Protein AF-A0AAT9FSJ6-F1 (afdb_monomer_lite)

Sequence (479 aa):
MGLISLILTPLLLAEELKIHTYKRTSPWGQTVHQYSYYLKDGVQIQHGDELMFSDDGNLDLKISYQHDEPHGLTSTYYKRIQQKASESTYVRGDLHGPERQWSAEGKLLFECEWKNGDPWNGRAASKSASGTGTIESSESWTTYLYKNGKKVPNSEKVFTSKYRHQIPSQRPNINAYLRWNWRSYLTKSKYPHVDQLPSYAKVPFLIDWCAKRGDSAGIAHSQLVALTRVDWGATNSSEKKSREAEVLAWKQWWQNTGQHRRQLRETKGKRDPEAWKLVAGKRALKMPATSIVIPEEYELQLTYSSGDYGSVIDETITLKRTKNDASLVRVYSTLRDGPKTTQTWLPFSIEEADQITRAIGYLIDHPWLGNDEEAINRRFWEEQKKTAEKPTSSVKVQKIKGRESFHIYYANATLTLKDKQGNVWWNDDPSHWHGGNEERYNHAAEPLSSTVYPFVVSRYPENTQWTEKDPHGWQKVEK

Organism: NCBI:txid2979115

Structure (mmCIF, N/CA/C/O backbone):
data_AF-A0AAT9FSJ6-F1
#
_entry.id   AF-A0AAT9FSJ6-F1
#
loop_
_atom_site.group_PDB
_atom_site.id
_atom_site.type_symbol
_atom_site.label_atom_id
_atom_site.label_alt_id
_atom_site.label_comp_id
_atom_site.label_asym_id
_atom_site.label_entity_id
_atom_site.label_seq_id
_atom_site.pdbx_PDB_ins_code
_atom_site.Cartn_x
_atom_site.Cartn_y
_atom_site.Cartn_z
_atom_site.occupancy
_atom_site.B_iso_or_equiv
_atom_site.auth_seq_id
_atom_site.auth_comp_id
_atom_site.auth_asym_id
_atom_site.auth_atom_id
_atom_site.pdbx_PDB_model_num
ATOM 1 N N . MET A 1 1 ? 2.160 -22.803 -84.936 1.00 42.09 1 MET A N 1
ATOM 2 C CA . MET A 1 1 ? 2.218 -21.584 -84.101 1.00 42.09 1 MET A CA 1
ATOM 3 C C . MET A 1 1 ? 1.131 -21.685 -83.048 1.00 42.09 1 MET A C 1
ATOM 5 O O . MET A 1 1 ? 0.015 -22.018 -83.414 1.00 42.09 1 MET A O 1
ATOM 9 N N . GLY A 1 2 ? 1.458 -21.445 -81.780 1.00 35.53 2 GLY A N 1
ATOM 10 C CA . GLY A 1 2 ? 0.490 -21.468 -80.680 1.00 35.53 2 GLY A CA 1
ATOM 11 C C . GLY A 1 2 ? 1.155 -21.793 -79.345 1.00 35.53 2 GLY A C 1
ATOM 12 O O . GLY A 1 2 ? 0.915 -22.853 -78.784 1.00 35.53 2 GLY A O 1
ATOM 13 N N . LEU A 1 3 ? 2.049 -20.914 -78.881 1.00 35.41 3 LEU A N 1
ATOM 14 C CA . LEU A 1 3 ? 2.627 -20.969 -77.536 1.00 35.41 3 LEU A CA 1
ATOM 15 C C . LEU A 1 3 ? 1.543 -20.582 -76.519 1.00 35.41 3 LEU A C 1
ATOM 17 O O . LEU A 1 3 ? 1.107 -19.433 -76.493 1.00 35.41 3 LEU A O 1
ATOM 21 N N . ILE A 1 4 ? 1.122 -21.529 -75.681 1.00 35.28 4 ILE A N 1
ATOM 22 C CA . ILE A 1 4 ? 0.343 -21.245 -74.472 1.00 35.28 4 ILE A CA 1
ATOM 23 C C . ILE A 1 4 ? 1.343 -20.829 -73.392 1.00 35.28 4 ILE A C 1
ATOM 25 O O . ILE A 1 4 ? 2.103 -21.648 -72.880 1.00 35.28 4 ILE A O 1
ATOM 29 N N . SER A 1 5 ? 1.369 -19.532 -73.088 1.00 34.34 5 SER A N 1
ATOM 30 C CA . SER A 1 5 ? 2.125 -18.969 -71.971 1.00 34.34 5 SER A CA 1
ATOM 31 C C . SER A 1 5 ? 1.338 -19.204 -70.680 1.00 34.34 5 SER A C 1
ATOM 33 O O . SER A 1 5 ? 0.322 -18.553 -70.439 1.00 34.34 5 SER A O 1
ATOM 35 N N . LEU A 1 6 ? 1.777 -20.167 -69.867 1.00 34.75 6 LEU A N 1
ATOM 36 C CA . LEU A 1 6 ? 1.294 -20.350 -68.500 1.00 34.75 6 LEU A CA 1
ATOM 37 C C . LEU A 1 6 ? 2.042 -19.349 -67.605 1.00 34.75 6 LEU A C 1
ATOM 39 O O . LEU A 1 6 ? 3.191 -19.576 -67.228 1.00 34.75 6 LEU A O 1
ATOM 43 N N . ILE A 1 7 ? 1.411 -18.220 -67.284 1.00 37.94 7 ILE A N 1
ATOM 44 C CA . ILE A 1 7 ? 1.917 -17.311 -66.249 1.00 37.94 7 ILE A CA 1
ATOM 45 C C . ILE A 1 7 ? 1.548 -17.929 -64.898 1.00 37.94 7 ILE A C 1
ATOM 47 O O . ILE A 1 7 ? 0.399 -17.868 -64.467 1.00 37.94 7 ILE A O 1
ATOM 51 N N . LEU A 1 8 ? 2.525 -18.559 -64.247 1.00 33.72 8 LEU A N 1
ATOM 52 C CA . LEU A 1 8 ? 2.435 -18.968 -62.849 1.00 33.72 8 LEU A CA 1
ATOM 53 C C . LEU A 1 8 ? 2.565 -17.709 -61.974 1.00 33.72 8 LEU A C 1
ATOM 55 O O . LEU A 1 8 ? 3.653 -17.152 -61.840 1.00 33.72 8 LEU A O 1
ATOM 59 N N . THR A 1 9 ? 1.475 -17.243 -61.373 1.00 35.09 9 THR A N 1
ATOM 60 C CA . THR A 1 9 ? 1.526 -16.330 -60.225 1.00 35.09 9 THR A CA 1
ATOM 61 C C . THR A 1 9 ? 1.654 -17.154 -58.943 1.00 35.09 9 THR A C 1
ATOM 63 O O . THR A 1 9 ? 0.738 -17.913 -58.629 1.00 35.09 9 THR A O 1
ATOM 66 N N . PRO A 1 10 ? 2.719 -17.009 -58.134 1.00 40.75 10 PRO A N 1
ATOM 67 C CA . PRO A 1 10 ? 2.663 -17.435 -56.750 1.00 40.75 10 PRO A CA 1
ATOM 68 C C . PRO A 1 10 ? 2.082 -16.273 -55.938 1.00 40.75 10 PRO A C 1
ATOM 70 O O . PRO A 1 10 ? 2.810 -15.427 -55.425 1.00 40.75 10 PRO A O 1
ATOM 73 N N . LEU A 1 11 ? 0.753 -16.213 -55.835 1.00 39.28 11 LEU A N 1
ATOM 74 C CA . LEU A 1 11 ? 0.107 -15.436 -54.779 1.00 39.28 11 LEU A CA 1
ATOM 75 C C . LEU A 1 11 ? 0.155 -16.293 -53.508 1.00 39.28 11 LEU A C 1
ATOM 77 O O . LEU A 1 11 ? -0.788 -17.012 -53.189 1.00 39.28 11 LEU A O 1
ATOM 81 N N . LEU A 1 12 ? 1.299 -16.281 -52.820 1.00 39.12 12 LEU A N 1
ATOM 82 C CA . LEU A 1 12 ? 1.374 -16.772 -51.447 1.00 39.12 12 LEU A CA 1
ATOM 83 C C . LEU A 1 12 ? 0.513 -15.812 -50.610 1.00 39.12 12 LEU A C 1
ATOM 85 O O . LEU A 1 12 ? 0.928 -14.684 -50.346 1.00 39.12 12 LEU A O 1
ATOM 89 N N . LEU A 1 13 ? -0.711 -16.216 -50.259 1.00 41.44 13 LEU A N 1
ATOM 90 C CA . LEU A 1 13 ? -1.500 -15.494 -49.265 1.00 41.44 13 LEU A CA 1
ATOM 91 C C . LEU A 1 13 ? -0.724 -15.549 -47.945 1.00 41.44 13 LEU A C 1
ATOM 93 O O . LEU A 1 13 ? -0.613 -16.609 -47.332 1.00 41.44 13 LEU A O 1
ATOM 97 N N . ALA A 1 14 ? -0.171 -14.415 -47.519 1.00 48.53 14 ALA A N 1
ATOM 98 C CA . ALA A 1 14 ? 0.212 -14.238 -46.130 1.00 48.53 14 ALA A CA 1
ATOM 99 C C . ALA A 1 14 ? -1.079 -14.322 -45.306 1.00 48.53 14 ALA A C 1
ATOM 101 O O . ALA A 1 14 ? -1.958 -13.476 -45.465 1.00 48.53 14 ALA A O 1
ATOM 102 N N . GLU A 1 15 ? -1.229 -15.358 -44.478 1.00 58.19 15 GLU A N 1
ATOM 103 C CA . GLU A 1 15 ? -2.271 -15.362 -43.451 1.00 58.19 15 GLU A CA 1
ATOM 104 C C . GLU A 1 15 ? -2.117 -14.083 -42.6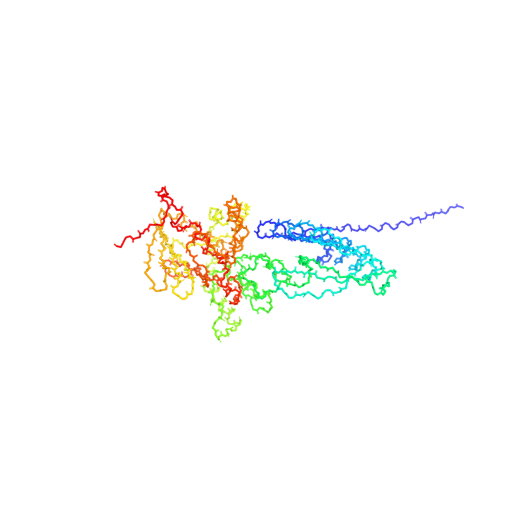21 1.00 58.19 15 GLU A C 1
ATOM 106 O O . GLU A 1 15 ? -1.054 -13.824 -42.048 1.00 58.19 15 GLU A O 1
ATOM 111 N N . GLU A 1 16 ? -3.157 -13.249 -42.596 1.00 69.06 16 GLU A N 1
ATOM 112 C CA . GLU A 1 16 ? -3.162 -12.042 -41.778 1.00 69.06 16 GLU A CA 1
ATOM 113 C C . GLU A 1 16 ? -3.003 -12.439 -40.306 1.00 69.06 16 GLU A C 1
ATOM 115 O O . GLU A 1 16 ? -3.826 -13.158 -39.733 1.00 69.06 16 GLU A O 1
ATOM 120 N N . LEU A 1 17 ? -1.918 -11.976 -39.680 1.00 84.12 17 LEU A N 1
ATOM 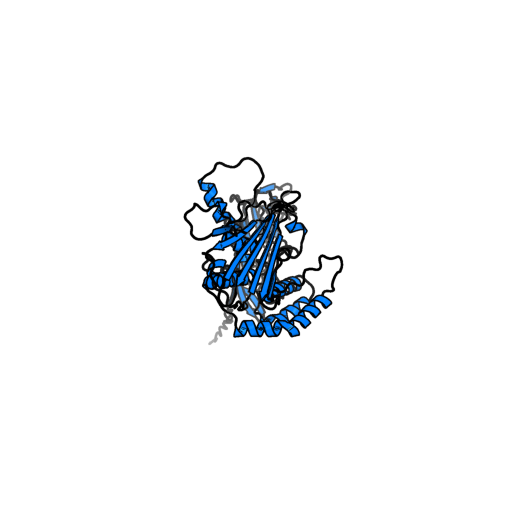121 C CA . LEU A 1 17 ? -1.666 -12.222 -38.266 1.00 84.12 17 LEU A CA 1
ATOM 122 C C . LEU A 1 17 ? -2.792 -11.599 -37.439 1.00 84.12 17 LEU A C 1
ATOM 124 O O . LEU A 1 17 ? -2.985 -10.383 -37.435 1.00 84.12 17 LEU A O 1
ATOM 128 N N . LYS A 1 18 ? -3.506 -12.427 -36.675 1.00 91.81 18 LYS A N 1
ATOM 129 C CA . LYS A 1 18 ? -4.483 -11.935 -35.704 1.00 91.81 18 LYS A CA 1
ATOM 130 C C . LYS A 1 18 ? -3.754 -11.282 -34.530 1.00 91.81 18 LYS A C 1
ATOM 132 O O . LYS A 1 18 ? -3.275 -11.965 -33.624 1.00 91.81 18 LYS A O 1
ATOM 137 N N . ILE A 1 19 ? -3.680 -9.955 -34.551 1.00 92.88 19 ILE A N 1
ATOM 138 C CA . ILE A 1 19 ? -3.058 -9.172 -33.484 1.00 92.88 19 ILE A CA 1
ATOM 139 C C . ILE A 1 19 ? -4.022 -9.025 -32.301 1.00 92.88 19 ILE A C 1
ATOM 141 O O . ILE A 1 19 ? -5.187 -8.652 -32.439 1.00 92.88 19 ILE A O 1
ATOM 145 N N . HIS A 1 20 ? -3.502 -9.299 -31.116 1.00 91.12 20 HIS A N 1
ATOM 146 C CA . HIS A 1 20 ? -4.121 -9.106 -29.820 1.00 91.12 20 HIS A CA 1
ATOM 147 C C . HIS A 1 20 ? -3.425 -7.961 -29.082 1.00 91.12 20 HIS A C 1
ATOM 149 O O . HIS A 1 20 ? -2.237 -7.704 -29.273 1.00 91.12 20 HIS A O 1
ATOM 155 N N . THR A 1 21 ? -4.150 -7.304 -28.179 1.00 92.31 21 THR A N 1
ATOM 156 C CA . THR A 1 21 ? -3.579 -6.292 -27.286 1.00 92.31 21 THR A CA 1
ATOM 157 C C . THR A 1 21 ? -3.650 -6.782 -25.852 1.00 92.31 21 THR A C 1
ATOM 159 O O . THR A 1 21 ? -4.725 -7.088 -25.336 1.00 92.31 21 THR A O 1
ATOM 162 N N . TYR A 1 22 ? -2.501 -6.816 -25.192 1.00 85.19 22 TYR A N 1
ATOM 163 C CA . TYR A 1 22 ? -2.419 -6.916 -23.748 1.00 85.19 22 TYR A CA 1
ATOM 164 C C . TYR A 1 22 ? -2.456 -5.510 -23.149 1.00 85.19 22 TYR A C 1
ATOM 166 O O . TYR A 1 22 ? -1.728 -4.622 -23.593 1.00 85.19 22 TYR A O 1
ATOM 174 N N . LYS A 1 23 ? -3.290 -5.304 -22.128 1.00 85.12 23 LYS A N 1
ATOM 175 C CA . LYS A 1 23 ? -3.314 -4.075 -21.330 1.00 85.12 23 LYS A CA 1
ATOM 176 C C . LYS A 1 23 ? -3.232 -4.431 -19.861 1.00 85.12 23 LYS A C 1
ATOM 178 O O . LYS A 1 23 ? -3.981 -5.280 -19.383 1.00 85.12 23 LYS A O 1
ATOM 183 N N . ARG A 1 24 ? -2.369 -3.720 -19.150 1.00 69.38 24 ARG A N 1
ATOM 184 C CA . ARG A 1 24 ? -2.238 -3.787 -17.703 1.00 69.38 24 ARG A CA 1
ATOM 185 C C . ARG A 1 24 ? -2.470 -2.412 -17.111 1.00 69.38 24 ARG A C 1
ATOM 187 O O . ARG A 1 24 ? -1.847 -1.429 -17.520 1.00 69.38 24 ARG A O 1
ATOM 194 N N . THR A 1 25 ? -3.347 -2.364 -16.120 1.00 63.44 25 THR A N 1
ATOM 195 C CA . THR A 1 25 ? -3.679 -1.148 -15.384 1.00 63.44 25 THR A CA 1
ATOM 196 C C . THR A 1 25 ? -3.067 -1.170 -13.994 1.00 63.44 25 THR A C 1
ATOM 198 O O . THR A 1 25 ? -2.991 -2.224 -13.365 1.00 63.44 25 THR A O 1
ATOM 201 N N . SER A 1 26 ? -2.665 -0.006 -13.498 1.00 58.97 26 SER A N 1
ATOM 202 C CA . SER A 1 26 ? -2.373 0.190 -12.090 1.00 58.97 26 SER A CA 1
ATOM 203 C C . SER A 1 26 ? -3.622 -0.077 -11.244 1.00 58.97 26 SER A C 1
ATOM 205 O O . SER A 1 26 ? -4.754 -0.034 -11.749 1.00 58.97 26 SER A O 1
ATOM 207 N N . PRO A 1 27 ? -3.453 -0.266 -9.930 1.00 48.34 27 PRO A N 1
ATOM 208 C CA . PRO A 1 27 ? -4.581 -0.344 -9.011 1.00 48.34 27 PRO A CA 1
ATOM 209 C C . PRO A 1 27 ? -5.484 0.902 -8.980 1.00 48.34 27 PRO A C 1
ATOM 211 O O . PRO A 1 27 ? -6.591 0.843 -8.447 1.00 48.34 27 PRO A O 1
ATOM 214 N N . TRP A 1 28 ? -5.032 2.025 -9.548 1.00 54.28 28 TRP A N 1
ATOM 215 C CA . TRP A 1 28 ? -5.811 3.259 -9.687 1.00 54.28 28 TRP A CA 1
ATOM 216 C C . TRP A 1 28 ? -6.603 3.336 -11.001 1.00 54.28 28 TRP A C 1
ATOM 218 O O . TRP A 1 28 ? -7.239 4.347 -11.282 1.00 54.28 28 TRP A O 1
ATOM 228 N N . GLY A 1 29 ? -6.573 2.275 -11.814 1.00 61.16 29 GLY A N 1
ATOM 229 C CA . GLY A 1 29 ? -7.310 2.177 -13.076 1.00 61.16 29 GLY A CA 1
ATOM 230 C C . GLY A 1 29 ? -6.612 2.812 -14.280 1.00 61.16 29 GLY A C 1
ATOM 231 O O . GLY A 1 29 ? -7.148 2.765 -15.385 1.00 61.16 29 GLY A O 1
ATOM 232 N N . GLN A 1 30 ? -5.415 3.372 -14.105 1.00 68.00 30 GLN A N 1
ATOM 233 C CA . GLN A 1 30 ? -4.633 3.929 -15.208 1.00 68.00 30 GLN A CA 1
ATOM 234 C C . GLN A 1 30 ? -3.872 2.824 -15.938 1.00 68.00 30 GLN A C 1
ATOM 236 O O . GLN A 1 30 ? -3.382 1.899 -15.304 1.00 68.00 30 GLN A O 1
ATOM 241 N N . THR A 1 31 ? -3.725 2.903 -17.259 1.00 77.50 31 THR A N 1
ATOM 242 C CA . THR A 1 31 ? -2.884 1.939 -17.993 1.00 77.50 31 THR A CA 1
ATOM 243 C C . THR A 1 31 ? -1.414 2.215 -17.694 1.00 77.50 31 THR A C 1
ATOM 245 O O . THR A 1 31 ? -0.974 3.339 -17.881 1.00 77.50 31 THR A O 1
ATOM 248 N N . VAL A 1 32 ? -0.662 1.201 -17.260 1.00 69.38 32 VAL A N 1
ATOM 249 C CA . VAL A 1 32 ? 0.787 1.305 -16.971 1.00 69.38 32 VAL A CA 1
ATOM 250 C C . VAL A 1 32 ? 1.642 0.528 -17.961 1.00 69.38 32 VAL A C 1
ATOM 252 O O . VAL A 1 32 ? 2.840 0.767 -18.085 1.00 69.38 32 VAL A O 1
ATOM 255 N N . HIS A 1 33 ? 1.043 -0.429 -18.667 1.00 77.94 33 HIS A N 1
ATOM 256 C CA . HIS A 1 33 ? 1.726 -1.214 -19.684 1.00 77.94 33 HIS A CA 1
ATOM 257 C C . HIS A 1 33 ? 0.723 -1.718 -20.709 1.00 77.94 33 HIS A C 1
ATOM 259 O O . HIS A 1 33 ? -0.352 -2.206 -20.358 1.00 77.94 33 HIS A O 1
ATOM 265 N N . GLN A 1 34 ? 1.073 -1.597 -21.975 1.00 86.06 34 GLN A N 1
ATOM 266 C CA . GLN A 1 34 ? 0.284 -2.095 -23.085 1.00 86.06 34 GLN A CA 1
ATOM 267 C C . GLN A 1 34 ? 1.243 -2.637 -24.133 1.00 86.06 34 GLN A C 1
ATOM 269 O O . GLN A 1 34 ? 2.217 -1.968 -24.451 1.00 86.06 34 GLN A O 1
ATOM 274 N N . TYR A 1 35 ? 0.969 -3.808 -24.695 1.00 83.44 35 TYR A N 1
ATOM 275 C CA . TYR A 1 35 ? 1.711 -4.288 -25.858 1.00 83.44 35 TYR A CA 1
ATOM 276 C C . TYR A 1 35 ? 0.826 -5.102 -26.789 1.00 83.44 35 TYR A C 1
ATOM 278 O O . TYR A 1 35 ? -0.211 -5.640 -26.385 1.00 83.44 35 TYR A O 1
ATOM 286 N N . SER A 1 36 ? 1.243 -5.168 -28.045 1.00 89.81 36 SER A N 1
ATOM 287 C CA . SER A 1 36 ? 0.576 -5.951 -29.081 1.00 89.81 36 SER A CA 1
ATOM 288 C C . SER A 1 36 ? 1.330 -7.260 -29.329 1.00 89.81 36 SER A C 1
ATOM 290 O O . SER A 1 36 ? 2.558 -7.307 -29.247 1.00 89.81 36 SER A O 1
ATOM 292 N N . TYR A 1 37 ? 0.597 -8.344 -29.567 1.00 87.88 37 TYR A N 1
ATOM 293 C CA . TYR A 1 37 ? 1.157 -9.675 -29.811 1.00 87.88 37 TYR A CA 1
ATOM 294 C C . TYR A 1 37 ? 0.244 -10.489 -30.727 1.00 87.88 37 TYR A C 1
ATOM 296 O O . TYR A 1 37 ? -0.945 -10.207 -30.828 1.00 87.88 37 TYR A O 1
ATOM 304 N N . TYR A 1 38 ? 0.765 -11.537 -31.351 1.00 92.25 38 TYR A N 1
ATOM 305 C CA . TYR A 1 38 ? -0.041 -12.588 -31.974 1.00 92.25 38 TYR A CA 1
ATOM 306 C C . TYR A 1 38 ? 0.288 -13.939 -31.339 1.00 92.25 38 TYR A C 1
ATOM 308 O O . TYR A 1 38 ? 1.260 -14.068 -30.594 1.00 92.25 38 TYR A O 1
ATOM 316 N N . LEU A 1 39 ? -0.546 -14.946 -31.590 1.00 89.25 39 LEU A N 1
ATOM 317 C CA . LEU A 1 39 ? -0.300 -16.305 -31.114 1.00 89.25 39 LEU A CA 1
ATOM 318 C C . LEU A 1 39 ? 0.303 -17.149 -32.235 1.00 89.25 39 LEU A C 1
ATOM 320 O O . LEU A 1 39 ? -0.266 -17.227 -33.321 1.00 89.25 39 LEU A O 1
ATOM 324 N N . LYS A 1 40 ? 1.419 -17.815 -31.946 1.00 87.62 40 LYS A N 1
ATOM 325 C CA . LYS A 1 40 ? 2.008 -18.858 -32.789 1.00 87.62 40 LYS A CA 1
ATOM 326 C C . LYS A 1 40 ? 2.093 -20.135 -31.966 1.00 87.62 40 LYS A C 1
ATOM 328 O O . LYS A 1 40 ? 2.764 -20.146 -30.940 1.00 87.62 40 LYS A O 1
ATOM 333 N N . ASP A 1 41 ? 1.353 -21.168 -32.360 1.00 87.25 41 ASP A N 1
ATOM 334 C CA . ASP A 1 41 ? 1.302 -22.459 -31.651 1.00 87.25 41 ASP A CA 1
ATOM 335 C C . ASP A 1 41 ? 0.962 -22.327 -30.149 1.00 87.25 41 ASP A C 1
ATOM 337 O O . ASP A 1 41 ? 1.504 -23.018 -29.290 1.00 87.25 41 ASP A O 1
ATOM 341 N N . GLY A 1 42 ? 0.072 -21.385 -29.815 1.00 79.00 42 GLY A N 1
ATOM 342 C CA . GLY A 1 42 ? -0.324 -21.082 -28.433 1.00 79.00 42 GLY A CA 1
ATOM 343 C C . GLY A 1 42 ? 0.676 -20.229 -27.639 1.00 79.00 42 GLY A C 1
ATOM 344 O O . GLY A 1 42 ? 0.389 -19.872 -26.497 1.00 79.00 42 GLY A O 1
ATOM 345 N N . VAL A 1 43 ? 1.813 -19.857 -28.229 1.00 75.69 43 VAL A N 1
ATOM 346 C CA . VAL A 1 43 ? 2.818 -18.965 -27.636 1.00 75.69 43 VAL A CA 1
ATOM 347 C C . VAL A 1 43 ? 2.560 -17.525 -28.076 1.00 75.69 43 VAL A C 1
ATOM 349 O O . VAL A 1 43 ? 2.307 -17.265 -29.252 1.00 75.69 43 VAL A O 1
ATOM 352 N N . GLN A 1 44 ? 2.615 -16.580 -27.135 1.00 84.25 44 GLN A N 1
ATOM 353 C CA . GLN A 1 44 ? 2.535 -15.150 -27.440 1.00 84.25 44 GLN A CA 1
ATOM 354 C C . GLN A 1 44 ? 3.852 -14.670 -28.045 1.00 84.25 44 GLN A C 1
ATOM 356 O O . GLN A 1 44 ? 4.889 -14.806 -27.404 1.00 84.25 44 GLN A O 1
ATOM 361 N N . ILE A 1 45 ? 3.771 -14.088 -29.240 1.00 80.25 45 ILE A N 1
ATOM 362 C CA . ILE A 1 45 ? 4.882 -13.451 -29.946 1.00 80.25 45 ILE A CA 1
ATOM 363 C C . ILE A 1 45 ? 4.557 -11.965 -30.095 1.00 80.25 45 ILE A C 1
ATOM 365 O O . ILE A 1 45 ? 3.563 -11.593 -30.725 1.00 80.25 45 ILE A O 1
ATOM 369 N N . GLN A 1 46 ? 5.373 -11.105 -29.503 1.00 79.81 46 GLN A N 1
ATOM 370 C CA . GLN A 1 46 ? 5.219 -9.658 -29.505 1.00 79.81 46 GLN A CA 1
ATOM 371 C C . GLN A 1 46 ? 5.355 -9.096 -30.926 1.00 79.81 46 GLN A C 1
ATOM 373 O O . GLN A 1 46 ? 6.252 -9.454 -31.695 1.00 79.81 46 GLN A O 1
ATOM 378 N N . HIS A 1 47 ? 4.420 -8.227 -31.302 1.00 89.06 47 HIS A N 1
ATOM 379 C CA . HIS A 1 47 ? 4.343 -7.651 -32.640 1.00 89.06 47 HIS A CA 1
ATOM 380 C C . HIS A 1 47 ? 3.533 -6.356 -32.599 1.00 89.06 47 HIS A C 1
ATOM 382 O O . HIS A 1 47 ? 2.373 -6.366 -32.186 1.00 89.06 47 HIS A O 1
ATOM 388 N N . GLY A 1 48 ? 4.133 -5.254 -33.042 1.00 89.75 48 GLY A N 1
ATOM 389 C CA . GLY A 1 48 ? 3.614 -3.898 -32.893 1.00 89.75 48 GLY A CA 1
ATOM 390 C C . GLY A 1 48 ? 4.205 -3.174 -31.681 1.00 89.75 48 GLY A C 1
ATOM 391 O O . GLY A 1 48 ? 5.281 -3.514 -31.193 1.00 89.75 48 GLY A O 1
ATOM 392 N N . ASP A 1 49 ? 3.500 -2.153 -31.200 1.00 89.56 49 ASP A N 1
ATOM 393 C CA . ASP A 1 49 ? 4.008 -1.274 -30.146 1.00 89.56 49 ASP A CA 1
ATOM 394 C C . ASP A 1 49 ? 3.875 -1.885 -28.742 1.00 89.56 49 ASP A C 1
ATOM 396 O O . ASP A 1 49 ? 2.829 -2.431 -28.377 1.00 89.56 49 ASP A O 1
ATOM 400 N N . GLU A 1 50 ? 4.913 -1.693 -27.931 1.00 84.75 50 GLU A N 1
ATOM 401 C CA . GLU A 1 50 ? 4.920 -1.773 -26.473 1.00 84.75 50 GLU A CA 1
ATOM 402 C C . GLU A 1 50 ? 5.029 -0.373 -25.878 1.00 84.75 50 GLU A C 1
ATOM 404 O O . GLU A 1 50 ? 5.894 0.414 -26.254 1.00 84.75 50 GLU A O 1
ATOM 409 N N . LEU A 1 51 ? 4.155 -0.074 -24.925 1.00 83.62 51 LEU A N 1
ATOM 410 C CA . LEU A 1 51 ? 4.032 1.208 -24.251 1.00 83.62 51 LEU A CA 1
ATOM 411 C C . LEU A 1 51 ? 4.115 0.981 -22.746 1.00 83.62 51 LEU A C 1
ATOM 413 O O . LEU A 1 51 ? 3.356 0.175 -22.202 1.00 83.62 51 LEU A O 1
ATOM 417 N N . MET A 1 52 ? 4.981 1.721 -22.062 1.00 70.50 52 MET A N 1
ATOM 418 C CA . MET A 1 52 ? 4.980 1.807 -20.603 1.00 70.50 52 MET A CA 1
ATOM 419 C C . MET A 1 52 ? 4.651 3.227 -20.175 1.00 70.50 52 MET A C 1
ATOM 421 O O . MET A 1 52 ? 5.181 4.186 -20.735 1.00 70.50 52 MET A O 1
ATOM 425 N N . PHE A 1 53 ? 3.806 3.344 -19.158 1.00 74.12 53 PHE A N 1
ATOM 426 C CA . PHE A 1 53 ? 3.376 4.620 -18.606 1.00 74.12 53 PHE A CA 1
ATOM 427 C C . PHE A 1 53 ? 3.773 4.720 -17.134 1.00 74.12 53 PHE A C 1
ATOM 429 O O . PHE A 1 53 ? 3.863 3.704 -16.436 1.00 74.12 53 PHE A O 1
ATOM 436 N N . SER A 1 54 ? 3.987 5.944 -16.662 1.00 63.03 54 SER A N 1
ATOM 437 C CA . SER A 1 54 ? 4.112 6.235 -15.241 1.00 63.03 54 SER A CA 1
ATOM 438 C C . SER A 1 54 ? 2.762 6.092 -14.526 1.00 63.03 54 SER A C 1
ATOM 440 O O . SER A 1 54 ? 1.702 5.989 -15.147 1.00 63.03 54 SER A O 1
ATOM 442 N N . ASP A 1 55 ? 2.798 6.153 -13.195 1.00 55.53 55 ASP A N 1
ATOM 443 C CA . ASP A 1 55 ? 1.608 6.114 -12.334 1.00 55.53 55 ASP A CA 1
ATOM 444 C C . ASP A 1 55 ? 0.742 7.391 -12.412 1.00 55.53 55 ASP A C 1
ATOM 446 O O . ASP A 1 55 ? -0.282 7.476 -11.739 1.00 55.53 55 ASP A O 1
ATOM 450 N N . ASP A 1 56 ? 1.149 8.365 -13.235 1.00 59.50 56 ASP A N 1
ATOM 451 C CA . ASP A 1 56 ? 0.381 9.569 -13.579 1.00 59.50 56 ASP A CA 1
ATOM 452 C C . ASP A 1 56 ? -0.274 9.460 -14.971 1.00 59.50 56 ASP A C 1
ATOM 454 O O . ASP A 1 56 ? -0.881 10.414 -15.456 1.00 59.50 56 ASP A O 1
ATOM 458 N N . GLY A 1 57 ? -0.127 8.313 -15.648 1.00 69.00 57 GLY A N 1
ATOM 459 C CA . GLY A 1 57 ? -0.633 8.071 -17.006 1.00 69.00 57 GLY A CA 1
ATOM 460 C C . GLY A 1 57 ? 0.238 8.655 -18.124 1.00 69.00 57 GLY A C 1
ATOM 461 O O . GLY A 1 57 ? -0.131 8.615 -19.296 1.00 69.00 57 GLY A O 1
ATOM 462 N N . ASN A 1 58 ? 1.400 9.184 -17.765 1.00 77.25 58 ASN A N 1
ATOM 463 C CA . ASN A 1 58 ? 2.373 9.784 -18.664 1.00 77.25 58 ASN A CA 1
ATOM 464 C C . ASN A 1 58 ? 3.192 8.706 -19.393 1.00 77.25 58 ASN A C 1
ATOM 466 O O . ASN A 1 58 ? 3.558 7.707 -18.783 1.00 77.25 58 ASN A O 1
ATOM 470 N N . LEU A 1 59 ? 3.500 8.883 -20.681 1.00 79.31 59 LEU A N 1
ATOM 471 C CA . LEU A 1 59 ? 4.254 7.882 -21.445 1.00 79.31 59 LEU A CA 1
ATOM 472 C C . LEU A 1 59 ? 5.733 7.931 -21.039 1.00 79.31 59 LEU A C 1
ATOM 474 O O . LEU A 1 59 ? 6.377 8.965 -21.174 1.00 79.31 59 LEU A O 1
ATOM 478 N N . ASP A 1 60 ? 6.274 6.807 -20.575 1.00 73.12 60 ASP A N 1
ATOM 479 C CA . ASP A 1 60 ? 7.680 6.681 -20.171 1.00 73.12 60 ASP A CA 1
ATOM 480 C C . ASP A 1 60 ? 8.529 6.069 -21.294 1.00 73.12 60 ASP A C 1
ATOM 482 O O . ASP A 1 60 ? 9.680 6.461 -21.507 1.00 73.12 60 ASP A O 1
ATOM 486 N N . LEU A 1 61 ? 7.959 5.101 -22.017 1.00 74.19 61 LEU A N 1
ATOM 487 C CA . LEU A 1 61 ? 8.658 4.285 -23.004 1.00 74.19 61 LEU A CA 1
ATOM 488 C C . LEU A 1 61 ? 7.698 3.826 -24.097 1.00 74.19 61 LEU A C 1
ATOM 490 O O . LEU A 1 61 ? 6.590 3.374 -23.808 1.00 74.19 61 LEU A O 1
ATOM 494 N N . LYS A 1 62 ? 8.177 3.868 -25.336 1.00 85.69 62 LYS A N 1
ATOM 495 C CA . LYS A 1 62 ? 7.573 3.211 -26.489 1.00 85.69 62 LYS A CA 1
ATOM 496 C C . LYS A 1 62 ? 8.637 2.390 -27.212 1.00 85.69 62 LYS A C 1
ATOM 498 O O . LYS A 1 62 ? 9.670 2.946 -27.562 1.00 85.69 62 LYS A O 1
ATOM 503 N N . ILE A 1 63 ? 8.391 1.108 -27.461 1.00 80.81 63 ILE A N 1
ATOM 504 C CA . ILE A 1 63 ? 9.251 0.236 -28.277 1.00 80.81 63 ILE A CA 1
ATOM 505 C C . ILE A 1 63 ? 8.391 -0.388 -29.372 1.00 80.81 63 ILE A C 1
ATOM 507 O O . ILE A 1 63 ? 7.302 -0.878 -29.089 1.00 80.81 63 ILE A O 1
ATOM 511 N N . SER A 1 64 ? 8.884 -0.399 -30.605 1.00 83.25 64 SER A N 1
ATOM 512 C CA . SER A 1 64 ? 8.245 -1.113 -31.714 1.00 83.25 64 SER A CA 1
ATOM 513 C C . SER A 1 64 ? 8.845 -2.518 -31.837 1.00 83.25 64 SER A C 1
ATOM 515 O O . SER A 1 64 ? 10.067 -2.657 -31.797 1.00 83.25 64 SER A O 1
ATOM 517 N N . TYR A 1 65 ? 8.015 -3.551 -31.985 1.00 81.00 65 TYR A N 1
ATOM 518 C CA . TYR A 1 65 ? 8.447 -4.944 -32.149 1.00 81.00 65 TYR A CA 1
ATOM 519 C C . TYR A 1 65 ? 7.936 -5.564 -33.444 1.00 81.00 65 TYR A C 1
ATOM 521 O O . TYR A 1 65 ? 6.815 -5.307 -33.884 1.00 81.00 65 TYR A O 1
ATOM 529 N N . GLN A 1 66 ? 8.718 -6.491 -33.982 1.00 87.25 66 GLN A N 1
ATOM 530 C CA . GLN A 1 66 ? 8.305 -7.415 -35.023 1.00 87.25 66 GLN A CA 1
ATOM 531 C C . GLN A 1 66 ? 8.835 -8.810 -34.677 1.00 87.25 66 GLN A C 1
ATOM 533 O O . GLN A 1 66 ? 10.039 -9.030 -34.673 1.00 87.25 66 GLN A O 1
ATOM 538 N N . HIS A 1 67 ? 7.930 -9.756 -34.408 1.00 81.56 67 HIS A N 1
ATOM 539 C CA . HIS A 1 67 ? 8.271 -11.155 -34.108 1.00 81.56 67 HIS A CA 1
ATOM 540 C C . HIS A 1 67 ? 9.205 -11.315 -32.890 1.00 81.56 67 HIS A C 1
ATOM 542 O O . HIS A 1 67 ? 10.242 -11.957 -32.992 1.00 81.56 67 HIS A O 1
ATOM 548 N N . ASP A 1 68 ? 8.826 -10.725 -31.749 1.00 79.75 68 ASP A N 1
ATOM 549 C CA . ASP A 1 68 ? 9.603 -10.669 -30.491 1.00 79.75 68 ASP A CA 1
ATOM 550 C C . ASP A 1 68 ? 10.924 -9.884 -30.546 1.00 79.75 68 ASP A C 1
ATOM 552 O O . ASP A 1 68 ? 11.586 -9.713 -29.520 1.00 79.75 68 ASP A O 1
ATOM 556 N N . GLU A 1 69 ? 11.286 -9.318 -31.695 1.00 72.56 69 GLU A N 1
ATOM 557 C CA . GLU A 1 69 ? 12.490 -8.506 -31.845 1.00 72.56 69 GLU A CA 1
ATOM 558 C C . GLU A 1 69 ? 12.142 -7.016 -31.951 1.00 72.56 69 GLU A C 1
ATOM 560 O O . GLU A 1 69 ? 11.222 -6.656 -32.693 1.00 72.56 69 GLU A O 1
ATOM 565 N N . PRO A 1 70 ? 12.872 -6.118 -31.262 1.00 76.19 70 PRO A N 1
ATOM 566 C CA . PRO A 1 70 ? 12.759 -4.686 -31.499 1.00 76.19 70 PRO A CA 1
ATOM 567 C C . PRO A 1 70 ? 12.959 -4.357 -32.983 1.00 76.19 70 PRO A C 1
ATOM 569 O O . PRO A 1 70 ? 13.968 -4.718 -33.594 1.00 76.19 70 PRO A O 1
ATOM 572 N N . HIS A 1 71 ? 11.987 -3.678 -33.577 1.00 81.94 71 HIS A N 1
ATOM 573 C CA . HIS A 1 71 ? 11.989 -3.325 -34.988 1.00 81.94 71 HIS A CA 1
ATOM 574 C C . HIS A 1 71 ? 11.204 -2.032 -35.201 1.00 81.94 71 HIS A C 1
ATOM 576 O O . HIS A 1 71 ? 10.004 -1.975 -34.947 1.00 81.94 71 HIS A O 1
ATOM 582 N N . GLY A 1 72 ? 11.877 -0.999 -35.696 1.00 85.50 72 GLY A N 1
ATOM 583 C CA . GLY A 1 72 ? 11.343 0.347 -35.854 1.00 85.50 72 GLY A CA 1
ATOM 584 C C . GLY A 1 72 ? 11.798 1.298 -34.750 1.00 85.50 72 GLY A C 1
ATOM 585 O O . GLY A 1 72 ? 12.857 1.125 -34.146 1.00 85.50 72 GLY A O 1
ATOM 586 N N . LEU A 1 73 ? 11.010 2.349 -34.527 1.00 87.44 73 LEU A N 1
ATOM 587 C CA . LEU A 1 73 ? 11.356 3.427 -33.607 1.00 87.44 73 LEU A CA 1
ATOM 588 C C . LEU A 1 73 ? 11.073 3.031 -32.153 1.00 87.44 73 LEU A C 1
ATOM 590 O O . LEU A 1 73 ? 9.969 2.602 -31.806 1.00 87.44 73 LEU A O 1
ATOM 594 N N . THR A 1 74 ? 12.063 3.267 -31.305 1.00 81.31 74 THR A N 1
ATOM 595 C CA . THR A 1 74 ? 11.976 3.229 -29.848 1.00 81.31 74 THR A CA 1
ATOM 596 C C . THR A 1 74 ? 12.167 4.640 -29.309 1.00 81.31 74 THR A C 1
ATOM 598 O O . THR A 1 74 ? 13.049 5.364 -29.767 1.00 81.31 74 THR A O 1
ATOM 601 N N . SER A 1 75 ? 11.362 5.041 -28.328 1.00 82.50 75 SER A N 1
ATOM 602 C CA . SER A 1 75 ? 11.410 6.369 -27.712 1.00 82.50 75 SER A CA 1
ATOM 603 C C . SER A 1 75 ? 11.288 6.281 -26.196 1.00 82.50 75 SER A C 1
ATOM 605 O O . SER A 1 75 ? 10.498 5.493 -25.675 1.00 82.50 75 SER A O 1
ATOM 607 N N . THR A 1 76 ? 12.020 7.132 -25.482 1.00 77.44 76 THR A N 1
ATOM 608 C CA . THR A 1 76 ? 11.907 7.290 -24.023 1.00 77.44 76 THR A CA 1
ATOM 609 C C . THR A 1 76 ? 11.607 8.736 -23.651 1.00 77.44 76 THR A C 1
ATOM 611 O O . THR A 1 76 ? 11.886 9.656 -24.427 1.00 77.44 76 THR A O 1
ATOM 614 N N . TYR A 1 77 ? 11.060 8.953 -22.454 1.00 76.38 77 TYR A N 1
ATOM 615 C CA . TYR A 1 77 ? 10.633 10.274 -21.994 1.00 76.38 77 TYR A CA 1
ATOM 616 C C . TYR A 1 77 ? 11.067 10.561 -20.553 1.00 76.38 77 TYR A C 1
ATOM 618 O O . TYR A 1 77 ? 11.170 9.678 -19.700 1.00 76.38 77 TYR A O 1
ATOM 626 N N . TYR A 1 78 ? 11.294 11.838 -20.256 1.00 66.31 78 TYR A N 1
ATOM 627 C CA . TYR A 1 78 ? 11.512 12.323 -18.899 1.00 66.31 78 TYR A CA 1
ATOM 628 C C . TYR A 1 78 ? 10.184 12.391 -18.138 1.00 66.31 78 TYR A C 1
ATOM 630 O O . TYR A 1 78 ? 9.410 13.332 -18.316 1.00 66.31 78 TYR A O 1
ATOM 638 N N . LYS A 1 79 ? 9.961 11.427 -17.236 1.00 60.41 79 LYS A N 1
ATOM 639 C CA . LYS A 1 79 ? 8.698 11.187 -16.503 1.00 60.41 79 LYS A CA 1
ATOM 640 C C . LYS A 1 79 ? 7.957 12.447 -16.040 1.00 60.41 79 LYS A C 1
ATOM 642 O O . LYS A 1 79 ? 6.757 12.572 -16.253 1.00 60.41 79 LYS A O 1
ATOM 647 N N . ARG A 1 80 ? 8.670 13.404 -15.436 1.00 60.72 80 ARG A N 1
ATOM 648 C CA . ARG A 1 80 ? 8.063 14.600 -14.824 1.00 60.72 80 ARG A CA 1
ATOM 649 C C . ARG A 1 80 ? 7.667 15.690 -15.822 1.00 60.72 80 ARG A C 1
ATOM 651 O O . ARG A 1 80 ? 6.716 16.418 -15.571 1.00 60.72 80 ARG A O 1
ATOM 658 N N . ILE A 1 81 ? 8.424 15.847 -16.903 1.00 70.56 81 ILE A N 1
ATOM 659 C CA . ILE A 1 81 ? 8.273 16.970 -17.847 1.00 70.56 81 ILE A CA 1
ATOM 660 C C . ILE A 1 81 ? 7.742 16.529 -19.213 1.00 70.56 81 ILE A C 1
ATOM 662 O O . ILE A 1 81 ? 7.493 17.377 -20.062 1.00 70.56 81 ILE A O 1
ATOM 666 N N . GLN A 1 82 ? 7.597 15.216 -19.429 1.00 78.69 82 GLN A N 1
ATOM 667 C CA . GLN A 1 82 ? 7.080 14.601 -20.655 1.00 78.69 82 GLN A CA 1
ATOM 668 C C . GLN A 1 82 ? 7.812 15.023 -21.933 1.00 78.69 82 GLN A C 1
ATOM 670 O O . GLN A 1 82 ? 7.282 14.956 -23.039 1.00 78.69 82 GLN A O 1
ATOM 675 N N . GLN A 1 83 ? 9.074 15.420 -21.786 1.00 81.12 83 GLN A N 1
ATOM 676 C CA . GLN A 1 83 ? 9.959 15.678 -22.908 1.00 81.12 83 GLN A CA 1
ATOM 677 C C . GLN A 1 83 ? 10.668 14.393 -23.312 1.00 81.12 83 GLN A C 1
ATOM 679 O O . GLN A 1 83 ? 11.048 13.579 -22.468 1.00 81.12 83 GLN A O 1
ATOM 684 N N . LYS A 1 84 ? 10.849 14.224 -24.617 1.00 83.75 84 LYS A N 1
ATOM 685 C CA . LYS A 1 84 ? 11.561 13.095 -25.206 1.00 83.75 84 LYS A CA 1
ATOM 686 C C . LYS A 1 84 ? 13.012 13.085 -24.723 1.00 83.75 84 LYS A C 1
ATOM 688 O O . LYS A 1 84 ? 13.715 14.083 -24.853 1.00 83.75 84 LYS A O 1
ATOM 693 N N . ALA A 1 85 ? 13.434 11.964 -24.156 1.00 78.00 85 ALA A N 1
ATOM 694 C CA . ALA A 1 85 ? 14.776 11.769 -23.629 1.00 78.00 85 ALA A CA 1
ATOM 695 C C . ALA A 1 85 ? 15.679 11.076 -24.653 1.00 78.00 85 ALA A C 1
ATOM 697 O O . ALA A 1 85 ? 16.812 11.509 -24.848 1.00 78.00 85 ALA A O 1
ATOM 698 N N . SER A 1 86 ? 15.170 10.068 -25.364 1.00 80.88 86 SER A N 1
ATOM 699 C CA . SER A 1 86 ? 15.897 9.414 -26.453 1.00 80.88 86 SER A CA 1
ATOM 700 C C . SER A 1 86 ? 14.981 8.893 -27.553 1.00 80.88 86 SER A C 1
ATOM 702 O O . SER A 1 86 ? 13.793 8.646 -27.331 1.00 80.88 86 SER A O 1
ATOM 704 N N . GLU A 1 87 ? 15.566 8.720 -28.735 1.00 88.88 87 GLU A N 1
ATOM 705 C CA . GLU A 1 87 ? 15.007 7.994 -29.868 1.00 88.88 87 GLU A CA 1
ATOM 706 C C . GLU A 1 87 ? 16.079 7.134 -30.513 1.00 88.88 87 GLU A C 1
ATOM 708 O O . GLU A 1 87 ? 17.170 7.623 -30.791 1.00 88.88 87 GLU A O 1
ATOM 713 N N . SER A 1 88 ? 15.737 5.886 -30.800 1.00 82.94 88 SER A N 1
ATOM 714 C CA . SER A 1 88 ? 16.641 4.895 -31.374 1.00 82.94 88 SER A CA 1
ATOM 715 C C . SER A 1 88 ? 15.856 4.035 -32.358 1.00 82.94 88 SER A C 1
ATOM 717 O O . SER A 1 88 ? 14.724 3.648 -32.067 1.00 82.94 88 SER A O 1
ATOM 719 N N . THR A 1 89 ? 16.428 3.732 -33.520 1.00 83.75 89 THR A N 1
ATOM 720 C CA . THR A 1 89 ? 15.786 2.862 -34.517 1.00 83.75 89 THR A CA 1
ATOM 721 C C . THR A 1 89 ? 16.417 1.477 -34.483 1.00 83.75 89 THR A C 1
ATOM 723 O O . THR A 1 89 ? 17.637 1.362 -34.455 1.00 83.75 89 THR A O 1
ATOM 726 N N . TYR A 1 90 ? 15.601 0.429 -34.482 1.00 73.50 90 TYR A N 1
ATOM 727 C CA . TYR A 1 90 ? 16.058 -0.957 -34.454 1.00 73.50 90 TYR A CA 1
ATOM 728 C C . TYR A 1 90 ? 15.615 -1.713 -35.703 1.00 73.50 90 TYR A C 1
ATOM 730 O O . TYR A 1 90 ? 14.549 -1.446 -36.253 1.00 73.50 90 TYR A O 1
ATOM 738 N N . VAL A 1 91 ? 16.405 -2.689 -36.137 1.00 84.56 91 VAL A N 1
ATOM 739 C CA . VAL A 1 91 ? 16.033 -3.651 -37.179 1.00 84.56 91 VAL A CA 1
ATOM 740 C C . VAL A 1 91 ? 16.465 -5.031 -36.700 1.00 84.56 91 VAL A C 1
ATOM 742 O O . VAL A 1 91 ? 17.659 -5.292 -36.601 1.00 84.56 91 VAL A O 1
ATOM 745 N N . ARG A 1 92 ? 15.497 -5.918 -36.427 1.00 77.19 92 ARG A N 1
ATOM 746 C CA . ARG A 1 92 ? 15.745 -7.285 -35.915 1.00 77.19 92 ARG A CA 1
ATOM 747 C C . ARG A 1 92 ? 16.580 -7.296 -34.627 1.00 77.19 92 ARG A C 1
ATOM 749 O O . ARG A 1 92 ? 17.550 -8.029 -34.493 1.00 77.19 92 ARG A O 1
ATOM 756 N N . GLY A 1 93 ? 16.238 -6.407 -33.697 1.00 66.38 93 GLY A N 1
ATOM 757 C CA . GLY A 1 93 ? 16.900 -6.277 -32.399 1.00 66.38 93 GLY A CA 1
ATOM 758 C C . GLY A 1 93 ? 18.188 -5.453 -32.393 1.00 66.38 93 GLY A C 1
ATOM 759 O O . GLY A 1 93 ? 18.579 -4.984 -31.324 1.00 66.38 93 GLY A O 1
ATOM 760 N N . ASP A 1 94 ? 18.794 -5.185 -33.551 1.00 73.38 94 ASP A N 1
ATOM 761 C CA . ASP A 1 94 ? 20.020 -4.393 -33.641 1.00 73.38 94 ASP A CA 1
ATOM 762 C C . ASP A 1 94 ? 19.728 -2.911 -33.867 1.00 73.38 94 ASP A C 1
ATOM 764 O O . ASP A 1 94 ? 18.874 -2.544 -34.677 1.00 73.38 94 ASP A O 1
ATOM 768 N N . LEU A 1 95 ? 20.475 -2.044 -33.178 1.00 73.81 95 LEU A N 1
ATOM 769 C CA . LEU A 1 95 ? 20.416 -0.598 -33.385 1.00 73.81 95 LEU A CA 1
ATOM 770 C C . LEU A 1 95 ? 20.861 -0.278 -34.821 1.00 73.81 95 LEU A C 1
ATOM 772 O O . LEU A 1 95 ? 21.976 -0.604 -35.236 1.00 73.81 95 LEU A O 1
ATOM 776 N N . HIS A 1 96 ? 19.976 0.328 -35.602 1.00 83.00 96 HIS A N 1
ATOM 777 C CA . HIS A 1 96 ? 20.169 0.550 -37.026 1.00 83.00 96 HIS A CA 1
ATOM 778 C C . HIS A 1 96 ? 19.444 1.823 -37.466 1.00 83.00 96 HIS A C 1
ATOM 780 O O . HIS A 1 96 ? 18.238 1.956 -37.286 1.00 83.00 96 HIS A O 1
ATOM 786 N N . GLY A 1 97 ? 20.168 2.748 -38.090 1.00 91.19 97 GLY A N 1
ATOM 787 C CA . GLY A 1 97 ? 19.662 4.070 -38.447 1.00 91.19 97 GLY A CA 1
ATOM 788 C C . GLY A 1 97 ? 19.917 5.112 -37.350 1.00 91.19 97 GLY A C 1
ATOM 789 O O . GLY A 1 97 ? 20.883 4.984 -36.596 1.00 91.19 97 GLY A O 1
ATOM 790 N N . PRO A 1 98 ? 19.119 6.190 -37.286 1.00 92.25 98 PRO A N 1
ATOM 791 C CA . PRO A 1 98 ? 19.397 7.313 -36.402 1.00 92.25 98 PRO A CA 1
ATOM 792 C C . PRO A 1 98 ? 19.102 6.985 -34.933 1.00 92.25 98 PRO A C 1
ATOM 794 O O . PRO A 1 98 ? 18.070 6.400 -34.594 1.00 92.25 98 PRO A O 1
ATOM 797 N N . GLU A 1 99 ? 19.991 7.459 -34.069 1.00 89.50 99 GLU A N 1
ATOM 798 C CA . GLU A 1 99 ? 19.809 7.588 -32.631 1.00 89.50 99 GLU A CA 1
ATOM 799 C C . GLU A 1 99 ? 20.028 9.042 -32.216 1.00 89.50 99 GLU A C 1
ATOM 801 O O . GLU A 1 99 ? 20.964 9.698 -32.680 1.00 89.50 99 GLU A O 1
ATOM 806 N N . ARG A 1 100 ? 19.187 9.534 -31.308 1.00 89.94 100 ARG A N 1
ATOM 807 C CA . ARG A 1 100 ? 19.299 10.854 -30.689 1.00 89.94 100 ARG A CA 1
ATOM 808 C C . ARG A 1 100 ? 19.020 10.761 -29.201 1.00 89.94 100 ARG A C 1
ATOM 810 O O . ARG A 1 100 ? 18.104 10.057 -28.779 1.00 89.94 100 ARG A O 1
ATOM 817 N N . GLN A 1 101 ? 19.753 11.541 -28.416 1.00 83.50 101 GLN A N 1
ATOM 818 C CA . GLN A 1 101 ? 19.480 11.715 -26.994 1.00 83.50 101 GLN A CA 1
ATOM 819 C C . GLN A 1 101 ? 19.503 13.196 -26.623 1.00 83.50 101 GLN A C 1
ATOM 821 O O . GLN A 1 101 ? 20.384 13.943 -27.056 1.00 83.50 101 GLN A O 1
ATOM 826 N N . TRP A 1 102 ? 18.547 13.621 -25.802 1.00 84.19 102 TRP A N 1
ATOM 827 C CA . TRP A 1 102 ? 18.387 14.999 -25.340 1.00 84.19 102 TRP A CA 1
ATOM 828 C C . TRP A 1 102 ? 18.538 15.085 -23.824 1.00 84.19 102 TRP A C 1
ATOM 830 O O . TRP A 1 102 ? 18.398 14.086 -23.129 1.00 84.19 102 TRP A O 1
ATOM 840 N N . SER A 1 103 ? 18.829 16.280 -23.314 1.00 77.38 103 SER A N 1
ATOM 841 C CA . SER A 1 103 ? 18.744 16.602 -21.891 1.00 77.38 103 SER A CA 1
ATOM 842 C C . SER A 1 103 ? 17.302 16.920 -21.488 1.00 77.38 103 SER A C 1
ATOM 844 O O . SER A 1 103 ? 16.447 17.160 -22.341 1.00 77.38 103 SER A O 1
ATOM 846 N N . ALA A 1 104 ? 17.036 16.995 -20.182 1.00 72.62 104 ALA A N 1
ATOM 847 C CA . ALA A 1 104 ? 15.731 17.403 -19.651 1.00 72.62 104 ALA A CA 1
ATOM 848 C C . ALA A 1 104 ? 15.342 18.849 -20.025 1.00 72.62 104 ALA A C 1
ATOM 850 O O . ALA A 1 104 ? 14.182 19.226 -19.947 1.00 72.62 104 ALA A O 1
ATOM 851 N N . GLU A 1 105 ? 16.303 19.672 -20.435 1.00 76.62 105 GLU A N 1
ATOM 852 C CA . GLU A 1 105 ? 16.077 21.023 -20.956 1.00 76.62 105 GLU A CA 1
ATOM 853 C C . GLU A 1 105 ? 15.836 21.033 -22.479 1.00 76.62 105 GLU A C 1
ATOM 855 O O . GLU A 1 105 ? 15.774 22.099 -23.089 1.00 76.62 105 GLU A O 1
ATOM 860 N N . GLY A 1 106 ? 15.754 19.858 -23.114 1.00 81.44 106 GLY A N 1
ATOM 861 C CA . GLY A 1 106 ? 15.547 19.699 -24.555 1.00 81.44 106 GLY A CA 1
ATOM 862 C C . GLY A 1 106 ? 16.811 19.873 -25.403 1.00 81.44 106 GLY A C 1
ATOM 863 O O . GLY A 1 106 ? 16.733 19.904 -26.632 1.00 81.44 106 GLY A O 1
ATOM 864 N N . LYS A 1 107 ? 17.997 19.980 -24.791 1.00 85.06 107 LYS A N 1
ATOM 865 C CA . LYS A 1 107 ? 19.258 20.145 -25.529 1.00 85.06 107 LYS A CA 1
ATOM 866 C C . LYS A 1 107 ? 19.737 18.804 -26.080 1.00 85.06 107 LYS A C 1
ATOM 868 O O . LYS A 1 107 ? 19.941 17.876 -25.306 1.00 85.06 107 LYS A O 1
ATOM 873 N N . LEU A 1 108 ? 20.001 18.718 -27.386 1.00 87.69 108 LEU A N 1
ATOM 874 C CA . LEU A 1 108 ? 20.602 17.525 -27.993 1.00 87.69 108 LEU A CA 1
ATOM 875 C C . LEU A 1 108 ? 21.983 17.254 -27.370 1.00 87.69 108 LEU A C 1
ATOM 877 O O . LEU A 1 108 ? 22.887 18.094 -27.439 1.00 87.69 108 LEU A O 1
ATOM 881 N N . LEU A 1 109 ? 22.127 16.089 -26.744 1.00 83.44 109 LEU A N 1
ATOM 882 C CA . LEU A 1 109 ? 23.369 15.616 -26.140 1.00 83.44 109 LEU A CA 1
ATOM 883 C C . LEU A 1 109 ? 24.239 14.956 -27.204 1.00 83.44 109 LEU A C 1
ATOM 885 O O . LEU A 1 109 ? 25.393 15.345 -27.396 1.00 83.44 109 LEU A O 1
ATOM 889 N N . PHE A 1 110 ? 23.671 13.999 -27.935 1.00 87.94 110 PHE A N 1
ATOM 890 C CA . PHE A 1 110 ? 24.340 13.360 -29.057 1.00 87.94 110 PHE A CA 1
ATOM 891 C C . PHE A 1 110 ? 23.351 12.818 -30.086 1.00 87.94 110 PHE A C 1
ATOM 893 O O . PHE A 1 110 ? 22.169 12.619 -29.804 1.00 87.94 110 PHE A O 1
ATOM 900 N N . GLU A 1 111 ? 23.876 12.601 -31.285 1.00 94.06 111 GLU A N 1
ATOM 901 C CA . GLU A 1 111 ? 23.181 12.005 -32.416 1.00 94.06 111 GLU A CA 1
ATOM 902 C C . GLU A 1 111 ? 24.183 11.163 -33.200 1.00 94.06 111 GLU A C 1
ATOM 904 O O . GLU A 1 111 ? 25.263 11.655 -33.550 1.00 94.06 111 GLU A O 1
ATOM 909 N N . CYS A 1 112 ? 23.823 9.915 -33.484 1.00 92.38 112 CYS A N 1
ATOM 910 C CA . CYS A 1 112 ? 24.616 9.015 -34.310 1.00 92.38 112 CYS A CA 1
ATOM 911 C C . CYS A 1 112 ? 23.712 8.206 -35.233 1.00 92.38 112 CYS A C 1
ATOM 913 O O . CYS A 1 112 ? 22.650 7.740 -34.841 1.00 92.38 112 CYS A O 1
ATOM 915 N N . GLU A 1 113 ? 24.163 7.995 -36.457 1.00 95.38 113 GLU A N 1
ATOM 916 C CA . GLU A 1 113 ? 23.686 6.935 -37.326 1.00 95.38 113 GLU A CA 1
ATOM 917 C C . GLU A 1 113 ? 24.417 5.639 -36.965 1.00 95.38 113 GLU A C 1
ATOM 919 O O . GLU A 1 113 ? 25.649 5.626 -36.865 1.00 95.38 113 GLU A O 1
ATOM 924 N N . TRP A 1 114 ? 23.662 4.562 -36.790 1.00 87.62 114 TRP A N 1
ATOM 925 C CA . TRP A 1 114 ? 24.142 3.228 -36.448 1.00 87.62 114 TRP A CA 1
ATOM 926 C C . TRP A 1 114 ? 23.907 2.249 -37.592 1.00 87.62 114 TRP A C 1
ATOM 928 O O . TRP A 1 114 ? 22.946 2.379 -38.352 1.00 87.62 114 TRP A O 1
ATOM 938 N N . LYS A 1 115 ? 24.763 1.235 -37.701 1.00 90.94 115 LYS A N 1
ATOM 939 C CA . LYS A 1 115 ? 24.576 0.113 -38.623 1.00 90.94 115 LYS A CA 1
ATOM 940 C C . LYS A 1 115 ? 24.847 -1.188 -37.886 1.00 90.94 115 LYS A C 1
ATOM 942 O O . LYS A 1 115 ? 25.988 -1.464 -37.542 1.00 90.94 115 LYS A O 1
ATOM 947 N N . ASN A 1 116 ? 23.794 -1.981 -37.692 1.00 83.69 116 ASN A N 1
ATOM 948 C CA . ASN A 1 116 ? 23.854 -3.317 -37.085 1.00 83.69 116 ASN A CA 1
ATOM 949 C C . ASN A 1 116 ? 24.541 -3.315 -35.708 1.00 83.69 116 ASN A C 1
ATOM 951 O O . ASN A 1 116 ? 25.413 -4.132 -35.437 1.00 83.69 116 ASN A O 1
ATOM 955 N N . GLY A 1 117 ? 24.181 -2.350 -34.861 1.00 79.94 117 GLY A N 1
ATOM 956 C CA . GLY A 1 117 ? 24.725 -2.221 -33.512 1.00 79.94 117 GLY A CA 1
ATOM 957 C C . GLY A 1 117 ? 26.025 -1.422 -33.403 1.00 79.94 117 GLY A C 1
ATOM 958 O O . GLY A 1 117 ? 26.404 -1.089 -32.283 1.00 79.94 117 GLY A O 1
ATOM 959 N N . ASP A 1 118 ? 26.661 -1.038 -34.517 1.00 84.56 118 ASP A N 1
ATOM 960 C CA . ASP A 1 118 ? 27.908 -0.263 -34.509 1.00 84.56 118 ASP A CA 1
ATOM 961 C C . ASP A 1 118 ? 27.706 1.215 -34.909 1.00 84.56 118 ASP A C 1
ATOM 963 O O . ASP A 1 118 ? 26.945 1.505 -35.843 1.00 84.56 118 ASP A O 1
ATOM 967 N N . PRO A 1 119 ? 28.397 2.178 -34.259 1.00 89.88 119 PRO A N 1
ATOM 968 C CA . PRO A 1 119 ? 28.325 3.586 -34.638 1.00 89.88 119 PRO A CA 1
ATOM 969 C C . PRO A 1 119 ? 28.915 3.810 -36.034 1.00 89.88 119 PRO A C 1
ATOM 971 O O . PRO A 1 119 ? 30.081 3.504 -36.282 1.00 89.88 119 PRO A O 1
ATOM 974 N N . TRP A 1 120 ? 28.145 4.402 -36.945 1.00 93.25 120 TRP A N 1
ATOM 975 C CA . TRP A 1 120 ? 28.566 4.644 -38.325 1.00 93.25 120 TRP A CA 1
ATOM 976 C C . TRP A 1 120 ? 28.997 6.095 -38.554 1.00 93.25 120 TRP A C 1
ATOM 978 O O . TRP A 1 120 ? 30.150 6.344 -38.912 1.00 93.25 120 TRP A O 1
ATOM 988 N N . ASN A 1 121 ? 28.097 7.054 -38.323 1.00 94.06 121 ASN A N 1
ATOM 989 C CA . ASN A 1 121 ? 28.338 8.481 -38.546 1.00 94.06 121 ASN A CA 1
ATOM 990 C C . ASN A 1 121 ? 27.720 9.325 -37.433 1.00 94.06 121 ASN A C 1
ATOM 992 O O . ASN A 1 121 ? 26.536 9.201 -37.154 1.00 94.06 121 ASN A O 1
ATOM 996 N N . GLY A 1 122 ? 28.484 10.249 -36.857 1.00 93.19 122 GLY A N 1
ATOM 997 C CA . GLY A 1 122 ? 27.990 11.146 -35.808 1.00 93.19 122 GLY A CA 1
ATOM 998 C C . GLY A 1 122 ? 28.588 10.841 -34.440 1.00 93.19 122 GLY A C 1
ATOM 999 O O . GLY A 1 122 ? 29.616 10.177 -34.328 1.00 93.19 122 GLY A O 1
ATOM 1000 N N . ARG A 1 123 ? 28.014 11.421 -33.389 1.00 92.50 123 ARG A N 1
ATOM 1001 C CA . ARG A 1 123 ? 28.507 11.276 -32.018 1.00 92.50 123 ARG A CA 1
ATOM 1002 C C . ARG A 1 123 ? 27.745 10.167 -31.308 1.00 92.50 123 ARG A C 1
ATOM 1004 O O . ARG A 1 123 ? 26.564 10.331 -31.041 1.00 92.50 123 ARG A O 1
ATOM 1011 N N . ALA A 1 124 ? 28.441 9.100 -30.935 1.00 87.12 124 ALA A N 1
ATOM 1012 C CA . ALA A 1 124 ? 27.893 8.032 -30.101 1.00 87.12 124 ALA A CA 1
ATOM 1013 C C . ALA A 1 124 ? 28.452 8.118 -28.679 1.00 87.12 124 ALA A C 1
ATOM 1015 O O . ALA A 1 124 ? 29.627 8.449 -28.481 1.00 87.12 124 ALA A O 1
ATOM 1016 N N . ALA A 1 125 ? 27.622 7.813 -27.684 1.00 82.69 125 ALA A N 1
ATOM 1017 C CA . ALA A 1 125 ? 28.061 7.667 -26.301 1.00 82.69 125 ALA A CA 1
ATOM 1018 C C . ALA A 1 125 ? 28.759 6.311 -26.076 1.00 82.69 125 ALA A C 1
ATOM 1020 O O . ALA A 1 125 ? 28.375 5.300 -26.657 1.00 82.69 125 ALA A O 1
ATOM 1021 N N . SER A 1 126 ? 29.775 6.265 -25.211 1.00 70.06 126 SER A N 1
ATOM 1022 C CA . SER A 1 126 ? 30.327 5.001 -24.688 1.00 70.06 126 SER A CA 1
ATOM 1023 C C . SER A 1 126 ? 29.740 4.669 -23.314 1.00 70.06 126 SER A C 1
ATOM 1025 O O . SER A 1 126 ? 29.366 5.588 -22.589 1.00 70.06 126 SER A O 1
ATOM 1027 N N . LYS A 1 127 ? 29.722 3.379 -22.932 1.00 51.81 127 LYS A N 1
ATOM 1028 C CA . LYS A 1 127 ? 29.165 2.854 -21.664 1.00 51.81 127 LYS A CA 1
ATOM 1029 C C . LYS A 1 127 ? 29.366 3.792 -20.458 1.00 51.81 127 LYS A C 1
ATOM 1031 O O . LYS A 1 127 ? 30.489 4.012 -20.013 1.00 51.81 127 LYS A O 1
ATOM 1036 N N . SER A 1 128 ? 28.249 4.277 -19.914 1.00 46.09 128 SER A N 1
ATOM 1037 C CA . SER A 1 128 ? 28.157 4.992 -18.637 1.00 46.09 128 SER A CA 1
ATOM 1038 C C . SER A 1 128 ? 28.213 3.991 -17.474 1.00 46.09 128 SER A C 1
ATOM 1040 O O . SER A 1 128 ? 27.423 3.048 -17.427 1.00 46.09 128 SER A O 1
ATOM 1042 N N . ALA A 1 129 ? 29.149 4.178 -16.539 1.00 35.69 129 ALA A N 1
ATOM 1043 C CA . ALA A 1 129 ? 29.057 3.595 -15.204 1.00 35.69 129 ALA A CA 1
ATOM 1044 C C . ALA A 1 129 ? 28.186 4.533 -14.356 1.00 35.69 129 ALA A C 1
ATOM 1046 O O . ALA A 1 129 ? 28.577 5.663 -14.070 1.00 35.69 129 ALA A O 1
ATOM 1047 N N . SER A 1 130 ? 26.983 4.091 -13.989 1.00 40.91 130 SER A N 1
ATOM 1048 C CA . SER A 1 130 ? 26.061 4.896 -13.189 1.00 40.91 130 SER A CA 1
ATOM 1049 C C . SER A 1 130 ? 26.556 5.020 -11.745 1.00 40.91 130 SER A C 1
ATOM 1051 O O . SER A 1 130 ? 26.693 4.007 -11.055 1.00 40.91 130 SER A O 1
ATOM 1053 N N . GLY A 1 131 ? 26.770 6.254 -11.285 1.00 35.75 131 GLY A N 1
ATOM 1054 C CA . GLY A 1 131 ? 27.058 6.571 -9.888 1.00 35.75 131 GLY A CA 1
ATOM 1055 C C . GLY A 1 131 ? 25.945 6.121 -8.934 1.00 35.75 131 GLY A C 1
ATOM 1056 O O . GLY A 1 131 ? 24.754 6.116 -9.269 1.00 35.75 131 GLY A O 1
ATOM 1057 N N . THR A 1 132 ? 26.366 5.707 -7.742 1.00 30.92 132 THR A N 1
ATOM 1058 C CA . THR A 1 132 ? 25.538 5.263 -6.616 1.00 30.92 132 THR A CA 1
ATOM 1059 C C . THR A 1 132 ? 24.597 6.372 -6.152 1.00 30.92 132 THR A C 1
ATOM 1061 O O . THR A 1 132 ? 24.971 7.539 -6.102 1.00 30.92 132 THR A O 1
ATOM 1064 N N . GLY A 1 133 ? 23.349 6.009 -5.859 1.00 38.41 133 GLY A N 1
ATOM 1065 C CA . GLY A 1 133 ? 22.283 6.968 -5.602 1.00 38.41 133 GLY A CA 1
ATOM 1066 C C . GLY A 1 133 ? 22.470 7.786 -4.327 1.00 38.41 133 GLY A C 1
ATOM 1067 O O . GLY A 1 133 ? 22.551 7.212 -3.253 1.00 38.41 133 GLY A O 1
ATOM 1068 N N . THR A 1 134 ? 22.392 9.109 -4.467 1.00 28.05 134 THR A N 1
ATOM 1069 C CA . THR A 1 134 ? 21.822 10.038 -3.480 1.00 28.05 134 THR A CA 1
ATOM 1070 C C . THR A 1 134 ? 21.398 11.337 -4.186 1.00 28.05 134 THR A C 1
ATOM 1072 O O . THR A 1 134 ? 22.167 11.949 -4.914 1.00 28.05 134 THR A O 1
ATOM 1075 N N . ILE A 1 135 ? 20.111 11.648 -4.011 1.00 35.75 135 ILE A N 1
ATOM 1076 C CA . ILE A 1 135 ? 19.241 12.847 -4.121 1.00 35.75 135 ILE A CA 1
ATOM 1077 C C . ILE A 1 135 ? 19.660 14.133 -4.896 1.00 35.75 135 ILE A C 1
ATOM 1079 O O . ILE A 1 135 ? 18.773 14.910 -5.235 1.00 35.75 135 ILE A O 1
ATOM 1083 N N . GLU A 1 136 ? 20.894 14.334 -5.355 1.00 42.75 136 GLU A N 1
ATOM 1084 C CA . GLU A 1 136 ? 21.223 15.358 -6.371 1.00 42.75 136 GLU A CA 1
ATOM 1085 C C . GLU A 1 136 ? 21.990 14.719 -7.536 1.00 42.75 136 GLU A C 1
ATOM 1087 O O . GLU A 1 136 ? 23.199 14.855 -7.706 1.00 42.75 136 GLU A O 1
ATOM 1092 N N . SER A 1 137 ? 21.276 13.926 -8.334 1.00 46.19 137 SER A N 1
ATOM 1093 C CA . SER A 1 137 ? 21.875 13.109 -9.388 1.00 46.19 137 SER A CA 1
ATOM 1094 C C . SER A 1 137 ? 22.203 13.933 -10.634 1.00 46.19 137 SER A C 1
ATOM 1096 O O . SER A 1 137 ? 21.297 14.328 -11.373 1.00 46.19 137 SER A O 1
ATOM 1098 N N . SER A 1 138 ? 23.494 14.124 -10.898 1.00 53.44 138 SER A N 1
ATOM 1099 C CA . SER A 1 138 ? 23.990 14.519 -12.215 1.00 53.44 138 SER A CA 1
ATOM 1100 C C . SER A 1 138 ? 24.439 13.286 -13.003 1.00 53.44 138 SER A C 1
ATOM 1102 O O . SER A 1 138 ? 25.031 12.364 -12.444 1.00 53.44 138 SER A O 1
ATOM 1104 N N . GLU A 1 139 ? 24.132 13.243 -14.298 1.00 61.38 139 GLU A N 1
ATOM 1105 C CA . GLU A 1 139 ? 24.626 12.211 -15.215 1.00 61.38 139 GLU A CA 1
ATOM 1106 C C . GLU A 1 139 ? 25.644 12.812 -16.164 1.00 61.38 139 GLU A C 1
ATOM 1108 O O . GLU A 1 139 ? 25.353 13.807 -16.831 1.00 61.38 139 GLU A O 1
ATOM 1113 N N . SER A 1 140 ? 26.817 12.186 -16.239 1.00 67.25 140 SER A N 1
ATOM 1114 C CA . SER A 1 140 ? 27.871 12.557 -17.176 1.00 67.25 140 SER A CA 1
ATOM 1115 C C . SER A 1 140 ? 27.986 11.520 -18.290 1.00 67.25 140 SER A C 1
ATOM 1117 O O . SER A 1 140 ? 28.112 10.324 -18.033 1.00 67.25 140 SER A O 1
ATOM 1119 N N . TRP A 1 141 ? 27.962 11.993 -19.530 1.00 72.62 141 TRP A N 1
ATOM 1120 C CA . TRP A 1 141 ? 28.044 11.199 -20.749 1.00 72.62 141 TRP A CA 1
ATOM 1121 C C . TRP A 1 141 ? 29.328 11.534 -21.487 1.00 72.62 141 TRP A C 1
ATOM 1123 O O . TRP A 1 141 ? 29.564 12.702 -21.793 1.00 72.62 141 TRP A O 1
ATOM 1133 N N . THR A 1 142 ? 30.116 10.522 -21.838 1.00 82.12 142 THR A N 1
ATOM 1134 C CA . THR A 1 142 ? 31.260 10.685 -22.741 1.00 82.12 142 THR A CA 1
ATOM 1135 C C . THR A 1 142 ? 30.869 10.212 -24.133 1.00 82.12 142 THR A C 1
ATOM 1137 O O . THR A 1 142 ? 30.440 9.072 -24.316 1.00 82.12 142 THR A O 1
ATOM 1140 N N . THR A 1 143 ? 31.022 11.092 -25.120 1.00 87.50 143 THR A N 1
ATOM 1141 C CA . THR A 1 143 ? 30.704 10.822 -26.529 1.00 87.50 143 THR A CA 1
ATOM 1142 C C . THR A 1 143 ? 31.958 10.849 -27.381 1.00 87.50 143 THR A C 1
ATOM 1144 O O . THR A 1 143 ? 32.872 11.621 -27.103 1.00 87.50 143 THR A O 1
ATOM 1147 N N . TYR A 1 144 ? 31.975 10.072 -28.459 1.00 91.94 144 TYR A N 1
ATOM 1148 C CA . TYR A 1 144 ? 33.038 10.068 -29.459 1.00 91.94 144 TYR A CA 1
ATOM 1149 C C . TYR A 1 144 ? 32.443 10.262 -30.850 1.00 91.94 144 TYR A C 1
ATOM 1151 O O . TYR A 1 144 ? 31.340 9.792 -31.124 1.00 91.94 144 TYR A O 1
ATOM 1159 N N . LEU A 1 145 ? 33.162 10.964 -31.725 1.00 93.94 145 LEU A N 1
ATOM 1160 C CA . LEU A 1 145 ? 32.760 11.140 -33.118 1.00 93.94 145 LEU A CA 1
ATOM 1161 C C . LEU A 1 145 ? 33.165 9.912 -33.933 1.00 93.94 145 LEU A C 1
ATOM 1163 O O . LEU A 1 145 ? 34.313 9.478 -33.865 1.00 93.94 145 LEU A O 1
ATOM 1167 N N . TYR A 1 146 ? 32.250 9.419 -34.754 1.00 94.00 146 TYR A N 1
ATOM 1168 C CA . TYR A 1 146 ? 32.465 8.362 -35.729 1.00 94.00 146 TYR A CA 1
ATOM 1169 C C . TYR A 1 146 ? 32.228 8.896 -37.140 1.00 94.00 146 TYR A C 1
ATOM 1171 O O . TYR A 1 146 ? 31.354 9.740 -37.367 1.00 94.00 146 TYR A O 1
ATOM 1179 N N . LYS A 1 147 ? 33.042 8.420 -38.083 1.00 95.19 147 LYS A N 1
ATOM 1180 C CA . LYS A 1 147 ? 32.870 8.642 -39.521 1.00 95.19 147 LYS A CA 1
ATOM 1181 C C . LYS A 1 147 ? 33.106 7.329 -40.253 1.00 95.19 147 LYS A C 1
ATOM 1183 O O . LYS A 1 147 ? 34.186 6.751 -40.131 1.00 95.19 147 LYS A O 1
ATOM 1188 N N . ASN A 1 148 ? 32.117 6.883 -41.022 1.00 93.94 148 ASN A N 1
ATOM 1189 C CA . ASN A 1 148 ? 32.139 5.626 -41.771 1.00 93.94 148 ASN A CA 1
ATOM 1190 C C . ASN A 1 148 ? 32.595 4.425 -40.920 1.00 93.94 148 ASN A C 1
ATOM 1192 O O . ASN A 1 148 ? 33.498 3.682 -41.308 1.00 93.94 148 ASN A O 1
ATOM 1196 N N . GLY A 1 149 ? 32.030 4.287 -39.718 1.00 91.25 149 GLY A N 1
ATOM 1197 C CA . GLY A 1 149 ? 32.315 3.175 -38.806 1.00 91.25 149 GLY A CA 1
ATOM 1198 C C . GLY A 1 149 ? 33.601 3.318 -37.989 1.00 91.25 149 GLY A C 1
ATOM 1199 O O . GLY A 1 149 ? 33.895 2.477 -37.146 1.00 91.25 149 GLY A O 1
ATOM 1200 N N . LYS A 1 150 ? 34.398 4.372 -38.211 1.00 93.31 150 LYS A N 1
ATOM 1201 C CA . LYS A 1 150 ? 35.672 4.576 -37.509 1.00 93.31 150 LYS A CA 1
ATOM 1202 C C . LYS A 1 150 ? 35.573 5.712 -36.504 1.00 93.31 150 LYS A C 1
ATOM 1204 O O . LYS A 1 150 ? 35.194 6.831 -36.855 1.00 93.31 150 LYS A O 1
ATOM 1209 N N . LYS A 1 151 ? 35.982 5.435 -35.263 1.00 93.88 151 LYS A N 1
ATOM 1210 C CA . LYS A 1 151 ? 36.153 6.448 -34.218 1.00 93.88 151 LYS A CA 1
ATOM 1211 C C . LYS A 1 151 ? 37.216 7.455 -34.657 1.00 93.88 151 LYS A C 1
ATOM 1213 O O . LYS A 1 151 ? 38.348 7.083 -34.961 1.00 93.88 151 LYS A O 1
ATOM 1218 N N . VAL A 1 152 ? 36.863 8.732 -34.659 1.00 93.94 152 VAL A N 1
ATOM 1219 C CA . VAL A 1 152 ? 37.795 9.829 -34.916 1.00 93.94 152 VAL A CA 1
ATOM 1220 C C . VAL A 1 152 ? 38.689 10.001 -33.678 1.00 93.94 152 VAL A C 1
ATOM 1222 O O . VAL A 1 152 ? 38.152 10.154 -32.573 1.00 93.94 152 VAL A O 1
ATOM 1225 N N . PRO A 1 153 ? 40.028 9.981 -33.821 1.00 92.00 153 PRO A N 1
ATOM 1226 C CA . PRO A 1 153 ? 40.947 10.208 -32.706 1.00 92.00 153 PRO A CA 1
ATOM 1227 C C . PRO A 1 153 ? 40.680 11.541 -31.994 1.00 92.00 153 PRO A C 1
ATOM 1229 O O . PRO A 1 153 ? 40.311 12.521 -32.639 1.00 92.00 153 PRO A O 1
ATOM 1232 N N . ASN A 1 154 ? 40.866 11.573 -30.670 1.00 88.50 154 ASN A N 1
ATOM 1233 C CA . ASN A 1 154 ? 40.747 12.776 -29.828 1.00 88.50 154 ASN A CA 1
ATOM 1234 C C . ASN A 1 154 ? 39.410 13.537 -29.970 1.00 88.50 154 ASN A C 1
ATOM 1236 O O . ASN A 1 154 ? 39.350 14.752 -29.810 1.00 88.50 154 ASN A O 1
ATOM 1240 N N . SER A 1 155 ? 38.323 12.836 -30.305 1.00 88.62 155 SER A N 1
ATOM 1241 C CA . SER A 1 155 ? 37.006 13.442 -30.564 1.00 88.62 155 SER A CA 1
ATOM 1242 C C . SER A 1 155 ? 36.061 13.470 -29.360 1.00 88.62 155 SER A C 1
ATOM 1244 O O . SER A 1 155 ? 34.874 13.807 -29.494 1.00 88.62 155 SER A O 1
ATOM 1246 N N . GLU A 1 156 ? 36.575 13.087 -28.197 1.00 89.44 156 GLU A N 1
ATOM 1247 C CA . GLU A 1 156 ? 35.810 12.965 -26.967 1.00 89.44 156 GLU A CA 1
ATOM 1248 C C . GLU A 1 156 ? 35.146 14.267 -26.541 1.00 89.44 156 GLU A C 1
ATOM 1250 O O . GLU A 1 156 ? 35.698 15.359 -26.663 1.00 89.44 156 GLU A O 1
ATOM 1255 N N . LYS A 1 157 ? 33.911 14.150 -26.061 1.00 85.31 157 LYS A N 1
ATOM 1256 C CA . LYS A 1 157 ? 33.173 15.268 -25.486 1.00 85.31 157 LYS A CA 1
ATOM 1257 C C . LYS A 1 157 ? 32.315 14.773 -24.341 1.00 85.31 157 LYS A C 1
ATOM 1259 O O . LYS A 1 157 ? 31.538 13.835 -24.526 1.00 85.31 157 LYS A O 1
ATOM 1264 N N . VAL A 1 158 ? 32.457 15.431 -23.196 1.00 80.69 158 VAL A N 1
ATOM 1265 C CA . VAL A 1 158 ? 31.705 15.134 -21.979 1.00 80.69 158 VAL A CA 1
ATOM 1266 C C . VAL A 1 158 ? 30.518 16.085 -21.866 1.00 80.69 158 VAL A C 1
ATOM 1268 O O . VAL A 1 158 ? 30.649 17.289 -22.096 1.00 80.69 158 VAL A O 1
ATOM 1271 N N . PHE A 1 159 ? 29.359 15.545 -21.516 1.00 72.25 159 PHE A N 1
ATOM 1272 C CA . PHE A 1 159 ? 28.149 16.302 -21.218 1.00 72.25 159 PHE A CA 1
ATOM 1273 C C . PHE A 1 159 ? 27.658 15.934 -19.833 1.00 72.25 159 PHE A C 1
ATOM 1275 O O . PHE A 1 159 ? 27.618 14.754 -19.516 1.00 72.25 159 PHE A O 1
ATOM 1282 N N . THR A 1 160 ? 27.219 16.915 -19.051 1.00 66.94 160 THR A N 1
ATOM 1283 C CA . THR A 1 160 ? 26.617 16.672 -17.738 1.00 66.94 160 THR A CA 1
ATOM 1284 C C . THR A 1 160 ? 25.199 17.227 -17.722 1.00 66.94 160 THR A C 1
ATOM 1286 O O . THR A 1 160 ? 24.983 18.380 -18.099 1.00 66.94 160 THR A O 1
ATOM 1289 N N . SER A 1 161 ? 24.227 16.418 -17.302 1.00 62.06 161 SER A N 1
ATOM 1290 C CA . SER A 1 161 ? 22.839 16.840 -17.080 1.00 62.06 161 SER A CA 1
ATOM 1291 C C . SER A 1 161 ? 22.493 16.757 -15.596 1.00 62.06 161 SER A C 1
ATOM 1293 O O . SER A 1 161 ? 22.996 15.886 -14.892 1.00 62.06 161 SER A O 1
ATOM 1295 N N . LYS A 1 162 ? 21.627 17.660 -15.121 1.00 58.16 162 LYS A N 1
ATOM 1296 C CA . LYS A 1 162 ? 21.156 17.720 -13.724 1.00 58.16 162 LYS A CA 1
ATOM 1297 C C . LYS A 1 162 ? 19.980 16.776 -13.427 1.00 58.16 162 LYS A C 1
ATOM 1299 O O . LYS A 1 162 ? 19.398 16.852 -12.350 1.00 58.16 162 LYS A O 1
ATOM 1304 N N . TYR A 1 163 ? 19.614 15.913 -14.374 1.00 53.38 163 TYR A N 1
ATOM 1305 C CA . TYR A 1 163 ? 18.519 14.959 -14.236 1.00 53.38 163 TYR A CA 1
ATOM 1306 C C . TYR A 1 163 ? 18.999 13.545 -14.549 1.00 53.38 163 TYR A C 1
ATOM 1308 O O . TYR A 1 163 ? 19.626 13.317 -15.581 1.00 53.38 163 TYR A O 1
ATOM 1316 N N . ARG A 1 164 ? 18.661 12.590 -13.672 1.00 49.34 164 ARG A N 1
ATOM 1317 C CA . ARG A 1 164 ? 18.906 11.165 -13.910 1.00 49.34 164 ARG A CA 1
ATOM 1318 C C . ARG A 1 164 ? 17.966 10.650 -14.992 1.00 49.34 164 ARG A C 1
ATOM 1320 O O . ARG A 1 164 ? 16.745 10.673 -14.812 1.00 49.34 164 ARG A O 1
ATOM 1327 N N . HIS A 1 165 ? 18.518 10.149 -16.083 1.00 45.47 165 HIS A N 1
ATOM 1328 C CA . HIS A 1 165 ? 17.798 9.296 -16.997 1.00 45.47 165 HIS A CA 1
ATOM 1329 C C . HIS A 1 165 ? 17.716 7.893 -16.376 1.00 45.47 165 HIS A C 1
ATOM 1331 O O . HIS A 1 165 ? 18.721 7.230 -16.130 1.00 45.47 165 HIS A O 1
ATOM 1337 N N . GLN A 1 166 ? 16.507 7.398 -16.102 1.00 42.12 166 GLN A N 1
ATOM 1338 C CA . GLN A 1 166 ? 16.340 5.964 -15.865 1.00 42.12 166 GLN A CA 1
ATOM 1339 C C . GLN A 1 166 ? 16.471 5.253 -17.213 1.00 42.12 166 GLN A C 1
ATOM 1341 O O . GLN A 1 166 ? 15.473 4.922 -17.845 1.00 42.12 166 GLN A O 1
ATOM 1346 N N . ILE A 1 167 ? 17.709 4.996 -17.642 1.00 35.25 167 ILE A N 1
ATOM 1347 C CA . ILE A 1 167 ? 17.959 3.867 -18.539 1.00 35.25 167 ILE A CA 1
ATOM 1348 C C . ILE A 1 167 ? 17.372 2.650 -17.813 1.00 35.25 167 ILE A C 1
ATOM 1350 O O . ILE A 1 167 ? 17.641 2.493 -16.614 1.00 35.25 167 ILE A O 1
ATOM 1354 N N . PRO A 1 168 ? 16.579 1.786 -18.463 1.00 28.97 168 PRO A N 1
ATOM 1355 C CA . PRO A 1 168 ? 16.119 0.552 -17.849 1.00 28.97 168 PRO A CA 1
ATOM 1356 C C . PRO A 1 168 ? 17.296 -0.429 -17.742 1.00 28.97 168 PRO A C 1
ATOM 1358 O O . PRO A 1 168 ? 17.340 -1.467 -18.389 1.00 28.97 168 PRO A O 1
ATOM 1361 N N . SER A 1 169 ? 18.280 -0.107 -16.907 1.00 31.61 169 SER A N 1
ATOM 1362 C CA . SER A 1 169 ? 19.255 -1.054 -16.404 1.00 31.61 169 SER A CA 1
ATOM 1363 C C . SER A 1 169 ? 19.055 -1.166 -14.902 1.00 31.61 169 SER A C 1
ATOM 1365 O O . SER A 1 169 ? 19.306 -0.226 -14.153 1.00 31.61 169 SER A O 1
ATOM 1367 N N . GLN A 1 170 ? 18.655 -2.369 -14.509 1.00 31.64 170 GLN A N 1
ATOM 1368 C CA . GLN A 1 170 ? 18.428 -2.860 -13.156 1.00 31.64 170 GLN A CA 1
ATOM 1369 C C . GLN A 1 170 ? 16.989 -2.757 -12.651 1.00 31.64 170 GLN A C 1
ATOM 1371 O O . GLN A 1 170 ? 16.403 -1.702 -12.423 1.00 31.64 170 GLN A O 1
ATOM 1376 N N . ARG A 1 171 ? 16.460 -3.971 -12.490 1.00 31.52 171 ARG A N 1
ATOM 1377 C CA . ARG A 1 171 ? 15.250 -4.350 -11.776 1.00 31.52 171 ARG A CA 1
ATOM 1378 C C . ARG A 1 171 ? 15.132 -3.525 -10.489 1.00 31.52 171 ARG A C 1
ATOM 1380 O O . ARG A 1 171 ? 16.153 -3.326 -9.827 1.00 31.52 171 ARG A O 1
ATOM 1387 N N . PRO A 1 172 ? 13.920 -3.114 -10.085 1.00 29.91 172 PRO A N 1
ATOM 1388 C CA . PRO A 1 172 ? 13.701 -2.663 -8.718 1.00 29.91 172 PRO A CA 1
ATOM 1389 C C . PRO A 1 172 ? 14.335 -3.684 -7.767 1.00 29.91 172 PRO A C 1
ATOM 1391 O O . PRO A 1 172 ? 14.055 -4.878 -7.887 1.00 29.91 172 PRO A O 1
ATOM 1394 N N . ASN A 1 173 ? 15.234 -3.238 -6.884 1.00 32.88 173 ASN A N 1
ATOM 1395 C CA . ASN A 1 173 ? 15.817 -4.090 -5.852 1.00 32.88 173 ASN A CA 1
ATOM 1396 C C . ASN A 1 173 ? 14.673 -4.612 -4.971 1.00 32.88 173 ASN A C 1
ATOM 1398 O O . ASN A 1 173 ? 14.115 -3.884 -4.155 1.00 32.88 173 ASN A O 1
ATOM 1402 N N . ILE A 1 174 ? 14.274 -5.855 -5.218 1.00 33.72 174 ILE A N 1
ATOM 1403 C CA . ILE A 1 174 ? 12.981 -6.403 -4.805 1.00 33.72 174 ILE A CA 1
ATOM 1404 C C . ILE A 1 174 ? 12.952 -6.831 -3.335 1.00 33.72 174 ILE A C 1
ATOM 1406 O O . ILE A 1 174 ? 11.879 -7.034 -2.779 1.00 33.72 174 ILE A O 1
ATOM 1410 N N . ASN A 1 175 ? 14.116 -6.877 -2.682 1.00 31.53 175 ASN A N 1
ATOM 1411 C CA . ASN A 1 175 ? 14.261 -7.259 -1.276 1.00 31.53 175 ASN A CA 1
ATOM 1412 C C . ASN A 1 175 ? 13.814 -6.164 -0.294 1.00 31.53 175 ASN A C 1
ATOM 1414 O O . ASN A 1 175 ? 14.068 -6.273 0.899 1.00 31.53 175 ASN A O 1
ATOM 1418 N N . ALA A 1 176 ? 13.191 -5.088 -0.779 1.00 33.53 176 ALA A N 1
ATOM 1419 C CA . ALA A 1 176 ? 12.959 -3.893 0.018 1.00 33.53 176 ALA A CA 1
ATOM 1420 C C . ALA A 1 176 ? 11.523 -3.347 -0.047 1.00 33.53 176 ALA A C 1
ATOM 1422 O O . ALA A 1 176 ? 11.293 -2.193 0.316 1.00 33.53 176 ALA A O 1
ATOM 1423 N N . TYR A 1 177 ? 10.561 -4.134 -0.541 1.00 31.81 177 TYR A N 1
ATOM 1424 C CA . TYR A 1 177 ? 9.223 -3.620 -0.827 1.00 31.81 177 TYR A CA 1
ATOM 1425 C C . TYR A 1 177 ? 8.090 -4.522 -0.339 1.00 31.81 177 TYR A C 1
ATOM 1427 O O . TYR A 1 177 ? 7.699 -5.472 -1.005 1.00 31.81 177 TYR A O 1
ATOM 1435 N N . LEU A 1 178 ? 7.533 -4.066 0.779 1.00 38.78 178 LEU A N 1
ATOM 1436 C CA . LEU A 1 178 ? 6.136 -4.034 1.196 1.00 38.78 178 LEU A CA 1
ATOM 1437 C C . LEU A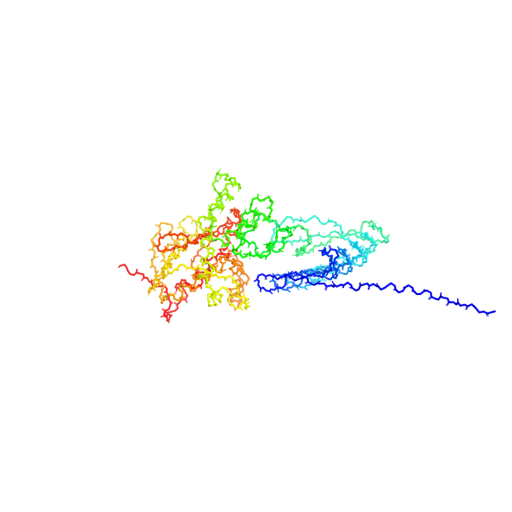 1 178 ? 5.316 -5.325 1.344 1.00 38.78 178 LEU A C 1
ATOM 1439 O O . LEU A 1 178 ? 5.472 -6.293 0.601 1.00 38.78 178 LEU A O 1
ATOM 1443 N N . ARG A 1 179 ? 4.312 -5.269 2.235 1.00 42.94 179 ARG A N 1
ATOM 1444 C CA . ARG A 1 179 ? 3.139 -6.130 2.072 1.00 42.94 179 ARG A CA 1
ATOM 1445 C C . ARG A 1 179 ? 2.443 -5.726 0.765 1.00 42.94 179 ARG A C 1
ATOM 1447 O O . ARG A 1 179 ? 1.903 -4.636 0.661 1.00 42.94 179 ARG A O 1
ATOM 1454 N N . TRP A 1 180 ? 2.532 -6.601 -0.228 1.00 51.44 180 TRP A N 1
ATOM 1455 C CA . TRP A 1 180 ? 2.054 -6.525 -1.595 1.00 51.44 180 TRP A CA 1
ATOM 1456 C C . TRP A 1 180 ? 2.439 -5.210 -2.259 1.00 51.44 180 TRP A C 1
ATOM 1458 O O . TRP A 1 180 ? 1.685 -4.241 -2.271 1.00 51.44 180 TRP A O 1
ATOM 1468 N N . ASN A 1 181 ? 3.667 -5.189 -2.792 1.00 47.66 181 ASN A N 1
ATOM 1469 C CA . ASN A 1 181 ? 4.229 -4.035 -3.476 1.00 47.66 181 ASN A CA 1
ATOM 1470 C C . ASN A 1 181 ? 3.203 -3.443 -4.451 1.00 47.66 181 ASN A C 1
ATOM 1472 O O . ASN A 1 181 ? 2.709 -4.125 -5.350 1.00 47.66 181 ASN A O 1
ATOM 1476 N N . TRP A 1 182 ? 2.922 -2.155 -4.288 1.00 43.78 182 TRP A N 1
ATOM 1477 C CA . TRP A 1 182 ? 2.051 -1.410 -5.183 1.00 43.78 182 TRP A CA 1
ATOM 1478 C C . TRP A 1 182 ? 2.578 -1.403 -6.620 1.00 43.78 182 TRP A C 1
ATOM 1480 O O . TRP A 1 182 ? 1.778 -1.260 -7.521 1.00 43.78 182 TRP A O 1
ATOM 1490 N N . ARG A 1 183 ? 3.882 -1.644 -6.834 1.00 44.88 183 ARG A N 1
ATOM 1491 C CA . ARG A 1 183 ? 4.553 -1.885 -8.127 1.00 44.88 183 ARG A CA 1
ATOM 1492 C C . ARG A 1 183 ? 4.897 -3.353 -8.380 1.00 44.88 183 ARG A C 1
ATOM 1494 O O . ARG A 1 183 ? 5.769 -3.643 -9.198 1.00 44.88 183 ARG A O 1
ATOM 1501 N N . SER A 1 184 ? 4.260 -4.299 -7.693 1.00 49.19 184 SER A N 1
ATOM 1502 C CA . SER A 1 184 ? 4.471 -5.736 -7.928 1.00 49.19 184 SER A CA 1
ATOM 1503 C C . SER A 1 184 ? 4.246 -6.106 -9.402 1.00 49.19 184 SER A C 1
ATOM 1505 O O . SER A 1 184 ? 5.014 -6.897 -9.947 1.00 49.19 184 SER A O 1
ATOM 1507 N N . TYR A 1 185 ? 3.353 -5.392 -10.102 1.00 46.22 185 TYR A N 1
ATOM 1508 C CA . TYR A 1 185 ? 3.178 -5.458 -11.557 1.00 46.22 185 TYR A CA 1
ATOM 1509 C C . TYR A 1 185 ? 4.435 -5.159 -12.392 1.00 46.22 185 TYR A C 1
ATOM 1511 O O . TYR A 1 185 ? 4.535 -5.624 -13.522 1.00 46.22 185 TYR A O 1
ATOM 1519 N N . LEU A 1 186 ? 5.427 -4.426 -11.885 1.00 47.03 186 LEU A N 1
ATOM 1520 C CA . LEU A 1 186 ? 6.702 -4.212 -12.588 1.00 47.03 186 LEU A CA 1
ATOM 1521 C C . LEU A 1 186 ? 7.635 -5.436 -12.513 1.00 47.03 186 LEU A C 1
ATOM 1523 O O . LEU A 1 186 ? 8.709 -5.435 -13.116 1.00 47.03 186 LEU A O 1
ATOM 1527 N N . THR A 1 187 ? 7.245 -6.488 -11.790 1.00 52.22 187 THR A N 1
ATOM 1528 C CA . THR A 1 187 ? 8.052 -7.695 -11.599 1.00 52.22 187 THR A CA 1
ATOM 1529 C C . THR A 1 187 ? 7.809 -8.695 -12.726 1.00 52.22 187 THR A C 1
ATOM 1531 O O . THR A 1 187 ? 6.729 -9.270 -12.846 1.00 52.22 187 THR A O 1
ATOM 1534 N N . LYS A 1 188 ? 8.846 -8.985 -13.519 1.00 54.75 188 LYS A N 1
ATOM 1535 C CA . LYS A 1 188 ? 8.822 -10.112 -14.462 1.00 54.75 188 LYS A CA 1
ATOM 1536 C C . LYS A 1 188 ? 8.949 -11.419 -13.673 1.00 54.75 188 LYS A C 1
ATOM 1538 O O . LYS A 1 188 ? 10.047 -11.805 -13.277 1.00 54.75 188 LYS A O 1
ATOM 1543 N N . SER A 1 189 ? 7.826 -12.084 -13.422 1.00 66.69 189 SER A N 1
ATOM 1544 C CA . SER A 1 189 ? 7.754 -13.339 -12.670 1.00 66.69 189 SER A CA 1
ATOM 1545 C C . SER A 1 189 ? 6.892 -14.379 -13.392 1.00 66.69 189 SER A C 1
ATOM 1547 O O . SER A 1 189 ? 5.956 -14.033 -14.102 1.00 66.69 189 SER A O 1
ATOM 1549 N N . LYS A 1 190 ? 7.191 -15.669 -13.173 1.00 70.56 190 LYS A N 1
ATOM 1550 C CA . LYS A 1 190 ? 6.321 -16.798 -13.559 1.00 70.56 190 LYS A CA 1
ATOM 1551 C C . LYS A 1 190 ? 5.134 -16.988 -12.600 1.00 70.56 190 LYS A C 1
ATOM 1553 O O . LYS A 1 190 ? 4.337 -17.906 -12.774 1.00 70.56 190 LYS A O 1
ATOM 1558 N N . TYR A 1 191 ? 5.054 -16.181 -11.547 1.00 77.19 191 TYR A N 1
ATOM 1559 C CA . TYR A 1 191 ? 3.966 -16.189 -10.586 1.00 77.19 191 TYR A CA 1
ATOM 1560 C C . TYR A 1 191 ? 2.713 -15.526 -11.184 1.00 77.19 191 TYR A C 1
ATOM 1562 O O . TYR A 1 191 ? 2.764 -14.349 -11.534 1.00 77.19 191 TYR A O 1
ATOM 1570 N N . PRO A 1 192 ? 1.576 -16.238 -11.295 1.00 76.69 192 PRO A N 1
ATOM 1571 C CA . PRO A 1 192 ? 0.427 -15.771 -12.078 1.00 76.69 192 PRO A CA 1
ATOM 1572 C C . PRO A 1 192 ? -0.395 -14.662 -11.410 1.00 76.69 192 PRO A C 1
ATOM 1574 O O . PRO A 1 192 ? -1.300 -14.119 -12.035 1.00 76.69 192 PRO A O 1
ATOM 1577 N N . HIS A 1 193 ? -0.123 -14.340 -10.144 1.00 76.00 193 HIS A N 1
ATOM 1578 C CA . HIS A 1 193 ? -0.800 -13.261 -9.418 1.00 76.00 193 HIS A CA 1
ATOM 1579 C C . HIS A 1 193 ? 0.194 -12.184 -8.983 1.00 76.00 193 HIS A C 1
ATOM 1581 O O . HIS A 1 193 ? 0.034 -11.568 -7.935 1.00 76.00 193 HIS A O 1
ATOM 1587 N N . VAL A 1 194 ? 1.267 -11.988 -9.753 1.00 70.56 194 VAL A N 1
ATOM 1588 C CA . VAL A 1 194 ? 2.305 -11.001 -9.432 1.00 70.56 194 VAL A CA 1
ATOM 1589 C C . VAL A 1 194 ? 1.768 -9.571 -9.415 1.00 70.56 194 VAL A C 1
ATOM 1591 O O . VAL A 1 194 ? 2.295 -8.748 -8.687 1.00 70.56 194 VAL A O 1
ATOM 1594 N N . ASP A 1 195 ? 0.713 -9.283 -10.168 1.00 61.25 195 ASP A N 1
ATOM 1595 C CA . ASP A 1 195 ? 0.171 -7.948 -10.427 1.00 61.25 195 ASP A CA 1
ATOM 1596 C C . ASP A 1 195 ? -1.222 -7.703 -9.830 1.00 61.25 195 ASP A C 1
ATOM 1598 O O . ASP A 1 195 ? -1.705 -6.573 -9.848 1.00 61.25 195 ASP A O 1
ATOM 1602 N N . GLN A 1 196 ? -1.861 -8.730 -9.262 1.00 69.31 196 GLN A N 1
ATOM 1603 C CA . GLN A 1 196 ? -3.148 -8.601 -8.569 1.00 69.31 196 GLN A CA 1
ATOM 1604 C C . GLN A 1 196 ? -3.230 -9.454 -7.299 1.00 69.31 196 GLN A C 1
ATOM 1606 O O . GLN A 1 196 ? -2.709 -10.567 -7.260 1.00 69.31 196 GLN A O 1
ATOM 1611 N N . LEU A 1 197 ? -3.940 -8.968 -6.277 1.00 72.44 197 LEU A N 1
ATOM 1612 C CA . LEU A 1 197 ? -4.309 -9.778 -5.118 1.00 72.44 197 LEU A CA 1
ATOM 1613 C C . LEU A 1 197 ? -5.324 -10.851 -5.565 1.00 72.44 197 LEU A C 1
ATOM 1615 O O . LEU A 1 197 ? -6.398 -10.496 -6.060 1.00 72.44 197 LEU A O 1
ATOM 1619 N N . PRO A 1 198 ? -5.026 -12.158 -5.441 1.00 78.88 198 PRO A N 1
ATOM 1620 C CA . PRO A 1 198 ? -5.945 -13.187 -5.908 1.00 78.88 198 PRO A CA 1
ATOM 1621 C C . PRO A 1 198 ? -7.166 -13.317 -4.990 1.00 78.88 198 PRO A C 1
ATOM 1623 O O . PRO A 1 198 ? -7.179 -12.849 -3.857 1.00 78.88 198 PRO A O 1
ATOM 1626 N N . SER A 1 199 ? -8.213 -14.005 -5.452 1.00 82.56 199 SER A N 1
ATOM 1627 C CA . SER A 1 199 ? -9.384 -14.287 -4.608 1.00 82.56 199 SER A CA 1
ATOM 1628 C C . SER A 1 199 ? -9.014 -15.130 -3.379 1.00 82.56 199 SER A C 1
ATOM 1630 O O . SER A 1 199 ? -8.121 -15.974 -3.464 1.00 82.56 199 SER A O 1
ATOM 1632 N N . TYR A 1 200 ? -9.784 -15.029 -2.290 1.00 84.88 200 TYR A N 1
ATOM 1633 C CA . TYR A 1 200 ? -9.578 -15.832 -1.073 1.00 84.88 200 TYR A CA 1
ATOM 1634 C C . TYR A 1 200 ? -9.562 -17.355 -1.329 1.00 84.88 200 TYR A C 1
ATOM 1636 O O . TYR A 1 200 ? -8.857 -18.098 -0.653 1.00 84.88 200 TYR A O 1
ATOM 1644 N N . ALA A 1 201 ? -10.264 -17.838 -2.362 1.00 87.25 201 ALA A N 1
ATOM 1645 C CA . ALA A 1 201 ? -10.233 -19.246 -2.772 1.00 87.25 201 ALA A CA 1
ATOM 1646 C C . ALA A 1 201 ? -8.834 -19.739 -3.205 1.00 87.25 201 ALA A C 1
ATOM 1648 O O . ALA A 1 201 ? -8.598 -20.943 -3.267 1.00 87.25 201 ALA A O 1
ATOM 1649 N N . LYS A 1 202 ? -7.899 -18.825 -3.492 1.00 90.81 202 LYS A N 1
ATOM 1650 C CA . LYS A 1 202 ? -6.507 -19.122 -3.851 1.00 90.81 202 LYS A CA 1
ATOM 1651 C C . LYS A 1 202 ? -5.565 -19.170 -2.646 1.00 90.81 202 LYS A C 1
ATOM 1653 O O . LYS A 1 202 ? -4.376 -19.373 -2.851 1.00 90.81 202 LYS A O 1
ATOM 1658 N N . VAL A 1 203 ? -6.051 -19.051 -1.408 1.00 91.44 203 VAL A N 1
ATOM 1659 C CA . VAL A 1 203 ? -5.201 -19.193 -0.210 1.00 91.44 203 VAL A CA 1
ATOM 1660 C C . VAL A 1 203 ? -4.378 -20.497 -0.212 1.00 91.44 203 VAL A C 1
ATOM 1662 O O . VAL A 1 203 ? -3.168 -20.394 -0.033 1.00 91.44 203 VAL A O 1
ATOM 1665 N N . PRO A 1 204 ? -4.929 -21.693 -0.513 1.00 93.44 204 PRO A N 1
ATOM 1666 C CA . PRO A 1 204 ? -4.114 -22.913 -0.610 1.00 93.44 204 PRO A CA 1
ATOM 1667 C C . PRO A 1 204 ? -2.986 -22.804 -1.642 1.00 93.44 204 PRO A C 1
ATOM 1669 O O . PRO A 1 204 ? -1.843 -23.152 -1.366 1.00 93.44 204 PRO A O 1
ATOM 1672 N N . PHE A 1 205 ? -3.293 -22.224 -2.804 1.00 91.81 205 PHE A N 1
ATOM 1673 C CA . PHE A 1 205 ? -2.313 -21.974 -3.856 1.00 91.81 205 PHE A CA 1
ATOM 1674 C C . PHE A 1 205 ? -1.194 -21.033 -3.383 1.00 91.81 205 PHE A C 1
ATOM 1676 O O . PHE A 1 205 ? -0.027 -21.274 -3.681 1.00 91.81 205 PHE A O 1
ATOM 1683 N N . LEU A 1 206 ? -1.525 -19.982 -2.627 1.00 88.31 206 LEU A N 1
ATOM 1684 C CA . LEU A 1 206 ? -0.535 -19.071 -2.048 1.00 88.31 206 LEU A CA 1
ATOM 1685 C C . LEU A 1 206 ? 0.375 -19.775 -1.045 1.00 88.31 206 LEU A C 1
ATOM 1687 O O . LEU A 1 206 ? 1.587 -19.581 -1.097 1.00 88.31 206 LEU A O 1
ATOM 1691 N N . ILE A 1 207 ? -0.191 -20.616 -0.176 1.00 89.75 207 ILE A N 1
ATOM 1692 C CA . ILE A 1 207 ? 0.565 -21.411 0.802 1.00 89.75 207 ILE A CA 1
ATOM 1693 C C . ILE A 1 207 ? 1.575 -22.316 0.083 1.00 89.75 207 ILE A C 1
ATOM 1695 O O . ILE A 1 207 ? 2.750 -22.347 0.451 1.00 89.75 207 ILE A O 1
ATOM 1699 N N . ASP A 1 208 ? 1.159 -22.989 -0.993 1.00 88.12 208 ASP A N 1
ATOM 1700 C CA . ASP A 1 208 ? 2.057 -23.829 -1.794 1.00 88.12 208 ASP A CA 1
ATOM 1701 C C . ASP A 1 208 ? 3.143 -23.010 -2.511 1.00 88.12 208 ASP A C 1
ATOM 1703 O O . ASP A 1 208 ? 4.282 -23.458 -2.655 1.00 88.12 208 ASP A O 1
ATOM 1707 N N . TRP A 1 209 ? 2.833 -21.782 -2.937 1.00 85.44 209 TRP A N 1
ATOM 1708 C CA . TRP A 1 209 ? 3.828 -20.872 -3.509 1.00 85.44 209 TRP A CA 1
ATOM 1709 C C . TRP A 1 209 ? 4.819 -20.335 -2.484 1.00 85.44 209 TRP A C 1
ATOM 1711 O O . TRP A 1 209 ? 5.984 -20.136 -2.834 1.00 85.44 209 TRP A O 1
ATOM 1721 N N . CYS A 1 210 ? 4.404 -20.153 -1.230 1.00 79.62 210 CYS A N 1
ATOM 1722 C CA . CYS A 1 210 ? 5.315 -19.780 -0.154 1.00 79.62 210 CYS A CA 1
ATOM 1723 C C . CYS A 1 210 ? 6.418 -20.833 0.020 1.00 79.62 210 CYS A C 1
ATOM 1725 O O . CYS A 1 210 ? 7.563 -20.472 0.266 1.00 79.62 210 CYS A O 1
ATOM 1727 N N . ALA A 1 211 ? 6.132 -22.115 -0.215 1.00 78.44 211 ALA A N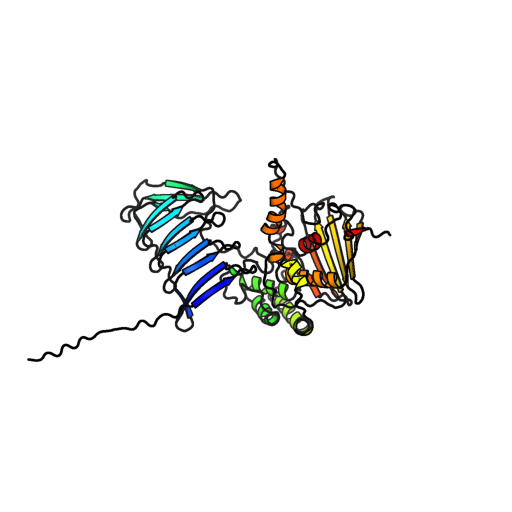 1
ATOM 1728 C CA . ALA A 1 211 ? 7.134 -23.179 -0.131 1.00 78.44 211 ALA A CA 1
ATOM 1729 C C . ALA A 1 211 ? 8.249 -23.100 -1.199 1.00 78.44 211 ALA A C 1
ATOM 1731 O O . ALA A 1 211 ? 9.270 -23.776 -1.072 1.00 78.44 211 ALA A O 1
ATOM 1732 N N . LYS A 1 212 ? 8.087 -22.292 -2.257 1.00 78.75 212 LYS A N 1
ATOM 1733 C CA . LYS A 1 212 ? 9.086 -22.140 -3.331 1.00 78.75 212 LYS A CA 1
ATOM 1734 C C . LYS A 1 212 ? 10.193 -21.145 -2.944 1.00 78.75 212 LYS A C 1
ATOM 1736 O O . LYS A 1 212 ? 10.035 -20.343 -2.029 1.00 78.75 212 LYS A O 1
ATOM 1741 N N . ARG A 1 213 ? 11.327 -21.175 -3.659 1.00 62.84 213 ARG A N 1
ATOM 1742 C CA . ARG A 1 213 ? 12.444 -20.220 -3.489 1.00 62.84 213 ARG A CA 1
ATOM 1743 C C . ARG A 1 213 ? 12.361 -19.054 -4.487 1.00 62.84 213 ARG A C 1
ATOM 1745 O O . ARG A 1 213 ? 11.881 -19.233 -5.605 1.00 62.84 213 ARG A O 1
ATOM 1752 N N . GLY A 1 214 ? 12.887 -17.891 -4.091 1.00 62.31 214 GLY A N 1
ATOM 1753 C CA . GLY A 1 214 ? 13.014 -16.681 -4.919 1.00 62.31 214 GLY A CA 1
ATOM 1754 C C . GLY A 1 214 ? 11.922 -15.629 -4.686 1.00 62.31 214 GLY A C 1
ATOM 1755 O O . GLY A 1 214 ? 10.964 -15.862 -3.952 1.00 62.31 214 GLY A O 1
ATOM 1756 N N . ASP A 1 215 ? 12.054 -14.480 -5.354 1.00 58.56 215 ASP A N 1
ATOM 1757 C CA . ASP A 1 215 ? 11.263 -13.250 -5.138 1.00 58.56 215 ASP A CA 1
ATOM 1758 C C . ASP A 1 215 ? 9.741 -13.462 -5.193 1.00 58.56 215 ASP A C 1
ATOM 1760 O O . ASP A 1 215 ? 8.957 -12.814 -4.503 1.00 58.56 215 ASP A O 1
ATOM 1764 N N . SER A 1 216 ? 9.310 -14.440 -5.987 1.00 65.69 216 SER A N 1
ATOM 1765 C CA . SER A 1 216 ? 7.895 -14.784 -6.160 1.00 65.69 216 SER A CA 1
ATOM 1766 C C . SER A 1 216 ? 7.258 -15.384 -4.904 1.00 65.69 216 SER A C 1
ATOM 1768 O O . SER A 1 216 ? 6.058 -15.237 -4.693 1.00 65.69 216 SER A O 1
ATOM 1770 N N . ALA A 1 217 ? 8.053 -16.040 -4.056 1.00 70.00 217 ALA A N 1
ATOM 1771 C CA . ALA A 1 217 ? 7.581 -16.627 -2.809 1.00 70.00 217 ALA A CA 1
ATOM 1772 C C . ALA A 1 217 ? 7.369 -15.566 -1.716 1.00 70.00 217 ALA A C 1
ATOM 1774 O O . ALA A 1 217 ? 6.489 -15.728 -0.870 1.00 70.00 217 ALA A O 1
ATOM 1775 N N . GLY A 1 218 ? 8.136 -14.469 -1.753 1.00 70.31 218 GLY A N 1
ATOM 1776 C CA . GLY A 1 218 ? 7.915 -13.298 -0.900 1.00 70.31 218 GLY A CA 1
ATOM 1777 C C . GLY A 1 218 ? 6.620 -12.572 -1.266 1.00 70.31 218 GLY A C 1
ATOM 1778 O O . GLY A 1 218 ? 5.807 -12.278 -0.391 1.00 70.31 218 GLY A O 1
ATOM 1779 N N . ILE A 1 219 ? 6.368 -12.387 -2.569 1.00 71.69 219 ILE A N 1
ATOM 1780 C CA . ILE A 1 219 ? 5.109 -11.809 -3.069 1.00 71.69 219 ILE A CA 1
ATOM 1781 C C . ILE A 1 219 ? 3.911 -12.673 -2.649 1.00 71.69 219 ILE A C 1
ATOM 1783 O O . ILE A 1 219 ? 2.943 -12.144 -2.107 1.00 71.69 219 ILE A O 1
ATOM 1787 N N . ALA A 1 220 ? 3.983 -13.995 -2.840 1.00 76.62 220 ALA A N 1
ATOM 1788 C CA . ALA A 1 220 ? 2.909 -14.909 -2.450 1.00 76.62 220 ALA A CA 1
ATOM 1789 C C . ALA A 1 220 ? 2.644 -14.901 -0.934 1.00 76.62 220 ALA A C 1
ATOM 1791 O O . ALA A 1 220 ? 1.486 -14.826 -0.526 1.00 76.62 220 ALA A O 1
ATOM 1792 N N . HIS A 1 221 ? 3.696 -14.919 -0.104 1.00 77.06 221 HIS A N 1
ATOM 1793 C CA . HIS A 1 221 ? 3.561 -14.818 1.355 1.00 77.06 221 HIS A CA 1
ATOM 1794 C C . HIS A 1 221 ? 2.880 -13.517 1.758 1.00 77.06 221 HIS A C 1
ATOM 1796 O O . HIS A 1 221 ? 1.948 -13.491 2.556 1.00 77.06 221 HIS A O 1
ATOM 1802 N N . SER A 1 222 ? 3.291 -12.422 1.141 1.00 72.62 222 SER A N 1
ATOM 1803 C CA . SER A 1 222 ? 2.676 -11.150 1.430 1.00 72.62 222 SER A CA 1
ATOM 1804 C C . SER A 1 222 ? 1.193 -11.090 1.033 1.00 72.62 222 SER A C 1
ATOM 1806 O O . SER A 1 222 ? 0.393 -10.543 1.792 1.00 72.62 222 SER A O 1
ATOM 1808 N N . GLN A 1 223 ? 0.816 -11.635 -0.126 1.00 77.00 223 GLN A N 1
ATOM 1809 C CA . GLN A 1 223 ? -0.591 -11.728 -0.526 1.00 77.00 223 GLN A CA 1
ATOM 1810 C C . GLN A 1 223 ? -1.387 -12.616 0.420 1.00 77.00 223 GLN A C 1
ATOM 1812 O O . GLN A 1 223 ? -2.553 -12.334 0.690 1.00 77.00 223 GLN A O 1
ATOM 1817 N N . LEU A 1 224 ? -0.761 -13.679 0.928 1.00 80.12 224 LEU A N 1
ATOM 1818 C CA . LEU A 1 224 ? -1.355 -14.570 1.910 1.00 80.12 224 LEU A CA 1
ATOM 1819 C C . LEU A 1 224 ? -1.679 -13.807 3.196 1.00 80.12 224 LEU A C 1
ATOM 1821 O O . LEU A 1 224 ? -2.821 -13.859 3.650 1.00 80.12 224 LEU A O 1
ATOM 1825 N N . VAL A 1 225 ? -0.734 -13.031 3.727 1.00 76.81 225 VAL A N 1
ATOM 1826 C CA . VAL A 1 225 ? -0.960 -12.182 4.905 1.00 76.81 225 VAL A CA 1
ATOM 1827 C C . VAL A 1 225 ? -2.074 -11.164 4.643 1.00 76.81 225 VAL A C 1
ATOM 1829 O O . VAL A 1 225 ? -3.017 -11.084 5.428 1.00 76.81 225 VAL A O 1
ATOM 1832 N N . ALA A 1 226 ? -2.044 -10.459 3.506 1.00 74.88 226 ALA A N 1
ATOM 1833 C CA . ALA A 1 226 ? -3.072 -9.471 3.157 1.00 74.88 226 ALA A CA 1
ATOM 1834 C C . ALA A 1 226 ? -4.479 -10.097 3.065 1.00 74.88 226 ALA A C 1
ATOM 1836 O O . ALA A 1 226 ? -5.429 -9.617 3.683 1.00 74.88 226 ALA A O 1
ATOM 1837 N N . LEU A 1 227 ? -4.624 -11.222 2.355 1.00 79.31 227 LEU A N 1
ATOM 1838 C CA . LEU A 1 227 ? -5.917 -11.897 2.185 1.00 79.31 227 LEU A CA 1
ATOM 1839 C C . LEU A 1 227 ? -6.456 -12.500 3.479 1.00 79.31 227 LEU A C 1
ATOM 1841 O O . LEU A 1 227 ? -7.667 -12.469 3.737 1.00 79.31 227 LEU A O 1
ATOM 1845 N N . THR A 1 228 ? -5.577 -13.105 4.273 1.00 80.69 228 THR A N 1
ATOM 1846 C CA . THR A 1 228 ? -5.966 -13.813 5.497 1.00 80.69 228 THR A CA 1
ATOM 1847 C C . THR A 1 228 ? -6.146 -12.869 6.678 1.00 80.69 228 THR A C 1
ATOM 1849 O O . THR A 1 228 ? -6.941 -13.193 7.568 1.00 80.69 228 THR A O 1
ATOM 1852 N N . ARG A 1 229 ? -5.496 -11.694 6.634 1.00 77.62 229 ARG A N 1
ATOM 1853 C CA . ARG A 1 229 ? -5.410 -10.691 7.711 1.00 77.62 229 ARG A CA 1
ATOM 1854 C C . ARG A 1 229 ? -4.801 -11.264 8.986 1.00 77.62 229 ARG A C 1
ATOM 1856 O O . ARG A 1 229 ? -5.167 -10.880 10.096 1.00 77.62 229 ARG A O 1
ATOM 1863 N N . VAL A 1 230 ? -3.935 -12.253 8.795 1.00 75.19 230 VAL A N 1
ATOM 1864 C CA . VAL A 1 230 ? -3.195 -12.939 9.842 1.00 75.19 230 VAL A CA 1
ATOM 1865 C C . VAL A 1 230 ? -1.727 -12.717 9.546 1.00 75.19 230 VAL A C 1
ATOM 1867 O O . VAL A 1 230 ? -1.251 -13.069 8.470 1.00 75.19 230 VAL A O 1
ATOM 1870 N N . ASP A 1 231 ? -1.030 -12.144 10.514 1.00 70.00 231 ASP A N 1
ATOM 1871 C CA . ASP A 1 231 ? 0.420 -12.160 10.555 1.00 70.00 231 ASP A CA 1
ATOM 1872 C C . ASP A 1 231 ? 0.865 -12.887 11.823 1.00 70.00 231 ASP A C 1
ATOM 1874 O O . ASP A 1 231 ? 0.347 -12.638 12.915 1.00 70.00 231 ASP A O 1
ATOM 1878 N N . TRP A 1 232 ? 1.801 -13.812 11.652 1.00 66.94 232 TRP A N 1
ATOM 1879 C CA . TRP A 1 232 ? 2.445 -14.547 12.738 1.00 66.94 232 TRP A CA 1
ATOM 1880 C C . TRP A 1 232 ? 3.747 -13.865 13.194 1.00 66.94 232 TRP A C 1
ATOM 1882 O O . TRP A 1 232 ? 4.444 -14.407 14.051 1.00 66.94 232 TRP A O 1
ATOM 1892 N N . GLY A 1 233 ? 4.046 -12.692 12.623 1.00 53.34 233 GLY A N 1
ATOM 1893 C CA . GLY A 1 233 ? 5.295 -11.955 12.742 1.00 53.34 233 GLY A CA 1
ATOM 1894 C C . GLY A 1 233 ? 6.330 -12.466 11.742 1.00 53.34 233 GLY A C 1
ATOM 1895 O O . GLY A 1 233 ? 6.482 -13.676 11.544 1.00 53.34 233 GLY A O 1
ATOM 1896 N N . ALA A 1 234 ? 7.100 -11.556 11.140 1.00 45.59 234 ALA A N 1
ATOM 1897 C CA . ALA A 1 234 ? 8.428 -11.927 10.674 1.00 45.59 234 ALA A CA 1
ATOM 1898 C C . ALA A 1 234 ? 9.252 -12.299 11.913 1.00 45.59 234 ALA A C 1
ATOM 1900 O O . ALA A 1 234 ? 9.205 -11.610 12.932 1.00 45.59 234 ALA A O 1
ATOM 1901 N N . THR A 1 235 ? 9.984 -13.409 11.868 1.00 37.62 235 THR A N 1
ATOM 1902 C CA . THR A 1 235 ? 10.909 -13.778 12.943 1.00 37.62 235 THR A CA 1
ATOM 1903 C C . THR A 1 235 ? 12.053 -12.760 13.010 1.00 37.62 235 THR A C 1
ATOM 1905 O O . THR A 1 235 ? 13.110 -12.994 12.432 1.00 37.62 235 THR A O 1
ATOM 1908 N N . ASN A 1 236 ? 11.838 -11.644 13.709 1.00 35.84 236 ASN A N 1
ATOM 1909 C CA . ASN A 1 236 ? 12.876 -10.709 14.156 1.00 35.84 236 ASN A CA 1
ATOM 1910 C C . ASN A 1 236 ? 13.338 -11.027 15.590 1.00 35.84 236 ASN A C 1
ATOM 1912 O O . ASN A 1 236 ? 13.869 -10.177 16.296 1.00 35.84 236 ASN A O 1
ATOM 1916 N N . SER A 1 237 ? 13.180 -12.275 16.031 1.00 33.62 237 SER A N 1
ATOM 1917 C CA . SER A 1 237 ? 14.001 -12.827 17.102 1.00 33.62 237 SER A CA 1
ATOM 1918 C C . SER A 1 237 ? 15.074 -13.707 16.469 1.00 33.62 237 SER A C 1
ATOM 1920 O O . SER A 1 237 ? 14.888 -14.270 15.394 1.00 33.62 237 SER A O 1
ATOM 1922 N N . SER A 1 238 ? 16.207 -13.840 17.141 1.00 38.75 238 SER A N 1
ATOM 1923 C CA . SER A 1 238 ? 17.360 -14.697 16.829 1.00 38.75 238 SER A CA 1
ATOM 1924 C C . SER A 1 238 ? 17.056 -16.174 16.487 1.00 38.75 238 SER A C 1
ATOM 1926 O O . SER A 1 238 ? 17.976 -16.937 16.196 1.00 38.75 238 SER A O 1
ATOM 1928 N N . GLU A 1 239 ? 15.789 -16.589 16.468 1.00 43.28 239 GLU A N 1
ATOM 1929 C CA . GLU A 1 239 ? 15.311 -17.904 16.066 1.00 43.28 239 GLU A CA 1
ATOM 1930 C C . GLU A 1 239 ? 14.771 -17.875 14.631 1.00 43.28 239 GLU A C 1
ATOM 1932 O O . GLU A 1 239 ? 13.604 -17.589 14.358 1.00 43.28 239 GLU A O 1
ATOM 1937 N N . LYS A 1 240 ? 15.636 -18.233 13.681 1.00 47.47 240 LYS A N 1
ATOM 1938 C CA . LYS A 1 240 ? 15.254 -18.515 12.293 1.00 47.47 240 LYS A CA 1
ATOM 1939 C C . LYS A 1 240 ? 14.259 -19.689 12.269 1.00 47.47 240 LYS A C 1
ATOM 1941 O O . LYS A 1 240 ? 14.675 -20.848 12.237 1.00 47.47 240 LYS A O 1
ATOM 1946 N N . LYS A 1 241 ? 12.945 -19.435 12.253 1.00 54.72 241 LYS A N 1
ATOM 1947 C CA . LYS A 1 241 ? 11.986 -20.493 11.889 1.00 54.72 241 LYS A CA 1
ATOM 1948 C C . LYS A 1 241 ? 12.246 -20.889 10.439 1.00 54.72 241 LYS A C 1
ATOM 1950 O O . LYS A 1 241 ? 12.408 -20.034 9.567 1.00 54.72 241 LYS A O 1
ATOM 1955 N N . SER A 1 242 ? 12.322 -22.190 10.168 1.00 68.94 242 SER A N 1
ATOM 1956 C CA . SER A 1 242 ? 12.482 -22.661 8.795 1.00 68.94 242 SER A CA 1
ATOM 1957 C C . SER A 1 242 ? 11.234 -22.302 7.982 1.00 68.94 242 SER A C 1
ATOM 1959 O O . SER A 1 242 ? 10.108 -22.356 8.479 1.00 68.94 242 SER A O 1
ATOM 1961 N N . ARG A 1 243 ? 11.422 -21.970 6.702 1.00 70.88 243 ARG A N 1
ATOM 1962 C CA . ARG A 1 243 ? 10.328 -21.729 5.744 1.00 70.88 243 ARG A CA 1
ATOM 1963 C C . ARG A 1 243 ? 9.304 -22.871 5.726 1.00 70.88 243 ARG A C 1
ATOM 1965 O O . ARG A 1 243 ? 8.118 -22.653 5.512 1.00 70.88 243 ARG A O 1
ATOM 1972 N N . GLU A 1 244 ? 9.768 -24.092 5.966 1.00 76.81 244 GLU A N 1
ATOM 1973 C CA . GLU A 1 244 ? 8.934 -25.289 6.073 1.00 76.81 244 GLU A CA 1
ATOM 1974 C C . GLU A 1 244 ? 8.000 -25.235 7.287 1.00 76.81 244 GLU A C 1
ATOM 1976 O O . GLU A 1 244 ? 6.817 -25.544 7.152 1.00 76.81 244 GLU A O 1
ATOM 1981 N N . ALA A 1 245 ? 8.493 -24.786 8.446 1.00 79.44 245 ALA A N 1
ATOM 1982 C CA . ALA A 1 245 ? 7.680 -24.611 9.647 1.00 79.44 245 ALA A CA 1
ATOM 1983 C C . ALA A 1 245 ? 6.610 -23.523 9.457 1.00 79.44 245 ALA A C 1
ATOM 1985 O O . ALA A 1 245 ? 5.467 -23.697 9.874 1.00 79.44 245 ALA A O 1
ATOM 1986 N N . GLU A 1 246 ? 6.958 -22.430 8.777 1.00 77.50 246 GLU A N 1
ATOM 1987 C CA . GLU A 1 246 ? 6.026 -21.353 8.422 1.00 77.50 246 GLU A CA 1
ATOM 1988 C C . GLU A 1 246 ? 4.903 -21.862 7.498 1.00 77.50 246 GLU A C 1
ATOM 1990 O O . GLU A 1 246 ? 3.717 -21.676 7.775 1.00 77.50 246 GLU A O 1
ATOM 1995 N N . VAL A 1 247 ? 5.259 -22.581 6.428 1.00 84.12 247 VAL A N 1
ATOM 1996 C CA . VAL A 1 247 ? 4.286 -23.185 5.503 1.00 84.12 247 VAL A CA 1
ATOM 1997 C C . VAL A 1 247 ? 3.406 -24.215 6.217 1.00 84.12 247 VAL A C 1
ATOM 1999 O O . VAL A 1 247 ? 2.203 -24.274 5.958 1.00 84.12 247 VAL A O 1
ATOM 2002 N N . LEU A 1 248 ? 3.968 -25.018 7.124 1.00 87.06 248 LEU A N 1
ATOM 2003 C CA . LEU A 1 248 ? 3.203 -25.983 7.913 1.00 87.06 248 LEU A CA 1
ATOM 2004 C C . LEU A 1 248 ? 2.184 -25.287 8.824 1.00 87.06 248 LEU A C 1
ATOM 2006 O O . LEU A 1 248 ? 1.023 -25.698 8.847 1.00 87.06 248 LEU A O 1
ATOM 2010 N N . ALA A 1 249 ? 2.586 -24.216 9.512 1.00 85.88 249 ALA A N 1
ATOM 2011 C CA . ALA A 1 249 ? 1.688 -23.415 10.340 1.00 85.88 249 ALA A CA 1
ATOM 2012 C C . ALA A 1 249 ? 0.530 -22.840 9.509 1.00 85.88 249 ALA A C 1
ATOM 2014 O O . ALA A 1 249 ? -0.633 -22.949 9.899 1.00 85.88 249 ALA A O 1
ATOM 2015 N N . TRP A 1 250 ? 0.821 -22.325 8.312 1.00 88.25 250 TRP A N 1
ATOM 2016 C CA . TRP A 1 250 ? -0.206 -21.863 7.380 1.00 88.25 250 TRP A CA 1
ATOM 2017 C C . TRP A 1 250 ? -1.157 -22.976 6.924 1.00 88.25 250 TRP A C 1
ATOM 2019 O O . TRP A 1 250 ? -2.368 -22.753 6.860 1.00 88.25 250 TRP A O 1
ATOM 2029 N N . LYS A 1 251 ? -0.648 -24.183 6.640 1.00 91.62 251 LYS A N 1
ATOM 2030 C CA . LYS A 1 251 ? -1.484 -25.346 6.288 1.00 91.62 251 LYS A CA 1
ATOM 2031 C C . LYS A 1 251 ? -2.403 -25.748 7.440 1.00 91.62 251 LYS A C 1
ATOM 2033 O O . LYS A 1 251 ? -3.591 -25.961 7.211 1.00 91.62 251 LYS A O 1
ATOM 2038 N N . GLN A 1 252 ? -1.884 -25.815 8.665 1.00 90.50 252 GLN A N 1
ATOM 2039 C CA . GLN A 1 252 ? -2.675 -26.124 9.861 1.00 90.50 252 GLN A CA 1
ATOM 2040 C C . GLN A 1 252 ? -3.740 -25.054 10.114 1.00 90.50 252 GLN A C 1
ATOM 2042 O O . GLN A 1 252 ? -4.912 -25.375 10.297 1.00 90.50 252 GLN A O 1
ATOM 2047 N N . TRP A 1 253 ? -3.363 -23.776 10.036 1.00 89.88 253 TRP A N 1
ATOM 2048 C CA . TRP A 1 253 ? -4.305 -22.668 10.151 1.00 89.88 253 TRP A CA 1
ATOM 2049 C C . TRP A 1 253 ? -5.397 -22.727 9.080 1.00 89.88 253 TRP A C 1
ATOM 2051 O O . TRP A 1 253 ? -6.564 -22.475 9.378 1.00 89.88 253 TRP A O 1
ATOM 2061 N N . TRP A 1 254 ? -5.055 -23.085 7.838 1.00 92.19 254 TRP A N 1
ATOM 2062 C CA . TRP A 1 254 ? -6.043 -23.210 6.769 1.00 92.19 254 TRP A CA 1
ATOM 2063 C C . TRP A 1 254 ? -7.106 -24.264 7.093 1.00 92.19 254 TRP A C 1
ATOM 2065 O O . TRP A 1 254 ? -8.294 -23.988 6.923 1.00 92.19 254 TRP A O 1
ATOM 2075 N N . GLN A 1 255 ? -6.689 -25.433 7.590 1.00 91.56 255 GLN A N 1
ATOM 2076 C CA . GLN A 1 255 ? -7.604 -26.509 7.984 1.00 91.56 255 GLN A CA 1
ATOM 2077 C C . GLN A 1 255 ? -8.466 -26.117 9.189 1.00 91.56 255 GLN A C 1
ATOM 2079 O O . GLN A 1 255 ? -9.672 -26.340 9.174 1.00 91.56 255 GLN A O 1
ATOM 2084 N N . ASN A 1 256 ? -7.869 -25.484 10.201 1.00 88.31 256 ASN A N 1
ATOM 2085 C CA . ASN A 1 256 ? -8.553 -25.204 11.466 1.00 88.31 256 ASN A CA 1
ATOM 2086 C C . ASN A 1 256 ? -9.435 -23.945 11.417 1.00 88.31 256 ASN A C 1
ATOM 2088 O O . ASN A 1 256 ? -10.468 -23.884 12.076 1.00 88.31 256 ASN A O 1
ATOM 2092 N N . THR A 1 257 ? -9.034 -22.935 10.640 1.00 85.81 257 THR A N 1
ATOM 2093 C CA . THR A 1 257 ? -9.628 -21.587 10.682 1.00 85.81 257 THR A CA 1
ATOM 2094 C C . THR A 1 257 ? -9.910 -21.029 9.288 1.00 85.81 257 THR A C 1
ATOM 2096 O O . THR A 1 257 ? -10.960 -20.426 9.055 1.00 85.81 257 THR A O 1
ATOM 2099 N N . GLY A 1 258 ? -8.984 -21.204 8.342 1.00 87.75 258 GLY A N 1
ATOM 2100 C CA . GLY A 1 258 ? -9.049 -20.566 7.025 1.00 87.75 258 GLY A CA 1
ATOM 2101 C C . GLY A 1 258 ? -10.265 -20.978 6.189 1.00 87.75 258 GLY A C 1
ATOM 2102 O O . GLY A 1 258 ? -10.906 -20.122 5.578 1.00 87.75 258 GLY A O 1
ATOM 2103 N N . GLN A 1 259 ? -10.649 -22.257 6.215 1.00 90.31 259 GLN A N 1
ATOM 2104 C CA . GLN A 1 259 ? -11.849 -22.740 5.516 1.00 90.31 259 GLN A CA 1
ATOM 2105 C C . GLN A 1 259 ? -13.138 -22.137 6.083 1.00 90.31 259 GLN A C 1
ATOM 2107 O O . GLN A 1 259 ? -13.988 -21.671 5.324 1.00 90.31 259 GLN A O 1
ATOM 2112 N N . HIS A 1 260 ? -13.258 -22.059 7.410 1.00 88.19 260 HIS A N 1
ATOM 2113 C CA . HIS A 1 260 ? -14.402 -21.408 8.043 1.00 88.19 260 HIS A CA 1
ATOM 2114 C C . HIS A 1 260 ? -14.460 -19.914 7.691 1.00 88.19 260 HIS A C 1
ATOM 2116 O O . HIS A 1 260 ? -15.516 -19.393 7.333 1.00 88.19 260 HIS A O 1
ATOM 2122 N N . ARG A 1 261 ? -13.312 -19.221 7.685 1.00 85.12 261 ARG A N 1
ATOM 2123 C CA . ARG A 1 261 ? -13.228 -17.820 7.236 1.00 85.12 261 ARG A CA 1
ATOM 2124 C C . ARG A 1 261 ? -13.628 -17.641 5.775 1.00 85.12 261 ARG A C 1
ATOM 2126 O O . ARG A 1 261 ? -14.266 -16.640 5.448 1.00 85.12 261 ARG A O 1
ATOM 2133 N N . ARG A 1 262 ? -13.286 -18.590 4.899 1.00 88.06 262 ARG A N 1
ATOM 2134 C CA . ARG A 1 262 ? -13.752 -18.590 3.507 1.00 88.06 262 ARG A CA 1
ATOM 2135 C C . ARG A 1 262 ? -15.274 -18.644 3.452 1.00 88.06 262 ARG A C 1
ATOM 2137 O O . ARG A 1 262 ? -15.875 -17.780 2.822 1.00 88.06 262 ARG A O 1
ATOM 2144 N N . GLN A 1 263 ? -15.874 -19.609 4.146 1.00 88.81 263 GLN A N 1
ATOM 2145 C CA . GLN A 1 263 ? -17.325 -19.760 4.195 1.00 88.81 263 GLN A CA 1
ATOM 2146 C C . GLN A 1 263 ? -17.987 -18.481 4.720 1.00 88.81 263 GLN A C 1
ATOM 2148 O O . GLN A 1 263 ? -18.900 -17.966 4.089 1.00 88.81 263 GLN A O 1
ATOM 2153 N N . LEU A 1 264 ? -17.464 -17.894 5.803 1.00 86.75 264 LEU A N 1
ATOM 2154 C CA . LEU A 1 264 ? -17.952 -16.617 6.330 1.00 86.75 264 LEU A CA 1
ATOM 2155 C C . LEU A 1 264 ? -17.875 -15.480 5.300 1.00 86.75 264 LEU A C 1
ATOM 2157 O O . LEU A 1 264 ? -18.807 -14.684 5.215 1.00 86.75 264 LEU A O 1
ATOM 2161 N N . ARG A 1 265 ? -16.800 -15.390 4.506 1.00 85.06 265 ARG A N 1
ATOM 2162 C CA . ARG A 1 265 ? -16.676 -14.395 3.421 1.00 85.06 265 ARG A CA 1
ATOM 2163 C C . ARG A 1 265 ? -17.705 -14.601 2.318 1.00 85.06 265 ARG A C 1
ATOM 2165 O O . ARG A 1 265 ? -18.243 -13.615 1.819 1.00 85.06 265 ARG A O 1
ATOM 2172 N N . GLU A 1 266 ? -17.987 -15.849 1.973 1.00 85.94 266 GLU A N 1
ATOM 2173 C CA . GLU A 1 266 ? -18.975 -16.212 0.957 1.00 85.94 266 GLU A CA 1
ATOM 2174 C C . GLU A 1 266 ? -20.415 -15.981 1.452 1.00 85.94 266 GLU A C 1
ATOM 2176 O O . GLU A 1 266 ? -21.244 -15.497 0.689 1.00 85.94 266 GLU A O 1
ATOM 2181 N N . THR A 1 267 ? -20.713 -16.246 2.731 1.00 88.94 267 THR A N 1
ATOM 2182 C CA . THR A 1 267 ? -22.085 -16.169 3.268 1.00 88.94 267 THR A CA 1
ATOM 2183 C C . THR A 1 267 ? -22.437 -14.842 3.941 1.00 88.94 267 THR A C 1
ATOM 2185 O O . THR A 1 267 ? -23.598 -14.452 3.950 1.00 88.94 267 THR A O 1
ATOM 2188 N N . LYS A 1 268 ? -21.466 -14.174 4.575 1.00 89.62 268 LYS A N 1
ATOM 2189 C CA . LYS A 1 268 ? -21.672 -12.966 5.403 1.00 89.62 268 LYS A CA 1
ATOM 2190 C C . LYS A 1 268 ? -20.856 -11.760 4.938 1.00 89.62 268 LYS A C 1
ATOM 2192 O O . LYS A 1 268 ? -20.952 -10.690 5.536 1.00 89.62 268 LYS A O 1
ATOM 2197 N N . GLY A 1 269 ? -20.020 -11.912 3.914 1.00 88.88 269 GLY A N 1
ATOM 2198 C CA . GLY A 1 269 ? -19.235 -10.803 3.391 1.00 88.88 269 GLY A CA 1
ATOM 2199 C C . GLY A 1 269 ? -20.134 -9.736 2.778 1.00 88.88 269 GLY A C 1
ATOM 2200 O O . GLY A 1 269 ? -20.976 -10.035 1.936 1.00 88.88 269 GLY A O 1
ATOM 2201 N N . LYS A 1 270 ? -19.908 -8.474 3.148 1.00 91.31 270 LYS A N 1
ATOM 2202 C CA . LYS A 1 270 ? -20.632 -7.329 2.588 1.00 91.31 270 LYS A CA 1
ATOM 2203 C C . LYS A 1 270 ? -19.713 -6.532 1.667 1.00 91.31 270 LYS A C 1
ATOM 2205 O O . LYS A 1 270 ? -18.564 -6.252 2.012 1.00 91.31 270 LYS A O 1
ATOM 2210 N N . ARG A 1 271 ? -20.227 -6.163 0.492 1.00 91.44 271 ARG A N 1
ATOM 2211 C CA . ARG A 1 271 ? -19.663 -5.080 -0.322 1.00 91.44 271 ARG A CA 1
ATOM 2212 C C . ARG A 1 271 ? -20.348 -3.797 0.114 1.00 91.44 271 ARG A C 1
ATOM 2214 O O . ARG A 1 271 ? -21.564 -3.685 0.011 1.00 91.44 271 ARG A O 1
ATOM 2221 N N . ASP A 1 272 ? -19.563 -2.880 0.650 1.00 93.25 272 ASP A N 1
ATOM 2222 C CA . ASP A 1 272 ? -20.048 -1.642 1.252 1.00 93.25 272 ASP A CA 1
ATOM 2223 C C . ASP A 1 272 ? -19.548 -0.431 0.440 1.00 93.25 272 ASP A C 1
ATOM 2225 O O . ASP A 1 272 ? -18.358 -0.102 0.520 1.00 93.25 272 ASP A O 1
ATOM 2229 N N . PRO A 1 273 ? -20.408 0.177 -0.404 1.00 92.00 273 PRO A N 1
ATOM 2230 C CA . PRO A 1 273 ? -20.038 1.323 -1.230 1.00 92.00 273 PRO A CA 1
ATOM 2231 C C . PRO A 1 273 ? -19.680 2.565 -0.420 1.00 92.00 273 PRO A C 1
ATOM 2233 O O . PRO A 1 273 ? -18.781 3.298 -0.827 1.00 92.00 273 PRO A O 1
ATOM 2236 N N . GLU A 1 274 ? -20.338 2.798 0.717 1.00 92.06 274 GLU A N 1
ATOM 2237 C CA . GLU A 1 274 ? -20.062 3.966 1.557 1.00 92.06 274 GLU A CA 1
ATOM 2238 C C . GLU A 1 274 ? -18.696 3.821 2.228 1.00 92.06 274 GLU A C 1
ATOM 2240 O O . GLU A 1 274 ? -17.859 4.718 2.122 1.00 92.06 274 GLU A O 1
ATOM 2245 N N . ALA A 1 275 ? -18.388 2.637 2.765 1.00 92.69 275 ALA A N 1
ATOM 2246 C CA . ALA A 1 275 ? -17.046 2.334 3.255 1.00 92.69 275 ALA A CA 1
ATOM 2247 C C . ALA A 1 275 ? -15.975 2.444 2.151 1.00 92.69 275 ALA A C 1
ATOM 2249 O O . ALA A 1 275 ? -14.877 2.947 2.394 1.00 92.69 275 ALA A O 1
ATOM 2250 N N . TRP A 1 276 ? -16.273 2.011 0.918 1.00 89.44 276 TRP A N 1
ATOM 2251 C CA . TRP A 1 276 ? -15.339 2.156 -0.205 1.00 89.44 276 TRP A CA 1
ATOM 2252 C C . TRP A 1 276 ? -15.097 3.621 -0.577 1.00 89.44 276 TRP A C 1
ATOM 2254 O O . TRP A 1 276 ? -13.950 4.003 -0.810 1.00 89.44 276 TRP A O 1
ATOM 2264 N N . LYS A 1 277 ? -16.138 4.466 -0.587 1.00 86.31 277 LYS A N 1
ATOM 2265 C CA . LYS A 1 277 ? -16.005 5.912 -0.842 1.00 86.31 277 LYS A CA 1
ATOM 2266 C C . LYS A 1 277 ? -15.052 6.577 0.148 1.00 86.31 277 LYS A C 1
ATOM 2268 O O . LYS A 1 277 ? -14.299 7.463 -0.257 1.00 86.31 277 LYS A O 1
ATOM 2273 N N . LEU A 1 278 ? -15.023 6.126 1.407 1.00 85.38 278 LEU A N 1
ATOM 2274 C CA . LEU A 1 278 ? -14.054 6.614 2.390 1.00 85.38 278 LEU A CA 1
ATOM 2275 C C . LEU A 1 278 ? -12.611 6.374 1.903 1.00 85.38 278 LEU A C 1
ATOM 2277 O O . LEU A 1 278 ? -11.789 7.287 1.943 1.00 85.38 278 LEU A O 1
ATOM 2281 N N . VAL A 1 279 ? -12.291 5.182 1.403 1.00 80.50 279 VAL A N 1
ATOM 2282 C CA . VAL A 1 279 ? -10.925 4.842 0.961 1.00 80.50 279 VAL A CA 1
ATOM 2283 C C . VAL A 1 279 ? -10.595 5.437 -0.412 1.00 80.50 279 VAL A C 1
ATOM 2285 O O . VAL A 1 279 ? -9.537 6.039 -0.601 1.00 80.50 279 VAL A O 1
ATOM 2288 N N . ALA A 1 280 ? -11.506 5.308 -1.376 1.00 74.06 280 ALA A N 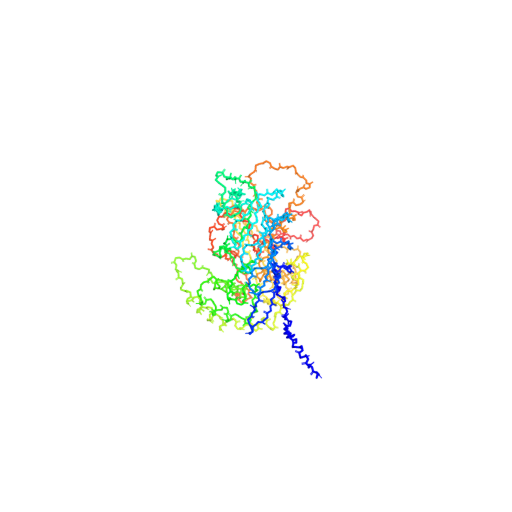1
ATOM 2289 C CA . ALA A 1 280 ? -11.308 5.785 -2.741 1.00 74.06 280 ALA A CA 1
ATOM 2290 C C . ALA A 1 280 ? -11.269 7.319 -2.834 1.00 74.06 280 ALA A C 1
ATOM 2292 O O . ALA A 1 280 ? -10.597 7.879 -3.707 1.00 74.06 280 ALA A O 1
ATOM 2293 N N . GLY A 1 281 ? -11.973 8.018 -1.941 1.00 71.69 281 GLY A N 1
ATOM 2294 C CA . GLY A 1 281 ? -12.099 9.469 -1.974 1.00 71.69 281 GLY A CA 1
ATOM 2295 C C . GLY A 1 281 ? -12.660 9.957 -3.314 1.00 71.69 281 GLY A C 1
ATOM 2296 O O . GLY A 1 281 ? -13.638 9.425 -3.828 1.00 71.69 281 GLY A O 1
ATOM 2297 N N . LYS A 1 282 ? -12.017 10.965 -3.916 1.00 64.88 282 LYS A N 1
ATOM 2298 C CA . LYS A 1 282 ? -12.439 11.557 -5.203 1.00 64.88 282 LYS A CA 1
ATOM 2299 C C . LYS A 1 282 ? -11.994 10.755 -6.438 1.00 64.88 282 LYS A C 1
ATOM 2301 O O . LYS A 1 282 ? -12.272 11.172 -7.554 1.00 64.88 282 LYS A O 1
ATOM 2306 N N . ARG A 1 283 ? -11.282 9.634 -6.270 1.00 60.91 283 ARG A N 1
ATOM 2307 C CA . ARG A 1 283 ? -10.507 8.981 -7.345 1.00 60.91 283 ARG A CA 1
ATOM 2308 C C . ARG A 1 283 ? -11.335 8.166 -8.355 1.00 60.91 283 ARG A C 1
ATOM 2310 O O . ARG A 1 283 ? -10.746 7.449 -9.149 1.00 60.91 283 ARG A O 1
ATOM 2317 N N . ALA A 1 284 ? -12.670 8.236 -8.327 1.00 64.06 284 ALA A N 1
ATOM 2318 C CA . ALA A 1 284 ? -13.571 7.465 -9.201 1.00 64.06 284 ALA A CA 1
ATOM 2319 C C . ALA A 1 284 ? -13.188 5.968 -9.346 1.00 64.06 284 ALA A C 1
ATOM 2321 O O . ALA A 1 284 ? -13.430 5.348 -10.382 1.00 64.06 284 ALA A O 1
ATOM 2322 N N . LEU A 1 285 ? -12.573 5.380 -8.309 1.00 71.25 285 LEU A N 1
ATOM 2323 C CA . LEU A 1 285 ? -12.053 4.017 -8.368 1.00 71.25 285 LEU A CA 1
ATOM 2324 C C . LEU A 1 285 ? -13.200 3.019 -8.369 1.00 71.25 285 LEU A C 1
ATOM 2326 O O . LEU A 1 285 ? -14.099 3.075 -7.521 1.00 71.25 285 LEU A O 1
ATOM 2330 N N . LYS A 1 286 ? -13.122 2.050 -9.281 1.00 77.38 286 LYS A N 1
ATOM 2331 C CA . LYS A 1 286 ? -14.062 0.934 -9.319 1.00 77.38 286 LYS A CA 1
ATOM 2332 C C . LYS A 1 286 ? -13.991 0.165 -8.001 1.00 77.38 286 LYS A C 1
ATOM 2334 O O . LYS A 1 286 ? -12.922 -0.280 -7.595 1.00 77.38 286 LYS A O 1
ATOM 2339 N N . MET A 1 287 ? -15.144 -0.011 -7.358 1.00 80.94 287 MET A N 1
ATOM 2340 C CA . MET A 1 287 ? -15.234 -0.769 -6.114 1.00 80.94 287 MET A CA 1
ATOM 2341 C C . MET A 1 287 ? -14.777 -2.221 -6.330 1.00 80.94 287 MET A C 1
ATOM 2343 O O . MET A 1 287 ? -15.284 -2.872 -7.256 1.00 80.94 287 MET A O 1
ATOM 2347 N N . PRO A 1 288 ? -13.890 -2.754 -5.471 1.00 77.62 288 PRO A N 1
ATOM 2348 C CA . PRO A 1 288 ? -13.437 -4.132 -5.549 1.00 77.62 288 PRO A CA 1
ATOM 2349 C C . PRO A 1 288 ? -14.602 -5.126 -5.544 1.00 77.62 288 PRO A C 1
ATOM 2351 O O . PRO A 1 288 ? -15.690 -4.873 -5.008 1.00 77.62 288 PRO A O 1
ATOM 2354 N N . ALA A 1 289 ? -14.376 -6.284 -6.162 1.00 74.75 289 ALA A N 1
ATOM 2355 C CA . ALA A 1 289 ? -15.308 -7.406 -6.085 1.00 74.75 289 ALA A CA 1
ATOM 2356 C C . ALA A 1 289 ? -15.251 -8.107 -4.713 1.00 74.75 289 ALA A C 1
ATOM 2358 O O . ALA A 1 289 ? -16.176 -8.837 -4.363 1.00 74.75 289 ALA A O 1
ATOM 2359 N N . THR A 1 290 ? -14.183 -7.886 -3.940 1.00 74.62 290 THR A N 1
ATOM 2360 C CA . THR A 1 290 ? -13.978 -8.496 -2.626 1.00 74.62 290 THR A CA 1
ATOM 2361 C C . THR A 1 290 ? -14.997 -7.990 -1.611 1.00 74.62 290 THR A C 1
ATOM 2363 O O . THR A 1 290 ? -15.290 -6.799 -1.522 1.00 74.62 290 THR A O 1
ATOM 2366 N N . SER A 1 291 ? -15.545 -8.920 -0.832 1.00 84.88 291 SER A N 1
ATOM 2367 C CA . SER A 1 291 ? -16.424 -8.626 0.292 1.00 84.88 291 SER A CA 1
ATOM 2368 C C . SER A 1 291 ? -15.629 -8.576 1.602 1.00 84.88 291 SER A C 1
ATOM 2370 O O . SER A 1 291 ? -14.692 -9.357 1.822 1.00 84.88 291 SER A O 1
ATOM 2372 N N . ILE A 1 292 ? -16.007 -7.661 2.497 1.00 88.94 292 ILE A N 1
ATOM 2373 C CA . ILE A 1 292 ? -15.414 -7.540 3.830 1.00 88.94 292 ILE A CA 1
ATOM 2374 C C . ILE A 1 292 ? -16.363 -8.175 4.845 1.00 88.94 292 ILE A C 1
ATOM 2376 O O . ILE A 1 292 ? -17.549 -7.847 4.894 1.00 88.94 292 ILE A O 1
ATOM 2380 N N . VAL A 1 293 ? -15.838 -9.088 5.661 1.00 90.50 293 VAL A N 1
ATOM 2381 C CA . VAL A 1 293 ? -16.554 -9.636 6.819 1.00 90.50 293 VAL A CA 1
ATOM 2382 C C . VAL A 1 293 ? -16.035 -8.951 8.065 1.00 90.50 293 VAL A C 1
ATOM 2384 O O . VAL A 1 293 ? -14.820 -8.914 8.282 1.00 90.50 293 VAL A O 1
ATOM 2387 N N . ILE A 1 294 ? -16.968 -8.461 8.871 1.00 92.75 294 ILE A N 1
ATOM 2388 C CA . ILE A 1 294 ? -16.735 -8.034 10.244 1.00 92.75 294 ILE A CA 1
ATOM 2389 C C . ILE A 1 294 ? -17.707 -8.807 11.153 1.00 92.75 294 ILE A C 1
ATOM 2391 O O . ILE A 1 294 ? -18.821 -9.111 10.714 1.00 92.75 294 ILE A O 1
ATOM 2395 N N . PRO A 1 295 ? -17.294 -9.191 12.368 1.00 92.88 295 PRO A N 1
ATOM 2396 C CA . PRO A 1 295 ? -18.192 -9.740 13.383 1.00 92.88 295 PRO A CA 1
ATOM 2397 C C . PRO A 1 295 ? -19.329 -8.763 13.729 1.00 92.88 295 PRO A C 1
ATOM 2399 O O . PRO A 1 295 ? -19.195 -7.558 13.556 1.00 92.88 295 PRO A O 1
ATOM 2402 N N . GLU A 1 296 ? -20.459 -9.285 14.217 1.00 91.94 296 GLU A N 1
ATOM 2403 C CA . GLU A 1 296 ? -21.597 -8.458 14.660 1.00 91.94 296 GLU A CA 1
ATOM 2404 C C . GLU A 1 296 ? -21.260 -7.673 15.935 1.00 91.94 296 GLU A C 1
ATOM 2406 O O . GLU A 1 296 ? -21.747 -6.575 16.141 1.00 91.94 296 GLU A O 1
ATOM 2411 N N . GLU A 1 297 ? -20.413 -8.208 16.806 1.00 97.38 297 GLU A N 1
ATOM 2412 C CA . GLU A 1 297 ? -19.982 -7.520 18.021 1.00 97.38 297 GLU A CA 1
ATOM 2413 C C . GLU A 1 297 ? -18.467 -7.610 18.110 1.00 97.38 297 GLU A C 1
ATOM 2415 O O . GLU A 1 297 ? -17.913 -8.710 17.986 1.00 97.38 297 GLU A O 1
ATOM 2420 N N . TYR A 1 298 ? -17.805 -6.465 18.272 1.00 97.69 298 TYR A N 1
ATOM 2421 C CA . TYR A 1 298 ? -16.359 -6.392 18.135 1.00 97.69 298 TYR A CA 1
ATOM 2422 C C . TYR A 1 298 ? -15.697 -5.214 18.819 1.00 97.69 298 TYR A C 1
ATOM 2424 O O . TYR A 1 298 ? -16.308 -4.181 19.093 1.00 97.69 298 TYR A O 1
ATOM 2432 N N . GLU A 1 299 ? -14.398 -5.391 19.023 1.00 98.25 299 GLU A N 1
ATOM 2433 C CA . GLU A 1 299 ? -13.472 -4.357 19.446 1.00 98.25 299 GLU A CA 1
ATOM 2434 C C . GLU A 1 299 ? -12.353 -4.253 18.407 1.00 98.25 299 GLU A C 1
ATOM 2436 O O . GLU A 1 299 ? -11.640 -5.224 18.140 1.00 98.25 299 GLU A O 1
ATOM 2441 N N . LEU A 1 300 ? -12.226 -3.077 17.797 1.00 97.00 300 LEU A N 1
ATOM 2442 C CA . LEU A 1 300 ? -11.096 -2.703 16.962 1.00 97.00 300 LEU A CA 1
ATOM 2443 C C . LEU A 1 300 ? -10.205 -1.761 17.764 1.00 97.00 300 LEU A C 1
ATOM 2445 O O . LEU A 1 300 ? -10.644 -0.694 18.188 1.00 97.00 300 LEU A O 1
ATOM 2449 N N . GLN A 1 301 ? -8.954 -2.152 17.954 1.00 95.88 301 GLN A N 1
ATOM 2450 C CA . GLN A 1 301 ? -7.955 -1.380 18.673 1.00 95.88 301 GLN A CA 1
ATOM 2451 C C . GLN A 1 301 ? -6.821 -1.010 17.728 1.00 95.88 301 GLN A C 1
ATOM 2453 O O . GLN A 1 301 ? -6.264 -1.868 17.048 1.00 95.88 301 GLN A O 1
ATOM 2458 N N . LEU A 1 302 ? -6.492 0.274 17.705 1.00 92.31 302 LEU A N 1
ATOM 2459 C CA . LEU A 1 302 ? -5.404 0.854 16.941 1.00 92.31 302 LEU A CA 1
ATOM 2460 C C . LEU A 1 302 ? -4.463 1.551 17.921 1.00 92.31 302 LEU A C 1
ATOM 2462 O O . LEU A 1 302 ? -4.859 2.526 18.559 1.00 92.31 302 LEU A O 1
ATOM 2466 N N . THR A 1 303 ? -3.243 1.048 18.062 1.00 90.50 303 THR A N 1
ATOM 2467 C CA . THR A 1 303 ? -2.211 1.684 18.886 1.00 90.50 303 THR A CA 1
ATOM 2468 C C . THR A 1 303 ? -1.254 2.471 18.007 1.00 90.50 303 THR A C 1
ATOM 2470 O O . THR A 1 303 ? -1.053 2.128 16.843 1.00 90.50 303 THR A O 1
ATOM 2473 N N . TYR A 1 304 ? -0.678 3.528 18.563 1.00 87.81 304 TYR A N 1
ATOM 2474 C CA . TYR A 1 304 ? 0.353 4.350 17.955 1.00 87.81 304 TYR A CA 1
ATOM 2475 C C . TYR A 1 304 ? 1.345 4.788 19.022 1.00 87.81 304 TYR A C 1
ATOM 2477 O O . TYR A 1 304 ? 0.935 5.169 20.116 1.00 87.81 304 TYR A O 1
ATOM 2485 N N . SER A 1 305 ? 2.627 4.767 18.686 1.00 85.94 305 SER A N 1
ATOM 2486 C CA . SER A 1 305 ? 3.692 5.322 19.513 1.00 85.94 305 SER A CA 1
ATOM 2487 C C . SER A 1 305 ? 4.661 6.110 18.641 1.00 85.94 305 SER A C 1
ATOM 2489 O O . SER A 1 305 ? 4.935 5.705 17.516 1.00 85.94 305 SER A O 1
ATOM 2491 N N . SER A 1 306 ? 5.193 7.224 19.128 1.00 82.25 306 SER A N 1
ATOM 2492 C CA . SER A 1 306 ? 6.196 8.018 18.413 1.00 82.25 306 SER A CA 1
ATOM 2493 C C . SER A 1 306 ? 6.969 8.894 19.383 1.00 82.25 306 SER A C 1
ATOM 2495 O O . SER A 1 306 ? 6.379 9.541 20.236 1.00 82.25 306 SER A O 1
ATOM 2497 N N . GLY A 1 307 ? 8.280 8.953 19.235 1.00 76.50 307 GLY A N 1
ATOM 2498 C CA . GLY A 1 307 ? 9.184 9.784 20.011 1.00 76.50 307 GLY A CA 1
ATOM 2499 C C . GLY A 1 307 ? 10.417 9.016 20.462 1.00 76.50 307 GLY A C 1
ATOM 2500 O O . GLY A 1 307 ? 10.450 7.786 20.479 1.00 76.50 307 GLY A O 1
ATOM 2501 N N . ASP A 1 308 ? 11.432 9.759 20.882 1.00 69.81 308 ASP A N 1
ATOM 2502 C CA . ASP A 1 308 ? 12.504 9.261 21.731 1.00 69.81 308 ASP A CA 1
ATOM 2503 C C . ASP A 1 308 ? 12.592 10.076 23.025 1.00 69.81 308 ASP A C 1
ATOM 2505 O O . ASP A 1 308 ? 11.925 11.096 23.214 1.00 69.81 308 ASP A O 1
ATOM 2509 N N . TYR A 1 309 ? 13.384 9.564 23.970 1.00 73.31 309 TYR A N 1
ATOM 2510 C CA . TYR A 1 309 ? 13.608 10.184 25.278 1.00 73.31 309 TYR A CA 1
ATOM 2511 C C . TYR A 1 309 ? 12.297 10.621 25.970 1.00 73.31 309 TYR A C 1
ATOM 2513 O O . TYR A 1 309 ? 11.343 9.847 25.998 1.00 73.31 309 TYR A O 1
ATOM 2521 N N . GLY A 1 310 ? 12.244 11.800 26.597 1.00 63.56 310 GLY A N 1
ATOM 2522 C CA . GLY A 1 310 ? 11.081 12.263 27.369 1.00 63.56 310 GLY A CA 1
ATOM 2523 C C . GLY A 1 310 ? 9.845 12.637 26.536 1.00 63.56 310 GLY A C 1
ATOM 2524 O O . GLY A 1 310 ? 8.751 12.719 27.094 1.00 63.56 310 GLY A O 1
ATOM 2525 N N . SER A 1 311 ? 9.991 12.808 25.219 1.00 72.81 311 SER A N 1
ATOM 2526 C CA . SER A 1 311 ? 8.948 13.297 24.303 1.00 72.81 311 SER A CA 1
ATOM 2527 C C . SER A 1 311 ? 8.282 12.144 23.545 1.00 72.81 311 SER A C 1
ATOM 2529 O O . SER A 1 311 ? 8.235 12.144 22.316 1.00 72.81 311 SER A O 1
ATOM 2531 N N . VAL A 1 312 ? 7.811 11.133 24.283 1.00 82.50 312 VAL A N 1
ATOM 2532 C CA . VAL A 1 312 ? 7.115 9.964 23.724 1.00 82.50 312 VAL A CA 1
ATOM 2533 C C . VAL A 1 312 ? 5.615 10.202 23.728 1.00 82.50 312 VAL A C 1
ATOM 2535 O O . VAL A 1 312 ? 5.011 10.504 24.755 1.00 82.50 312 VAL A O 1
ATOM 2538 N N . ILE A 1 313 ? 5.028 10.040 22.556 1.00 87.38 313 ILE A N 1
ATOM 2539 C CA . ILE A 1 313 ? 3.601 10.029 22.310 1.00 87.38 313 ILE A CA 1
ATOM 2540 C C . ILE A 1 313 ? 3.157 8.580 22.266 1.00 87.38 313 ILE A C 1
ATOM 2542 O O . ILE A 1 313 ? 3.695 7.813 21.478 1.00 87.38 313 ILE A O 1
ATOM 2546 N N . ASP A 1 314 ? 2.135 8.253 23.043 1.00 90.19 314 ASP A N 1
ATOM 2547 C CA . ASP A 1 314 ? 1.420 6.986 22.966 1.00 90.19 314 ASP A CA 1
ATOM 2548 C C . ASP A 1 314 ? -0.062 7.292 22.786 1.00 90.19 314 ASP A C 1
ATOM 2550 O O . ASP A 1 314 ? -0.630 8.059 23.560 1.00 90.19 314 ASP A O 1
ATOM 2554 N N . GLU A 1 315 ? -0.712 6.698 21.792 1.00 92.75 315 GLU A N 1
ATOM 2555 C CA . GLU A 1 315 ? -2.154 6.788 21.580 1.00 92.75 315 GLU A CA 1
ATOM 2556 C C . GLU A 1 315 ? -2.736 5.391 21.354 1.00 92.75 315 GLU A C 1
ATOM 2558 O O . GLU A 1 315 ? -2.177 4.546 20.662 1.00 92.75 315 GLU A O 1
ATOM 2563 N N . THR A 1 316 ? -3.894 5.130 21.944 1.00 95.50 316 THR A N 1
ATOM 2564 C CA . THR A 1 316 ? -4.713 3.958 21.650 1.00 95.50 316 THR A CA 1
ATOM 2565 C C . THR A 1 316 ? -6.116 4.419 21.321 1.00 95.50 316 THR A C 1
ATOM 2567 O O . THR A 1 316 ? -6.788 5.007 22.164 1.00 95.50 316 THR A O 1
ATOM 2570 N N . ILE A 1 317 ? -6.567 4.126 20.107 1.00 96.50 317 ILE A N 1
ATOM 2571 C CA . ILE A 1 317 ? -7.932 4.351 19.643 1.00 96.50 317 ILE A CA 1
ATOM 2572 C C . ILE A 1 317 ? -8.659 3.011 19.686 1.00 96.50 317 ILE A C 1
ATOM 2574 O O . ILE A 1 317 ? -8.221 2.035 19.083 1.00 96.50 317 ILE A O 1
ATOM 2578 N N . THR A 1 318 ? -9.768 2.959 20.410 1.00 98.00 318 THR A N 1
ATOM 2579 C CA . THR A 1 318 ? -10.608 1.775 20.568 1.00 98.00 318 THR A CA 1
ATOM 2580 C C . THR A 1 318 ? -12.002 2.076 20.043 1.00 98.00 318 THR A C 1
ATOM 2582 O O . THR A 1 318 ? -12.711 2.925 20.578 1.00 98.00 318 THR A O 1
ATOM 2585 N N . LEU A 1 319 ? -12.396 1.353 19.001 1.00 98.19 319 LEU A N 1
ATOM 2586 C CA . LEU A 1 319 ? -13.750 1.315 18.476 1.00 98.19 319 LEU A CA 1
ATOM 2587 C C . LEU A 1 319 ? -14.420 0.050 19.012 1.00 98.19 319 LEU A C 1
ATOM 2589 O O . LEU A 1 319 ? -13.965 -1.060 18.739 1.00 98.19 319 LEU A O 1
ATOM 2593 N N . LYS A 1 320 ? -15.508 0.213 19.760 1.00 98.19 320 LYS A N 1
ATOM 2594 C CA . LYS A 1 320 ? -16.353 -0.896 20.215 1.00 98.19 320 LYS A CA 1
ATOM 2595 C C . LYS A 1 320 ? -17.693 -0.824 19.513 1.00 98.19 320 LYS A C 1
ATOM 2597 O O . LYS A 1 320 ? -18.288 0.246 19.447 1.00 98.19 320 LYS A O 1
ATOM 2602 N N . ARG A 1 321 ? -18.168 -1.959 19.014 1.00 98.06 321 ARG A N 1
ATOM 2603 C CA . ARG A 1 321 ? -19.471 -2.101 18.363 1.00 98.06 321 ARG A CA 1
ATOM 2604 C C . ARG A 1 321 ? -20.192 -3.279 18.999 1.00 98.06 321 ARG A C 1
ATOM 2606 O O . ARG A 1 321 ? -19.708 -4.406 18.947 1.00 98.06 321 ARG A O 1
ATOM 2613 N N . THR A 1 322 ? -21.337 -3.013 19.611 1.00 97.56 322 THR A N 1
ATOM 2614 C CA . THR A 1 322 ? -22.255 -4.017 20.166 1.00 97.56 322 THR A CA 1
ATOM 2615 C C . THR A 1 322 ? -23.475 -4.144 19.257 1.00 97.56 322 THR A C 1
ATOM 2617 O O . THR A 1 322 ? -23.568 -3.468 18.235 1.00 97.56 322 THR A O 1
ATOM 2620 N N . LYS A 1 323 ? -24.448 -4.986 19.615 1.00 95.56 323 LYS A N 1
ATOM 2621 C CA . LYS A 1 323 ? -25.702 -5.086 18.850 1.00 95.56 323 LYS A CA 1
ATOM 2622 C C . LYS A 1 323 ? -26.481 -3.775 18.765 1.00 95.56 323 LYS A C 1
ATOM 2624 O O . LYS A 1 323 ? -27.113 -3.533 17.742 1.00 95.56 323 LYS A O 1
ATOM 2629 N N . ASN A 1 324 ? -26.435 -2.972 19.826 1.00 96.69 324 ASN A N 1
ATOM 2630 C CA . ASN A 1 324 ? -27.342 -1.839 20.018 1.00 96.69 324 ASN A CA 1
ATOM 2631 C C . ASN A 1 324 ? -26.622 -0.494 20.129 1.00 96.69 324 ASN A C 1
ATOM 2633 O O . ASN A 1 324 ? -27.289 0.533 20.177 1.00 96.69 324 ASN A O 1
ATOM 2637 N N . ASP A 1 325 ? -25.290 -0.492 20.177 1.00 97.31 325 ASP A N 1
ATOM 2638 C CA . ASP A 1 325 ? -24.511 0.721 20.406 1.00 97.31 325 ASP A CA 1
ATOM 2639 C C . ASP A 1 325 ? -23.097 0.620 19.821 1.00 97.31 325 ASP A C 1
ATOM 2641 O O . ASP A 1 325 ? -22.573 -0.485 19.623 1.00 97.31 325 ASP A O 1
ATOM 2645 N N . ALA A 1 326 ? -22.468 1.768 19.582 1.00 97.81 326 ALA A N 1
ATOM 2646 C CA . ALA A 1 326 ? -21.071 1.867 19.199 1.00 97.81 326 ALA A CA 1
ATOM 2647 C C . ALA A 1 326 ? -20.382 3.054 19.880 1.00 97.81 326 ALA A C 1
ATOM 2649 O O . ALA A 1 326 ? -20.949 4.126 20.036 1.00 97.81 326 ALA A O 1
ATOM 2650 N N . SER A 1 327 ? -19.109 2.877 20.227 1.00 97.50 327 SER A N 1
ATOM 2651 C CA . SER A 1 327 ? -18.300 3.915 20.865 1.00 97.50 327 SER A CA 1
ATOM 2652 C C . SER A 1 327 ? -16.920 3.991 20.234 1.00 97.50 327 SER A C 1
ATOM 2654 O O . SER A 1 327 ? -16.308 2.953 19.968 1.00 97.50 327 SER A O 1
ATOM 2656 N N . LEU A 1 328 ? -16.395 5.204 20.093 1.00 97.75 328 LEU A N 1
ATOM 2657 C CA . LEU A 1 328 ? -15.020 5.449 19.688 1.00 97.75 328 LEU A CA 1
ATOM 2658 C C . LEU A 1 328 ? -14.309 6.234 20.789 1.00 97.75 328 LEU A C 1
ATOM 2660 O O . LEU A 1 328 ? -14.653 7.375 21.082 1.00 97.75 328 LEU A O 1
ATOM 2664 N N . VAL A 1 329 ? -13.316 5.606 21.408 1.00 97.06 329 VAL A N 1
ATOM 2665 C CA . VAL A 1 329 ? -12.579 6.151 22.552 1.00 97.06 329 VAL A CA 1
ATOM 2666 C C . VAL A 1 329 ? -11.107 6.226 22.198 1.00 97.06 329 VAL A C 1
ATOM 2668 O O . VAL A 1 329 ? -10.564 5.286 21.624 1.00 97.06 329 VAL A O 1
ATOM 2671 N N . ARG A 1 330 ? -10.435 7.310 22.577 1.00 95.31 330 ARG A N 1
ATOM 2672 C CA . ARG A 1 330 ? -8.977 7.387 22.555 1.00 95.31 330 ARG A CA 1
ATOM 2673 C C . ARG A 1 330 ? -8.409 7.588 23.947 1.00 95.31 330 ARG A C 1
ATOM 2675 O O . ARG A 1 330 ? -8.968 8.327 24.756 1.00 95.31 330 ARG A O 1
ATOM 2682 N N . VAL A 1 331 ? -7.265 6.968 24.192 1.00 95.44 331 VAL A N 1
ATOM 2683 C CA . VAL A 1 331 ? -6.429 7.187 25.371 1.00 95.44 331 VAL A CA 1
ATOM 2684 C C . VAL A 1 331 ? -5.046 7.564 24.874 1.00 95.44 331 VAL A C 1
ATOM 2686 O O . VAL A 1 331 ? -4.474 6.809 24.093 1.00 95.44 331 VAL A O 1
ATOM 2689 N N . TYR A 1 332 ? -4.507 8.703 25.300 1.00 93.00 332 TYR A N 1
ATOM 2690 C CA . TYR A 1 332 ? -3.191 9.143 24.840 1.00 93.00 332 TYR A CA 1
ATOM 2691 C C . TYR A 1 332 ? -2.355 9.841 25.917 1.00 93.00 332 TYR A C 1
ATOM 2693 O O . TYR A 1 332 ? -2.896 10.396 26.874 1.00 93.00 332 TYR A O 1
ATOM 2701 N N . SER A 1 333 ? -1.036 9.814 25.740 1.00 91.19 333 SER A N 1
ATOM 2702 C CA . SER A 1 333 ? -0.031 10.601 26.461 1.00 91.19 333 SER A CA 1
ATOM 2703 C C . SER A 1 333 ? 0.905 11.246 25.439 1.00 91.19 333 SER A C 1
ATOM 2705 O O . SER A 1 333 ? 1.123 10.687 24.369 1.00 91.19 333 SER A O 1
ATOM 2707 N N . THR A 1 334 ? 1.460 12.413 25.758 1.00 87.31 334 THR A N 1
ATOM 2708 C CA . THR A 1 334 ? 2.495 13.090 24.949 1.00 87.31 334 THR A CA 1
ATOM 2709 C C . THR A 1 334 ? 3.849 13.141 25.657 1.00 87.31 334 THR A C 1
ATOM 2711 O O . THR A 1 334 ? 4.764 13.824 25.202 1.00 87.31 334 THR A O 1
ATOM 2714 N N . LEU A 1 335 ? 3.951 12.473 26.807 1.00 85.12 335 LEU A N 1
ATOM 2715 C CA . LEU A 1 335 ? 5.166 12.331 27.597 1.00 85.12 335 LEU A CA 1
ATOM 2716 C C . LEU A 1 335 ? 5.375 10.853 27.922 1.00 85.12 335 LEU A C 1
ATOM 2718 O O . LEU A 1 335 ? 4.409 10.136 28.220 1.00 85.12 335 LEU A O 1
ATOM 2722 N N . ARG A 1 336 ? 6.641 10.425 27.940 1.00 83.56 336 ARG A N 1
ATOM 2723 C CA . ARG A 1 336 ? 7.007 9.080 28.399 1.00 83.56 336 ARG A CA 1
ATOM 2724 C C . ARG A 1 336 ? 6.525 8.887 29.835 1.00 83.56 336 ARG A C 1
ATOM 2726 O O . ARG A 1 336 ? 6.823 9.720 30.687 1.00 83.56 336 ARG A O 1
ATOM 2733 N N . ASP A 1 337 ? 5.766 7.819 30.077 1.00 83.44 337 ASP A N 1
ATOM 2734 C CA . ASP A 1 337 ? 5.164 7.501 31.383 1.00 83.44 337 ASP A CA 1
ATOM 2735 C C . ASP A 1 337 ? 4.313 8.646 31.979 1.00 83.44 337 ASP A C 1
ATOM 2737 O O . ASP A 1 337 ? 4.082 8.723 33.186 1.00 83.44 337 ASP A O 1
ATOM 2741 N N . GLY A 1 338 ? 3.837 9.554 31.120 1.00 85.81 338 GLY A N 1
ATOM 2742 C CA . GLY A 1 338 ? 3.072 10.733 31.500 1.00 85.81 338 GLY A CA 1
ATOM 2743 C C . GLY A 1 338 ? 1.593 10.467 31.806 1.00 85.81 338 GLY A C 1
ATOM 2744 O O . GLY A 1 338 ? 1.086 9.348 31.660 1.00 85.81 338 GLY A O 1
ATOM 2745 N N . PRO A 1 339 ? 0.856 11.514 32.221 1.00 89.56 339 PRO A N 1
ATOM 2746 C CA . PRO A 1 339 ? -0.572 11.409 32.481 1.00 89.56 339 PRO A CA 1
ATOM 2747 C C . PRO A 1 339 ? -1.343 11.067 31.201 1.00 89.56 339 PRO A C 1
ATOM 2749 O O . PRO A 1 339 ? -1.225 11.737 30.176 1.00 89.56 339 PRO A O 1
ATOM 2752 N N . LYS A 1 340 ? -2.196 10.042 31.288 1.00 92.31 340 LYS A N 1
ATOM 2753 C CA . LYS A 1 340 ? -3.064 9.627 30.183 1.00 92.31 340 LYS A CA 1
ATOM 2754 C C . LYS A 1 340 ? -4.341 10.461 30.148 1.00 92.31 340 LYS A C 1
ATOM 2756 O O . LYS A 1 340 ? -5.056 10.562 31.144 1.00 92.31 340 LYS A O 1
ATOM 2761 N N . THR A 1 341 ? -4.661 10.992 28.976 1.00 92.19 341 THR A N 1
ATOM 2762 C CA . THR A 1 341 ? -5.927 11.670 28.687 1.00 92.19 341 THR A CA 1
ATOM 2763 C C . THR A 1 341 ? -6.864 10.706 27.968 1.00 92.19 341 THR A C 1
ATOM 2765 O O . THR A 1 341 ? -6.464 10.074 26.995 1.00 92.19 341 THR A O 1
ATOM 2768 N N . THR A 1 342 ? -8.109 10.595 28.441 1.00 94.75 342 THR A N 1
ATOM 2769 C CA . THR A 1 342 ? -9.160 9.778 27.809 1.00 94.75 342 THR A CA 1
ATOM 2770 C C . THR A 1 342 ? -10.220 10.677 27.193 1.00 94.75 342 THR A C 1
ATOM 2772 O O . THR A 1 342 ? -10.689 11.621 27.834 1.00 94.75 342 THR A O 1
ATOM 2775 N N . GLN A 1 343 ? -10.593 10.391 25.949 1.00 93.88 343 GLN A N 1
ATOM 2776 C CA . GLN A 1 343 ? -11.634 11.119 25.235 1.00 93.88 343 GLN A CA 1
ATOM 2777 C C . GLN A 1 343 ? -12.528 10.177 24.436 1.00 93.88 343 GLN A C 1
ATOM 2779 O O . GLN A 1 343 ? -12.063 9.159 23.930 1.00 93.88 343 GLN A O 1
ATOM 2784 N N . THR A 1 344 ? -13.785 10.565 24.272 1.00 94.88 344 THR A N 1
ATOM 2785 C CA . THR A 1 344 ? -14.777 9.854 23.460 1.00 94.88 344 THR A CA 1
ATOM 2786 C C . THR A 1 344 ? -15.176 10.729 22.286 1.00 94.88 344 THR A C 1
ATOM 2788 O O . THR A 1 344 ? -15.406 11.924 22.457 1.00 94.88 344 THR A O 1
ATOM 2791 N N . TRP A 1 345 ? -15.234 10.153 21.092 1.00 93.88 345 TRP A N 1
ATOM 2792 C CA . TRP A 1 345 ? -15.761 10.831 19.918 1.00 93.88 345 TRP A CA 1
ATOM 2793 C C . TRP A 1 345 ? -17.282 10.756 19.933 1.00 93.88 345 TRP A C 1
ATOM 2795 O O . TRP A 1 345 ? -17.843 9.662 20.016 1.00 93.88 345 TRP A O 1
ATOM 2805 N N . LEU A 1 346 ? -17.943 11.908 19.861 1.00 90.62 346 LEU A N 1
ATOM 2806 C CA . LEU A 1 346 ? -19.399 11.994 19.843 1.00 90.62 346 LEU A CA 1
ATOM 2807 C C . LEU A 1 346 ? -19.876 12.952 18.749 1.00 90.62 346 LEU A C 1
ATOM 2809 O O . LEU A 1 346 ? -19.212 13.965 18.537 1.00 90.62 346 LEU A O 1
ATOM 2813 N N . PRO A 1 347 ? -21.033 12.667 18.119 1.00 92.56 347 PRO A N 1
ATOM 2814 C CA . PRO A 1 347 ? -21.729 11.372 18.133 1.00 92.56 347 PRO A CA 1
ATOM 2815 C C . PRO A 1 347 ? -20.945 10.292 17.361 1.00 92.56 347 PRO A C 1
ATOM 2817 O O . PRO A 1 347 ? -20.136 10.610 16.492 1.00 92.56 347 PRO A O 1
ATOM 2820 N N . PHE A 1 348 ? -21.198 9.017 17.672 1.00 94.88 348 PHE A N 1
ATOM 2821 C CA . PHE A 1 348 ? -20.626 7.874 16.954 1.00 94.88 348 PHE A CA 1
ATOM 2822 C C . PHE A 1 348 ? -21.662 6.751 16.844 1.00 94.88 348 PHE A C 1
ATOM 2824 O O . PHE A 1 348 ? -22.185 6.291 17.854 1.00 94.88 348 PHE A O 1
ATOM 2831 N N . SER A 1 349 ? -22.011 6.346 15.622 1.00 96.38 349 SER A N 1
ATOM 2832 C CA . SER A 1 349 ? -23.123 5.411 15.374 1.00 96.38 349 SER A CA 1
ATOM 2833 C C . SER A 1 349 ? -22.656 3.999 15.005 1.00 96.38 349 SER A C 1
ATOM 2835 O O . SER A 1 349 ? -21.523 3.799 14.573 1.00 96.38 349 SER A O 1
ATOM 2837 N N . ILE A 1 350 ? -23.552 3.007 15.104 1.00 97.31 350 ILE A N 1
ATOM 2838 C CA . ILE A 1 350 ? -23.291 1.637 14.617 1.00 97.31 350 ILE A CA 1
ATOM 2839 C C . ILE A 1 350 ? -22.957 1.637 13.121 1.00 97.31 350 ILE A C 1
ATOM 2841 O O . ILE A 1 350 ? -22.043 0.936 12.698 1.00 97.31 350 ILE A O 1
ATOM 2845 N N . GLU A 1 351 ? -23.687 2.422 12.326 1.00 96.38 351 GLU A N 1
ATOM 2846 C CA . GLU A 1 351 ? -23.467 2.534 10.881 1.00 96.38 351 GLU A CA 1
ATOM 2847 C C . GLU A 1 351 ? -22.056 3.069 10.591 1.00 96.38 351 GLU A C 1
ATOM 2849 O O . GLU A 1 351 ? -21.321 2.491 9.792 1.00 96.38 351 GLU A O 1
ATOM 2854 N N . GLU A 1 352 ? -21.640 4.118 11.302 1.00 96.00 352 GLU A N 1
ATOM 2855 C CA . GLU A 1 352 ? -20.299 4.698 11.185 1.00 96.00 352 GLU A CA 1
ATOM 2856 C C . GLU A 1 352 ? -19.207 3.718 11.633 1.00 96.00 352 GLU A C 1
ATOM 2858 O O . GLU A 1 352 ? -18.197 3.564 10.941 1.00 96.00 352 GLU A O 1
ATOM 2863 N N . ALA A 1 353 ? -19.433 2.990 12.732 1.00 97.38 353 ALA A N 1
ATOM 2864 C CA . ALA A 1 353 ? -18.531 1.957 13.231 1.00 97.38 353 ALA A CA 1
ATOM 2865 C C . ALA A 1 353 ? -18.304 0.843 12.197 1.00 97.38 353 ALA A C 1
ATOM 2867 O O . ALA A 1 353 ? -17.162 0.468 11.901 1.00 97.38 353 ALA A O 1
ATOM 2868 N N . ASP A 1 354 ? -19.389 0.348 11.608 1.00 96.50 354 ASP A N 1
ATOM 2869 C CA . ASP A 1 354 ? -19.388 -0.670 10.566 1.00 96.50 354 ASP A CA 1
ATOM 2870 C C . ASP A 1 354 ? -18.667 -0.171 9.295 1.00 96.50 354 ASP A C 1
ATOM 2872 O O . ASP A 1 354 ? -17.821 -0.878 8.734 1.00 96.50 354 ASP A O 1
ATOM 2876 N N . GLN A 1 355 ? -18.970 1.055 8.848 1.00 95.62 355 GLN A N 1
ATOM 2877 C CA . GLN A 1 355 ? -18.390 1.659 7.645 1.00 95.62 355 GLN A CA 1
ATOM 2878 C C . GLN A 1 355 ? -16.887 1.907 7.792 1.00 95.62 355 GLN A C 1
ATOM 2880 O O . GLN A 1 355 ? -16.121 1.513 6.908 1.00 95.62 355 GLN A O 1
ATOM 2885 N N . ILE A 1 356 ? -16.429 2.497 8.905 1.00 94.69 356 ILE A N 1
ATOM 2886 C CA . ILE A 1 356 ? -14.995 2.735 9.117 1.00 94.69 356 ILE A CA 1
ATOM 2887 C C . ILE A 1 356 ? -14.225 1.418 9.227 1.00 94.69 356 ILE A C 1
ATOM 2889 O O . ILE A 1 356 ? -13.148 1.281 8.648 1.00 94.69 356 ILE A O 1
ATOM 2893 N N . THR A 1 357 ? -14.800 0.413 9.890 1.00 95.62 357 THR A N 1
ATOM 2894 C CA . THR A 1 357 ? -14.166 -0.902 10.048 1.00 95.62 357 THR A CA 1
ATOM 2895 C C . THR A 1 357 ? -14.055 -1.612 8.697 1.00 95.62 357 THR A C 1
ATOM 2897 O O . THR A 1 357 ? -12.998 -2.150 8.364 1.00 95.62 357 THR A O 1
ATOM 2900 N N . ARG A 1 358 ? -15.090 -1.558 7.844 1.00 94.19 358 ARG A N 1
ATOM 2901 C CA . ARG A 1 358 ? -14.994 -2.087 6.471 1.00 94.19 358 ARG A CA 1
ATOM 2902 C C . ARG A 1 358 ? -14.022 -1.292 5.603 1.00 94.19 358 ARG A C 1
ATOM 2904 O O . ARG A 1 358 ? -13.316 -1.901 4.803 1.00 94.19 358 ARG A O 1
ATOM 2911 N N . ALA A 1 359 ? -13.945 0.025 5.776 1.00 91.44 359 ALA A N 1
ATOM 2912 C CA . ALA A 1 359 ? -12.994 0.872 5.065 1.00 91.44 359 ALA A CA 1
ATOM 2913 C C . ALA A 1 359 ? -11.543 0.526 5.431 1.00 91.44 359 ALA A C 1
ATOM 2915 O O . ALA A 1 359 ? -10.710 0.380 4.540 1.00 91.44 359 ALA A O 1
ATOM 2916 N N . ILE A 1 360 ? -11.264 0.280 6.715 1.00 89.38 360 ILE A N 1
ATOM 2917 C CA . ILE A 1 360 ? -9.992 -0.289 7.181 1.00 89.38 360 ILE A CA 1
ATOM 2918 C C . ILE A 1 360 ? -9.729 -1.629 6.485 1.00 89.38 360 ILE A C 1
ATOM 2920 O O . ILE A 1 360 ? -8.655 -1.820 5.929 1.00 89.38 360 ILE A O 1
ATOM 2924 N N . GLY A 1 361 ? -10.720 -2.524 6.422 1.00 87.19 361 GLY A N 1
ATOM 2925 C CA . GLY A 1 361 ? -10.597 -3.794 5.699 1.00 87.19 361 GLY A CA 1
ATOM 2926 C C . GLY A 1 361 ? -10.241 -3.626 4.216 1.00 87.19 361 GLY A C 1
ATOM 2927 O O . GLY A 1 361 ? -9.374 -4.338 3.714 1.00 87.19 361 GLY A O 1
ATOM 2928 N N . TYR A 1 362 ? -10.861 -2.673 3.514 1.00 84.38 362 TYR A N 1
ATOM 2929 C CA . TYR A 1 362 ? -10.493 -2.353 2.132 1.00 84.38 362 TYR A CA 1
ATOM 2930 C C . TYR A 1 362 ? -9.082 -1.779 2.024 1.00 84.38 362 TYR A C 1
ATOM 2932 O O . TYR A 1 362 ? -8.383 -2.122 1.077 1.00 84.38 362 TYR A O 1
ATOM 2940 N N . LEU A 1 363 ? -8.664 -0.933 2.967 1.00 79.88 363 LEU A N 1
ATOM 2941 C CA . LEU A 1 363 ? -7.326 -0.348 2.991 1.00 79.88 363 LEU A CA 1
ATOM 2942 C C . LEU A 1 363 ? -6.245 -1.402 3.269 1.00 79.88 363 LEU A C 1
ATOM 2944 O O . LEU A 1 363 ? -5.206 -1.358 2.630 1.00 79.88 363 LEU A O 1
ATOM 2948 N N . ILE A 1 364 ? -6.504 -2.384 4.136 1.00 78.25 364 ILE A N 1
ATOM 2949 C CA . ILE A 1 364 ? -5.615 -3.541 4.354 1.00 78.25 364 ILE A CA 1
ATOM 2950 C C . ILE A 1 364 ? -5.486 -4.375 3.074 1.00 78.25 364 ILE A C 1
ATOM 2952 O O . ILE A 1 364 ? -4.395 -4.814 2.722 1.00 78.25 364 ILE A O 1
ATOM 2956 N N . ASP A 1 365 ? -6.595 -4.579 2.357 1.00 76.31 365 ASP A N 1
ATOM 2957 C CA . ASP A 1 365 ? -6.586 -5.289 1.075 1.00 76.31 365 ASP A CA 1
ATOM 2958 C C . ASP A 1 365 ? -5.933 -4.428 -0.048 1.00 76.31 365 ASP A C 1
ATOM 2960 O O . ASP A 1 365 ? -5.508 -4.972 -1.068 1.00 76.31 365 ASP A O 1
ATOM 2964 N N . HIS A 1 366 ? -5.857 -3.096 0.130 1.00 72.31 366 HIS A N 1
ATOM 2965 C CA . HIS A 1 366 ? -5.372 -2.109 -0.850 1.00 72.31 366 HIS A CA 1
ATOM 2966 C C . HIS A 1 366 ? -4.433 -1.046 -0.226 1.00 72.31 366 HIS A C 1
ATOM 2968 O O . HIS A 1 366 ? -4.724 0.154 -0.314 1.00 72.31 366 HIS A O 1
ATOM 2974 N N . PRO A 1 367 ? -3.300 -1.432 0.396 1.00 66.56 367 PRO A N 1
ATOM 2975 C CA . PRO A 1 367 ? -2.483 -0.534 1.231 1.00 66.56 367 PRO A CA 1
ATOM 2976 C C . PRO A 1 367 ? -1.903 0.665 0.466 1.00 66.56 367 PRO A C 1
ATOM 2978 O O . PRO A 1 367 ? -1.675 1.737 1.026 1.00 66.56 367 PRO A O 1
ATOM 2981 N N . TRP A 1 368 ? -1.752 0.546 -0.853 1.00 62.06 368 TRP A N 1
ATOM 2982 C CA . TRP A 1 368 ? -1.333 1.638 -1.738 1.00 62.06 368 TRP A CA 1
ATOM 2983 C C . TRP A 1 368 ? -2.330 2.804 -1.815 1.00 62.06 368 TRP A C 1
ATOM 2985 O O . TRP A 1 368 ? -1.966 3.883 -2.272 1.00 62.06 368 TRP A O 1
ATOM 2995 N N . LEU A 1 369 ? -3.582 2.620 -1.378 1.00 64.50 369 LEU A N 1
ATOM 2996 C CA . LEU A 1 369 ? -4.557 3.711 -1.286 1.00 64.50 369 LEU A CA 1
ATOM 2997 C C . LEU A 1 369 ? -4.285 4.647 -0.102 1.00 64.50 369 LEU A C 1
ATOM 2999 O O . LEU A 1 369 ? -4.712 5.804 -0.151 1.00 64.50 369 LEU A O 1
ATOM 3003 N N . GLY A 1 370 ? -3.573 4.166 0.925 1.00 56.59 370 GLY A N 1
ATOM 3004 C CA . GLY A 1 370 ? -3.062 4.987 2.026 1.00 56.59 370 GLY A CA 1
ATOM 3005 C C . GLY A 1 370 ? -1.824 5.786 1.617 1.00 56.59 370 GLY A C 1
ATOM 3006 O O . GLY A 1 370 ? -1.705 6.955 1.964 1.00 56.59 370 GLY A O 1
ATOM 3007 N N . ASN A 1 371 ? -0.984 5.178 0.774 1.00 50.16 371 ASN A N 1
ATOM 3008 C CA . ASN A 1 371 ? 0.362 5.625 0.402 1.00 50.16 371 ASN A CA 1
ATOM 3009 C C . ASN A 1 371 ? 0.442 6.685 -0.710 1.00 50.16 371 ASN A C 1
ATOM 3011 O O . ASN A 1 371 ? 1.506 6.878 -1.294 1.00 50.16 371 ASN A O 1
ATOM 3015 N N . ASP A 1 372 ? -0.657 7.365 -1.040 1.00 51.12 372 ASP A N 1
ATOM 3016 C CA . ASP A 1 372 ? -0.617 8.455 -2.018 1.00 51.12 372 ASP A CA 1
ATOM 3017 C C . ASP A 1 372 ? 0.005 9.699 -1.366 1.00 51.12 372 ASP A C 1
ATOM 3019 O O . ASP A 1 372 ? -0.678 10.667 -1.010 1.00 51.12 372 ASP A O 1
ATOM 3023 N N . GLU A 1 373 ? 1.328 9.638 -1.194 1.00 41.81 373 GLU A N 1
ATOM 3024 C CA . GLU A 1 373 ? 2.191 10.758 -0.844 1.00 41.81 373 GLU A CA 1
ATOM 3025 C C . GLU A 1 373 ? 1.865 11.973 -1.700 1.00 41.81 373 GLU A C 1
ATOM 3027 O O . GLU A 1 373 ? 1.981 13.081 -1.208 1.00 41.81 373 GLU A O 1
ATOM 3032 N N . GLU A 1 374 ? 1.417 11.818 -2.944 1.00 39.22 374 GLU A N 1
ATOM 3033 C CA . GLU A 1 374 ? 1.131 12.937 -3.827 1.00 39.22 374 GLU A CA 1
ATOM 3034 C C . GLU A 1 374 ? -0.263 13.544 -3.598 1.00 39.22 374 GLU A C 1
ATOM 3036 O O . GLU A 1 374 ? -0.426 14.745 -3.765 1.00 39.22 374 GLU A O 1
ATOM 3041 N N . ALA A 1 375 ? -1.273 12.796 -3.148 1.00 41.06 375 ALA A N 1
ATOM 3042 C CA . ALA A 1 375 ? -2.554 13.362 -2.703 1.00 41.06 375 ALA A CA 1
ATOM 3043 C C . ALA A 1 375 ? -2.491 13.932 -1.284 1.00 41.06 375 ALA A C 1
ATOM 3045 O O . ALA A 1 375 ? -3.175 14.919 -1.005 1.00 41.06 375 ALA A O 1
ATOM 3046 N N . ILE A 1 376 ? -1.682 13.349 -0.397 1.00 40.44 376 ILE A N 1
ATOM 3047 C CA . ILE A 1 376 ? -1.392 13.928 0.919 1.00 40.44 376 ILE A CA 1
ATOM 3048 C C . ILE A 1 376 ? -0.526 15.186 0.734 1.00 40.44 376 ILE A C 1
ATOM 3050 O O . ILE A 1 376 ? -0.880 16.240 1.259 1.00 40.44 376 ILE A O 1
ATOM 3054 N N . ASN A 1 377 ? 0.517 15.141 -0.107 1.00 40.00 377 ASN A N 1
ATOM 3055 C CA . ASN A 1 377 ? 1.351 16.307 -0.412 1.00 40.00 377 ASN A CA 1
ATOM 3056 C C . ASN A 1 377 ? 0.611 17.378 -1.229 1.00 40.00 377 ASN A C 1
ATOM 3058 O O . ASN A 1 377 ? 0.758 18.553 -0.908 1.00 40.00 377 ASN A O 1
ATOM 3062 N N . ARG A 1 378 ? -0.207 17.041 -2.241 1.00 40.34 378 ARG A N 1
ATOM 3063 C CA . ARG A 1 378 ? -0.994 18.047 -2.991 1.00 40.34 378 ARG A CA 1
ATOM 3064 C C . ARG A 1 378 ? -2.002 18.750 -2.089 1.00 40.34 378 ARG A C 1
ATOM 3066 O O . ARG A 1 378 ? -2.068 19.972 -2.114 1.00 40.34 378 ARG A O 1
ATOM 3073 N N . ARG A 1 379 ? -2.723 18.013 -1.232 1.00 39.59 379 ARG A N 1
ATOM 3074 C CA . ARG A 1 379 ? -3.709 18.609 -0.311 1.00 39.59 379 ARG A CA 1
ATOM 3075 C C . ARG A 1 379 ? -3.088 19.555 0.717 1.00 39.59 379 ARG A C 1
ATOM 3077 O O . ARG A 1 379 ? -3.731 20.535 1.054 1.00 39.59 379 ARG A O 1
ATOM 3084 N N . PHE A 1 380 ? -1.873 19.288 1.198 1.00 36.97 380 PHE A N 1
ATOM 3085 C CA . PHE A 1 380 ? -1.228 20.130 2.215 1.00 36.97 380 PHE A CA 1
ATOM 3086 C C . PHE A 1 380 ? -0.342 21.243 1.639 1.00 36.97 380 PHE A C 1
ATOM 3088 O O . PHE A 1 380 ? -0.331 22.356 2.165 1.00 36.97 380 PHE A O 1
ATOM 3095 N N . TRP A 1 381 ? 0.404 20.984 0.561 1.00 36.75 381 TRP A N 1
ATOM 3096 C CA . TRP A 1 381 ? 1.382 21.947 0.041 1.00 36.75 381 TRP A CA 1
ATOM 3097 C C . TRP A 1 381 ? 0.806 22.928 -0.987 1.00 36.75 381 TRP A C 1
ATOM 3099 O O . TRP A 1 381 ? 1.369 24.010 -1.149 1.00 36.75 381 TRP A O 1
ATOM 3109 N N . GLU A 1 382 ? -0.300 22.613 -1.672 1.00 37.53 382 GLU A N 1
ATOM 3110 C CA . GLU A 1 382 ? -0.981 23.598 -2.533 1.00 37.53 382 GLU A CA 1
ATOM 3111 C C . GLU A 1 382 ? -1.699 24.682 -1.719 1.00 37.53 382 GLU A C 1
ATOM 3113 O O . GLU A 1 382 ? -1.770 25.826 -2.168 1.00 37.53 382 GLU A O 1
ATOM 3118 N N . GLU A 1 383 ? -2.163 24.358 -0.508 1.00 37.19 383 GLU A N 1
ATOM 3119 C CA . GLU A 1 383 ? -2.724 25.339 0.426 1.00 37.19 383 GLU A CA 1
ATOM 3120 C C . GLU A 1 383 ? -1.630 26.243 1.017 1.00 37.19 383 GLU A C 1
ATOM 3122 O O . GLU A 1 383 ? -1.793 27.460 1.011 1.00 37.19 383 GLU A O 1
ATOM 3127 N N . GLN A 1 384 ? -0.466 25.700 1.404 1.00 39.47 384 GLN A N 1
ATOM 3128 C CA . GLN A 1 384 ? 0.646 26.521 1.917 1.00 39.47 384 GLN A CA 1
ATOM 3129 C C . GLN A 1 384 ? 1.341 27.385 0.853 1.00 39.47 384 GLN A C 1
ATOM 3131 O O . GLN A 1 384 ? 1.784 28.494 1.156 1.00 39.47 384 GLN A O 1
ATOM 3136 N N . LYS A 1 385 ? 1.414 26.932 -0.409 1.00 42.56 385 LYS A N 1
ATOM 3137 C CA . LYS A 1 385 ? 1.976 27.736 -1.515 1.00 42.56 385 LYS A CA 1
ATOM 3138 C C . LYS A 1 385 ? 1.200 29.024 -1.782 1.00 42.56 385 LYS A C 1
ATOM 3140 O O . LYS A 1 385 ? 1.752 29.931 -2.398 1.00 42.56 385 LYS A O 1
ATOM 3145 N N . LYS A 1 386 ? -0.062 29.107 -1.354 1.00 44.16 386 LYS A N 1
ATOM 3146 C CA . LYS A 1 386 ? -0.876 30.313 -1.519 1.00 44.16 386 LYS A CA 1
ATOM 3147 C C . LYS A 1 386 ? -0.613 31.369 -0.443 1.00 44.16 386 LYS A C 1
ATOM 3149 O O . LYS A 1 386 ? -1.043 32.500 -0.641 1.00 44.16 386 LYS A O 1
ATOM 3154 N N . THR A 1 387 ? 0.073 31.041 0.659 1.00 43.28 387 THR A N 1
ATOM 3155 C CA . THR A 1 387 ? 0.093 31.917 1.844 1.00 43.28 387 THR A CA 1
ATOM 3156 C C . THR A 1 387 ? 1.452 32.182 2.498 1.00 43.28 387 THR A C 1
ATOM 3158 O O . THR A 1 387 ? 1.460 32.927 3.472 1.00 43.28 387 THR A O 1
ATOM 3161 N N . ALA A 1 388 ? 2.596 31.658 2.036 1.00 38.38 388 ALA A N 1
ATOM 3162 C CA . ALA A 1 388 ? 3.868 31.969 2.712 1.00 38.38 388 ALA A CA 1
ATOM 3163 C C . ALA A 1 388 ? 5.116 32.031 1.815 1.00 38.38 388 ALA A C 1
ATOM 3165 O O . ALA A 1 388 ? 5.316 31.215 0.912 1.00 38.38 388 ALA A O 1
ATOM 3166 N N . GLU A 1 389 ? 5.974 33.005 2.136 1.00 42.66 389 GLU A N 1
ATOM 3167 C CA . GLU A 1 389 ? 7.361 33.138 1.690 1.00 42.66 389 GLU A CA 1
ATOM 3168 C C . GLU A 1 389 ? 8.173 31.860 1.968 1.00 42.66 389 GLU A C 1
ATOM 3170 O O . GLU A 1 389 ? 7.894 31.099 2.896 1.00 42.66 389 GLU A O 1
ATOM 3175 N N . LYS A 1 390 ? 9.189 31.607 1.132 1.00 35.69 390 LYS A N 1
ATOM 3176 C CA . LYS A 1 390 ? 10.038 30.406 1.197 1.00 35.69 390 LYS A CA 1
ATOM 3177 C C . LYS A 1 390 ? 10.655 30.247 2.599 1.00 35.69 390 LYS A C 1
ATOM 3179 O O . LYS A 1 390 ? 11.401 31.136 3.006 1.00 35.69 390 LYS A O 1
ATOM 3184 N N . PRO A 1 391 ? 10.448 29.117 3.300 1.00 37.19 391 PRO A N 1
ATOM 3185 C CA . PRO A 1 391 ? 11.051 28.922 4.608 1.00 37.19 391 PRO A CA 1
ATOM 3186 C C . PRO A 1 391 ? 12.564 28.716 4.473 1.00 37.19 391 PRO A C 1
ATOM 3188 O O . PRO A 1 391 ? 13.039 27.869 3.711 1.00 37.19 391 PRO A O 1
ATOM 3191 N N . THR A 1 392 ? 13.319 29.505 5.229 1.00 36.53 392 THR A N 1
ATOM 3192 C CA . THR A 1 392 ? 14.740 29.314 5.510 1.00 36.53 392 THR A CA 1
ATOM 3193 C C . THR A 1 392 ? 14.894 28.227 6.589 1.00 36.53 392 THR A C 1
ATOM 3195 O O . THR A 1 392 ? 14.165 28.214 7.572 1.00 36.53 392 THR A O 1
ATOM 3198 N N . SER A 1 393 ? 15.855 27.311 6.410 1.00 36.66 393 SER A N 1
ATOM 3199 C CA . SER A 1 393 ? 16.284 26.236 7.342 1.00 36.66 393 SER A CA 1
ATOM 3200 C C . SER A 1 393 ? 15.420 24.951 7.481 1.00 36.66 393 SER A C 1
ATOM 3202 O O . SER A 1 393 ? 14.482 24.830 8.257 1.00 36.66 393 SER A O 1
ATOM 3204 N N . SER A 1 394 ? 15.775 23.948 6.670 1.00 38.75 394 SER A N 1
ATOM 3205 C CA . SER A 1 394 ? 16.226 22.584 7.039 1.00 38.75 394 SER A CA 1
ATOM 3206 C C . SER A 1 394 ? 15.724 21.817 8.288 1.00 38.75 394 SER A C 1
ATOM 3208 O O . SER A 1 394 ? 16.526 21.093 8.866 1.00 38.75 394 SER A O 1
ATOM 3210 N N . VAL A 1 395 ? 14.432 21.815 8.638 1.00 34.50 395 VAL A N 1
ATOM 3211 C CA . VAL A 1 395 ? 13.779 20.618 9.234 1.00 34.50 395 VAL A CA 1
ATOM 3212 C C . VAL A 1 395 ? 12.344 20.530 8.711 1.00 34.50 395 VAL A C 1
ATOM 3214 O O . VAL A 1 395 ? 11.462 21.271 9.138 1.00 34.50 395 VAL A O 1
ATOM 3217 N N . LYS A 1 396 ? 12.082 19.633 7.754 1.00 43.19 396 LYS A N 1
ATOM 3218 C CA . LYS A 1 396 ? 10.709 19.334 7.324 1.00 43.19 396 LYS A CA 1
ATOM 3219 C C . LYS A 1 396 ? 10.023 18.554 8.448 1.00 43.19 396 LYS A C 1
ATOM 3221 O O . LYS A 1 396 ? 10.135 17.334 8.485 1.00 43.19 396 LYS A O 1
ATOM 3226 N N . VAL A 1 397 ? 9.340 19.235 9.368 1.00 43.22 397 VAL A N 1
ATOM 3227 C CA . VAL A 1 397 ? 8.492 18.562 10.364 1.00 43.22 397 VAL A CA 1
ATOM 3228 C C . VAL A 1 397 ? 7.337 17.909 9.610 1.00 43.22 397 VAL A C 1
ATOM 3230 O O . VAL A 1 397 ? 6.406 18.582 9.167 1.00 43.22 397 VAL A O 1
ATOM 3233 N N . GLN A 1 398 ? 7.430 16.600 9.394 1.00 54.94 398 GLN A N 1
ATOM 3234 C CA . GLN A 1 398 ? 6.331 15.822 8.844 1.00 54.94 398 GLN A CA 1
ATOM 3235 C C . GLN A 1 398 ? 5.208 15.763 9.881 1.00 54.94 398 GLN A C 1
ATOM 3237 O O . GLN A 1 398 ? 5.463 15.543 11.062 1.00 54.94 398 GLN A O 1
ATOM 3242 N N . LYS A 1 399 ? 3.969 15.996 9.444 1.00 64.06 399 LYS A N 1
ATOM 3243 C CA . LYS A 1 399 ? 2.773 15.970 10.295 1.00 64.06 399 LYS A CA 1
ATOM 3244 C C . LYS A 1 399 ? 1.818 14.887 9.810 1.00 64.06 399 LYS A C 1
ATOM 3246 O O . LYS A 1 399 ? 1.666 14.696 8.604 1.00 64.06 399 LYS A O 1
ATOM 3251 N N . ILE A 1 400 ? 1.146 14.210 10.740 1.00 73.31 400 ILE A N 1
ATOM 3252 C CA . ILE A 1 400 ? 0.044 13.296 10.423 1.00 73.31 400 ILE A CA 1
ATOM 3253 C C . ILE A 1 400 ? -1.245 14.117 10.421 1.00 73.31 400 ILE A C 1
ATOM 3255 O O . ILE A 1 400 ? -1.555 14.786 11.405 1.00 73.31 400 ILE A O 1
ATOM 3259 N N . LYS A 1 401 ? -2.008 14.078 9.324 1.00 72.69 401 LYS A N 1
ATOM 3260 C CA . LYS A 1 401 ? -3.303 14.769 9.251 1.00 72.69 401 LYS A CA 1
ATOM 3261 C C . LYS A 1 401 ? -4.240 14.275 10.353 1.00 72.69 401 LYS A C 1
ATOM 3263 O O . LYS A 1 401 ? -4.478 13.075 10.450 1.00 72.69 401 LYS A O 1
ATOM 3268 N N . GLY A 1 402 ? -4.806 15.198 11.120 1.00 78.62 402 GLY A N 1
ATOM 3269 C CA . GLY A 1 402 ? -5.639 14.927 12.286 1.00 78.62 402 GLY A CA 1
ATOM 3270 C C . GLY A 1 402 ? -4.861 14.653 13.575 1.00 78.62 402 GLY A C 1
ATOM 3271 O O . GLY A 1 402 ? -5.482 14.395 14.604 1.00 78.62 402 GLY A O 1
ATOM 3272 N N . ARG A 1 403 ? -3.526 14.691 13.541 1.00 82.50 403 ARG A N 1
ATOM 3273 C CA . ARG A 1 403 ? -2.617 14.655 14.699 1.00 82.50 403 ARG A CA 1
ATOM 3274 C C . ARG A 1 403 ? -1.486 15.658 14.482 1.00 82.50 403 ARG A C 1
ATOM 3276 O O . ARG A 1 403 ? -0.307 15.329 14.568 1.00 82.50 403 ARG A O 1
ATOM 3283 N N . GLU A 1 404 ? -1.842 16.883 14.125 1.00 77.94 404 GLU A N 1
ATOM 3284 C CA . GLU A 1 404 ? -0.897 17.939 13.771 1.00 77.94 404 GLU A CA 1
ATOM 3285 C C . GLU A 1 404 ? -0.002 18.367 14.940 1.00 77.94 404 GLU A C 1
ATOM 3287 O O . GLU A 1 404 ? 1.079 18.911 14.693 1.00 77.94 404 GLU A O 1
ATOM 3292 N N . SER A 1 405 ? -0.438 18.122 16.180 1.00 77.94 405 SER A N 1
ATOM 3293 C CA . SER A 1 405 ? 0.343 18.312 17.404 1.00 77.94 405 SER A CA 1
ATOM 3294 C C . SER A 1 405 ? 1.364 17.200 17.672 1.00 77.94 405 SER A C 1
ATOM 3296 O O . SER A 1 405 ? 2.250 17.380 18.506 1.00 77.94 405 SER A O 1
ATOM 3298 N N . PHE A 1 406 ? 1.272 16.053 16.988 1.00 79.69 406 PHE A N 1
ATOM 3299 C CA . PHE A 1 406 ? 2.158 14.922 17.247 1.00 79.69 406 PHE A CA 1
ATOM 3300 C C . PHE A 1 406 ? 3.477 15.081 16.491 1.00 79.69 406 PHE A C 1
ATOM 3302 O O . PHE A 1 406 ? 3.504 15.274 15.274 1.00 79.69 406 PHE A O 1
ATOM 3309 N N . HIS A 1 407 ? 4.587 14.930 17.209 1.00 72.94 407 HIS A N 1
ATOM 3310 C CA . HIS A 1 407 ? 5.901 14.769 16.601 1.00 72.94 407 HIS A CA 1
ATOM 3311 C C . HIS A 1 407 ? 6.047 13.348 16.041 1.00 72.94 407 HIS A C 1
ATOM 3313 O O . HIS A 1 407 ? 5.638 12.373 16.677 1.00 72.94 407 HIS A O 1
ATOM 3319 N N . ILE A 1 408 ? 6.626 13.231 14.844 1.00 72.25 408 ILE A N 1
ATOM 3320 C CA . ILE A 1 408 ? 6.883 11.948 14.180 1.00 72.25 408 ILE A CA 1
ATOM 3321 C C . ILE A 1 408 ? 8.365 11.625 14.329 1.00 72.25 408 ILE A C 1
ATOM 3323 O O . ILE A 1 408 ? 9.203 12.297 13.732 1.00 72.25 408 ILE A O 1
ATOM 3327 N N . TYR A 1 409 ? 8.677 10.616 15.135 1.00 70.62 409 TYR A N 1
ATOM 3328 C CA . TYR A 1 409 ? 10.037 10.154 15.374 1.00 70.62 409 TYR A CA 1
ATOM 3329 C C . TYR A 1 409 ? 9.986 8.701 15.865 1.00 70.62 409 TYR A C 1
ATOM 3331 O O . TYR A 1 409 ? 9.287 8.429 16.827 1.00 70.62 409 TYR A O 1
ATOM 3339 N N . TYR A 1 410 ? 10.633 7.742 15.194 1.00 71.25 410 TYR A N 1
ATOM 3340 C CA . TYR A 1 410 ? 10.447 6.297 15.469 1.00 71.25 410 TYR A CA 1
ATOM 3341 C C . TYR A 1 410 ? 8.968 5.882 15.611 1.00 71.25 410 TYR A C 1
ATOM 3343 O O . TYR A 1 410 ? 8.576 5.180 16.544 1.00 71.25 410 TYR A O 1
ATOM 3351 N N . ALA A 1 411 ? 8.124 6.371 14.701 1.00 74.50 411 ALA A N 1
ATOM 3352 C CA . ALA A 1 411 ? 6.694 6.124 14.768 1.00 74.50 411 ALA A CA 1
ATOM 3353 C C . ALA A 1 411 ? 6.372 4.643 14.522 1.00 74.50 411 ALA A C 1
ATOM 3355 O O . ALA A 1 411 ? 6.883 4.034 13.588 1.00 74.50 411 ALA A O 1
ATOM 3356 N N . ASN A 1 412 ? 5.465 4.085 15.313 1.00 76.62 412 ASN A N 1
ATOM 3357 C CA . ASN A 1 412 ? 4.935 2.740 15.156 1.00 76.62 412 ASN A CA 1
ATOM 3358 C C . ASN A 1 412 ? 3.416 2.766 15.341 1.00 76.62 412 ASN A C 1
ATOM 3360 O O . ASN A 1 412 ? 2.890 3.619 16.052 1.00 76.62 412 ASN A O 1
ATOM 3364 N N . ALA A 1 413 ? 2.704 1.834 14.718 1.00 79.44 413 ALA A N 1
ATOM 3365 C CA . ALA A 1 413 ? 1.283 1.629 14.963 1.00 79.44 413 ALA A CA 1
ATOM 3366 C C . ALA A 1 413 ? 0.964 0.136 14.933 1.00 79.44 413 ALA A C 1
ATOM 3368 O O . ALA A 1 413 ? 1.705 -0.612 14.326 1.00 79.44 413 ALA A O 1
ATOM 3369 N N . THR A 1 414 ? -0.120 -0.320 15.553 1.00 83.00 414 THR A N 1
ATOM 3370 C CA . THR A 1 414 ? -0.622 -1.697 15.371 1.00 83.00 414 THR A CA 1
ATOM 3371 C C . THR A 1 414 ? -2.141 -1.696 15.344 1.00 83.00 414 THR A C 1
ATOM 3373 O O . THR A 1 414 ? -2.766 -0.802 15.912 1.00 83.00 414 THR A O 1
ATOM 3376 N N . LEU A 1 415 ? -2.751 -2.680 14.688 1.00 87.00 415 LEU A N 1
ATOM 3377 C CA . LEU A 1 415 ? -4.201 -2.822 14.605 1.00 87.00 415 LEU A CA 1
ATOM 3378 C C . LEU A 1 415 ? -4.614 -4.239 14.994 1.00 87.00 415 LEU A C 1
ATOM 3380 O O . LEU A 1 415 ? -4.110 -5.219 14.455 1.00 87.00 415 LEU A O 1
ATOM 3384 N N . THR A 1 416 ? -5.614 -4.361 15.856 1.00 91.75 416 THR A N 1
ATOM 3385 C CA . THR A 1 416 ? -6.279 -5.636 16.124 1.00 91.75 416 THR A CA 1
ATOM 3386 C C . THR A 1 416 ? -7.791 -5.478 16.040 1.00 91.75 416 THR A C 1
ATOM 3388 O O . THR A 1 416 ? -8.344 -4.518 16.561 1.00 91.75 416 THR A O 1
ATOM 3391 N N . LEU A 1 417 ? -8.474 -6.440 15.419 1.00 93.38 417 LEU A N 1
ATOM 3392 C CA . LEU A 1 417 ? -9.928 -6.597 15.473 1.00 93.38 417 LEU A CA 1
ATOM 3393 C C . LEU A 1 417 ? -10.246 -7.915 16.175 1.00 93.38 417 LEU A C 1
ATOM 3395 O O . LEU A 1 417 ? -9.823 -8.971 15.698 1.00 93.38 417 LEU A O 1
ATOM 3399 N N . LYS A 1 418 ? -11.015 -7.867 17.263 1.00 94.44 418 LYS A N 1
ATOM 3400 C CA . LYS A 1 418 ? -11.476 -9.048 18.004 1.00 94.44 418 LYS A CA 1
ATOM 3401 C C . LYS A 1 418 ? -12.995 -9.116 18.018 1.00 94.44 418 LYS A C 1
ATOM 3403 O O . LYS A 1 418 ? -13.650 -8.079 18.076 1.00 94.44 418 LYS A O 1
ATOM 3408 N N . ASP A 1 419 ? -13.552 -10.322 17.978 1.00 93.88 419 ASP A N 1
ATOM 3409 C CA . ASP A 1 419 ? -14.974 -10.505 18.285 1.00 93.88 419 ASP A CA 1
ATOM 3410 C C . ASP A 1 419 ? -15.230 -10.468 19.800 1.00 93.88 419 ASP A C 1
ATOM 3412 O O . ASP A 1 419 ? -14.306 -10.390 20.611 1.00 93.88 419 ASP A O 1
ATOM 3416 N N . LYS A 1 420 ? -16.503 -10.553 20.193 1.00 93.56 420 LYS A N 1
ATOM 3417 C CA . LYS A 1 420 ? -16.917 -10.571 21.603 1.00 93.56 420 LYS A CA 1
ATOM 3418 C C . LYS A 1 420 ? -16.375 -11.748 22.428 1.00 93.56 420 LYS A C 1
ATOM 3420 O O . LYS A 1 420 ? -16.396 -11.673 23.651 1.00 93.56 420 LYS A O 1
ATOM 3425 N N . GLN A 1 421 ? -15.928 -12.835 21.792 1.00 92.44 421 GLN A N 1
ATOM 3426 C CA . GLN A 1 421 ? -15.260 -13.957 22.465 1.00 92.44 421 GLN A CA 1
ATOM 3427 C C . GLN A 1 421 ? -13.752 -13.719 22.633 1.00 92.44 421 GLN A C 1
ATOM 3429 O O . GLN A 1 421 ? -13.070 -14.532 23.251 1.00 92.44 421 GLN A O 1
ATOM 3434 N N . GLY A 1 422 ? -13.223 -12.622 22.087 1.00 88.44 422 GLY A N 1
ATOM 3435 C CA . GLY A 1 422 ? -11.801 -12.312 22.089 1.00 88.44 422 GLY A CA 1
ATOM 3436 C C . GLY A 1 422 ? -11.021 -13.001 20.970 1.00 88.44 422 GLY A C 1
ATOM 3437 O O . GLY A 1 422 ? -9.796 -12.864 20.929 1.00 88.44 422 GLY A O 1
ATOM 3438 N N . ASN A 1 423 ? -11.683 -13.704 20.041 1.00 86.50 423 ASN A N 1
ATOM 3439 C CA . ASN A 1 423 ? -10.978 -14.290 18.906 1.00 86.50 423 ASN A CA 1
ATOM 3440 C C . ASN A 1 423 ? -10.463 -13.168 18.012 1.00 86.50 423 ASN A C 1
ATOM 3442 O O . ASN A 1 423 ? -11.193 -12.233 17.686 1.00 86.50 423 ASN A O 1
ATOM 3446 N N . VAL A 1 424 ? -9.214 -13.279 17.571 1.00 86.62 424 VAL A N 1
ATOM 3447 C CA . VAL A 1 424 ? -8.591 -12.281 16.701 1.00 86.62 424 VAL A CA 1
ATOM 3448 C C . VAL A 1 424 ? -9.021 -12.516 15.257 1.00 86.62 424 VAL A C 1
ATOM 3450 O O . VAL A 1 424 ? -8.714 -13.545 14.652 1.00 86.62 424 VAL A O 1
ATOM 3453 N N . TRP A 1 425 ? -9.724 -11.544 14.686 1.00 85.19 425 TRP A N 1
ATOM 3454 C CA . TRP A 1 425 ? -10.139 -11.542 13.287 1.00 85.19 425 TRP A CA 1
ATOM 3455 C C . TRP A 1 425 ? -9.049 -10.950 12.411 1.00 85.19 425 TRP A C 1
ATOM 3457 O O . TRP A 1 425 ? -8.624 -11.606 11.456 1.00 85.19 425 TRP A O 1
ATOM 3467 N N . TRP A 1 426 ? -8.587 -9.750 12.756 1.00 86.12 426 TRP A N 1
ATOM 3468 C CA . TRP A 1 426 ? -7.497 -9.055 12.074 1.00 86.12 426 TRP A CA 1
ATOM 3469 C C . TRP A 1 426 ? -6.398 -8.769 13.090 1.00 86.12 426 TRP A C 1
ATOM 3471 O O . TRP A 1 426 ? -6.694 -8.301 14.187 1.00 86.12 426 TRP A O 1
ATOM 3481 N N . ASN A 1 427 ? -5.156 -9.050 12.722 1.00 79.44 427 ASN A N 1
ATOM 3482 C CA . ASN A 1 427 ? -3.980 -8.569 13.430 1.00 79.44 427 ASN A CA 1
ATOM 3483 C C . ASN A 1 427 ? -3.039 -8.007 12.379 1.00 79.44 427 ASN A C 1
ATOM 3485 O O . ASN A 1 427 ? -2.624 -8.738 11.474 1.00 79.44 427 ASN A O 1
ATOM 3489 N N . ASP A 1 428 ? -2.786 -6.712 12.458 1.00 69.69 428 ASP A N 1
ATOM 3490 C CA . ASP A 1 428 ? -2.024 -6.009 11.456 1.00 69.69 428 ASP A CA 1
ATOM 3491 C C . ASP A 1 428 ? -0.927 -5.162 12.088 1.00 69.69 428 ASP A C 1
ATOM 3493 O O . ASP A 1 428 ? -1.168 -4.386 13.014 1.00 69.69 428 ASP A O 1
ATOM 3497 N N . ASP A 1 429 ? 0.274 -5.321 11.544 1.00 65.62 429 ASP A N 1
ATOM 3498 C CA . ASP A 1 429 ? 1.463 -4.603 11.951 1.00 65.62 429 ASP A CA 1
ATOM 3499 C C . ASP A 1 429 ? 2.036 -3.865 10.723 1.00 65.62 429 ASP A C 1
ATOM 3501 O O . ASP A 1 429 ? 2.571 -4.494 9.800 1.00 65.62 429 ASP A O 1
ATOM 3505 N N . PRO A 1 430 ? 1.915 -2.533 10.676 1.00 53.28 430 PRO A N 1
ATOM 3506 C CA . PRO A 1 430 ? 2.441 -1.706 9.611 1.00 53.28 430 PRO A CA 1
ATOM 3507 C C . PRO A 1 430 ? 3.962 -1.738 9.458 1.00 53.28 430 PRO A C 1
ATOM 3509 O O . PRO A 1 430 ? 4.432 -1.491 8.348 1.00 53.28 430 PRO A O 1
ATOM 3512 N N . SER A 1 431 ? 4.745 -2.105 10.479 1.00 49.19 431 SER A N 1
ATOM 3513 C CA . SER A 1 431 ? 6.198 -2.300 10.313 1.00 49.19 431 SER A CA 1
ATOM 3514 C C . SER A 1 431 ? 6.508 -3.384 9.264 1.00 49.19 431 SER A C 1
ATOM 3516 O O . SER A 1 431 ? 7.475 -3.302 8.500 1.00 49.19 431 SER A O 1
ATOM 3518 N N . HIS A 1 432 ? 5.603 -4.353 9.109 1.00 47.88 432 HIS A N 1
ATOM 3519 C CA . HIS A 1 432 ? 5.697 -5.411 8.109 1.00 47.88 432 HIS A CA 1
ATOM 3520 C C . HIS A 1 432 ? 5.224 -4.959 6.726 1.00 47.88 432 HIS A C 1
ATOM 3522 O O . HIS A 1 432 ? 5.549 -5.605 5.725 1.00 47.88 432 HIS A O 1
ATOM 3528 N N . TRP A 1 433 ? 4.514 -3.829 6.625 1.00 46.41 433 TRP A N 1
ATOM 3529 C CA . TRP A 1 433 ? 4.050 -3.299 5.345 1.00 46.41 433 TRP A CA 1
ATOM 3530 C C . TRP A 1 433 ? 5.191 -2.801 4.484 1.00 46.41 433 TRP A C 1
ATOM 3532 O O . TRP A 1 433 ? 4.897 -2.505 3.341 1.00 46.41 433 TRP A O 1
ATOM 3542 N N . HIS A 1 434 ? 6.442 -2.798 4.972 1.00 42.56 434 HIS A N 1
ATOM 3543 C CA . HIS A 1 434 ? 7.676 -2.436 4.262 1.00 42.56 434 HIS A CA 1
ATOM 3544 C C . HIS A 1 434 ? 8.662 -3.601 4.072 1.00 42.56 434 HIS A C 1
ATOM 3546 O O . HIS A 1 434 ? 9.808 -3.384 3.685 1.00 42.56 434 HIS A O 1
ATOM 3552 N N . GLY A 1 435 ? 8.211 -4.848 4.247 1.00 38.34 435 GLY A N 1
ATOM 3553 C CA . GLY A 1 435 ? 9.021 -6.032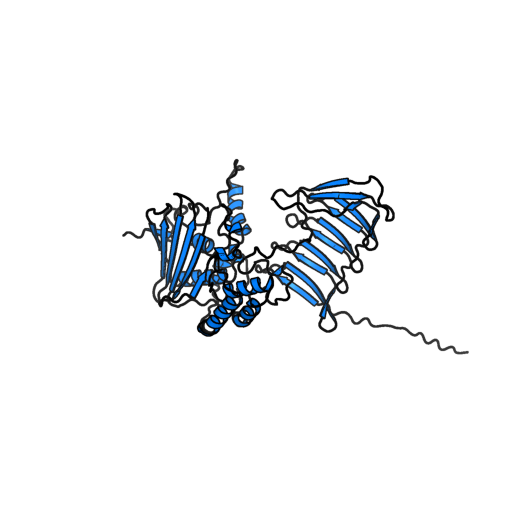 3.940 1.00 38.34 435 GLY A CA 1
ATOM 3554 C C . GLY A 1 435 ? 10.073 -6.373 5.000 1.00 38.34 435 GLY A C 1
ATOM 3555 O O . GLY A 1 435 ? 11.078 -6.989 4.663 1.00 38.34 435 GLY A O 1
ATOM 3556 N N . GLY A 1 436 ? 9.854 -5.973 6.259 1.00 34.91 436 GLY A N 1
ATOM 3557 C CA . GLY A 1 436 ? 10.687 -6.377 7.400 1.00 34.91 436 GLY A CA 1
ATOM 3558 C C . GLY A 1 436 ? 12.106 -5.799 7.413 1.00 34.91 436 GLY A C 1
ATOM 3559 O O . GLY A 1 436 ? 12.937 -6.256 8.190 1.00 34.91 436 GLY A O 1
ATOM 3560 N N . ASN A 1 437 ? 12.410 -4.813 6.562 1.00 37.66 437 ASN A N 1
ATOM 3561 C CA . ASN A 1 437 ? 13.705 -4.143 6.585 1.00 37.66 437 ASN A CA 1
ATOM 3562 C C . ASN A 1 437 ? 13.680 -2.994 7.607 1.00 37.66 437 ASN A C 1
ATOM 3564 O O . ASN A 1 437 ? 13.274 -1.875 7.282 1.00 37.66 437 ASN A O 1
ATOM 3568 N N . GLU A 1 438 ? 14.097 -3.298 8.839 1.00 34.53 438 GLU A N 1
ATOM 3569 C CA . GLU A 1 438 ? 14.181 -2.363 9.975 1.00 34.53 438 GLU A CA 1
ATOM 3570 C C . GLU A 1 438 ? 14.981 -1.089 9.642 1.00 34.53 438 GLU A C 1
ATOM 3572 O O . GLU A 1 438 ? 14.673 -0.013 10.154 1.00 34.53 438 GLU A O 1
ATOM 3577 N N . GLU A 1 439 ? 15.948 -1.158 8.718 1.00 34.94 439 GLU A N 1
ATOM 3578 C CA . GLU A 1 439 ? 16.774 -0.003 8.341 1.00 34.94 439 GLU A CA 1
ATOM 3579 C C . GLU A 1 439 ? 15.991 1.102 7.619 1.00 34.94 439 GLU A C 1
ATOM 3581 O O . GLU A 1 439 ? 16.364 2.267 7.719 1.00 34.94 439 GLU A O 1
ATOM 3586 N N . ARG A 1 440 ? 14.885 0.778 6.930 1.00 37.62 440 ARG A N 1
ATOM 3587 C CA . ARG A 1 440 ? 14.075 1.793 6.226 1.00 37.62 440 ARG A CA 1
ATOM 3588 C C . ARG A 1 440 ? 13.105 2.535 7.141 1.00 37.62 440 ARG A C 1
ATOM 3590 O O . ARG A 1 440 ? 12.773 3.675 6.847 1.00 37.62 440 ARG A O 1
ATOM 3597 N N . TYR A 1 441 ? 12.692 1.917 8.247 1.00 38.19 441 TYR A N 1
ATOM 3598 C CA . TYR A 1 441 ? 11.861 2.569 9.268 1.00 38.19 441 TYR A CA 1
ATOM 3599 C C . TYR A 1 441 ? 12.692 3.327 10.313 1.00 38.19 441 TYR A C 1
ATOM 3601 O O . TYR A 1 441 ? 12.183 4.218 10.988 1.00 38.19 441 TYR A O 1
ATOM 3609 N N . ASN A 1 442 ? 13.992 3.024 10.399 1.00 35.38 442 ASN A N 1
ATOM 3610 C CA . ASN A 1 442 ? 14.963 3.740 11.227 1.00 35.38 442 ASN A CA 1
ATOM 3611 C C . ASN A 1 442 ? 15.426 5.084 10.640 1.00 35.38 442 ASN A C 1
ATOM 3613 O O . ASN A 1 442 ? 16.298 5.741 11.213 1.00 35.38 442 ASN A O 1
ATOM 3617 N N . HIS A 1 443 ? 14.843 5.551 9.534 1.00 39.78 443 HIS A N 1
ATOM 3618 C CA . HIS A 1 443 ? 15.004 6.944 9.140 1.00 39.78 443 HIS A CA 1
ATOM 3619 C C . HIS A 1 443 ? 14.027 7.800 9.946 1.00 39.78 443 HIS A C 1
ATOM 3621 O O . HIS A 1 443 ? 12.819 7.760 9.741 1.00 39.78 443 HIS A O 1
ATOM 3627 N N . ALA A 1 444 ? 14.596 8.573 10.872 1.00 41.34 444 ALA A N 1
ATOM 3628 C CA . ALA A 1 444 ? 13.999 9.448 11.885 1.00 41.34 444 ALA A CA 1
ATOM 3629 C C . ALA A 1 444 ? 12.912 10.458 11.432 1.00 41.34 444 ALA A C 1
ATOM 3631 O O . ALA A 1 444 ? 12.554 11.351 12.196 1.00 41.34 444 ALA A O 1
ATOM 3632 N N . ALA A 1 445 ? 12.411 10.376 10.199 1.00 42.00 445 ALA A N 1
ATOM 3633 C CA . ALA A 1 445 ? 11.502 11.343 9.607 1.00 42.00 445 ALA A CA 1
ATOM 3634 C C . ALA A 1 445 ? 10.756 10.792 8.374 1.00 42.00 445 ALA A C 1
ATOM 3636 O O . ALA A 1 445 ? 10.656 11.518 7.390 1.00 42.00 445 ALA A O 1
ATOM 3637 N N . GLU A 1 446 ? 10.278 9.541 8.352 1.00 45.47 446 GLU A N 1
ATOM 3638 C CA . GLU A 1 446 ? 9.323 9.093 7.317 1.00 45.47 446 GLU A CA 1
ATOM 3639 C C . GLU A 1 446 ? 7.924 8.866 7.920 1.00 45.47 446 GLU A C 1
ATOM 3641 O O . GLU A 1 446 ? 7.809 8.320 9.022 1.00 45.47 446 GLU A O 1
ATOM 3646 N N . PRO A 1 447 ? 6.835 9.311 7.259 1.00 46.94 447 PRO A N 1
ATOM 3647 C CA . PRO A 1 447 ? 5.508 9.214 7.837 1.00 46.94 447 PRO A CA 1
ATOM 3648 C C . PRO A 1 447 ? 5.045 7.756 7.806 1.00 46.94 447 PRO A C 1
ATOM 3650 O O . PRO A 1 447 ? 5.374 7.010 6.888 1.00 46.94 447 PRO A O 1
ATOM 3653 N N . LEU A 1 448 ? 4.138 7.385 8.717 1.00 54.06 448 LEU A N 1
ATOM 3654 C CA . LEU A 1 448 ? 3.294 6.180 8.619 1.00 54.06 448 LEU A CA 1
ATOM 3655 C C . LEU A 1 448 ? 2.339 6.221 7.395 1.00 54.06 448 LEU A C 1
ATOM 3657 O O . LEU A 1 448 ? 1.233 5.675 7.457 1.00 54.06 448 LEU A O 1
ATOM 3661 N N . SER A 1 449 ? 2.709 6.906 6.307 1.00 46.12 449 SER A N 1
ATOM 3662 C CA . SER A 1 449 ? 1.909 7.201 5.111 1.00 46.12 449 SER A CA 1
ATOM 3663 C C . SER A 1 449 ? 1.319 5.946 4.480 1.00 46.12 449 SER A C 1
ATOM 3665 O O . SER A 1 449 ? 0.287 6.018 3.823 1.00 46.12 449 SER A O 1
ATOM 3667 N N . SER A 1 450 ? 1.901 4.782 4.754 1.00 51.41 450 SER A N 1
ATOM 3668 C CA . SER A 1 450 ? 1.404 3.512 4.253 1.00 51.41 450 SER A CA 1
ATOM 3669 C C . SER A 1 450 ? 0.274 2.905 5.057 1.00 51.41 450 SER A C 1
ATOM 3671 O O . SER A 1 450 ? -0.294 1.978 4.529 1.00 51.41 450 SER A O 1
ATOM 3673 N N . THR A 1 451 ? -0.055 3.353 6.273 1.00 63.84 451 THR A N 1
ATOM 3674 C CA . THR A 1 451 ? -0.781 2.541 7.278 1.00 63.84 451 THR A CA 1
ATOM 3675 C C . THR A 1 451 ? -2.265 2.903 7.457 1.00 63.84 451 THR A C 1
ATOM 3677 O O . THR A 1 451 ? -2.739 3.943 6.998 1.00 63.84 451 THR A O 1
ATOM 3680 N N . VAL A 1 452 ? -3.020 2.079 8.201 1.00 78.50 452 VAL A N 1
ATOM 3681 C CA . VAL A 1 452 ? -4.394 2.420 8.637 1.00 78.50 452 VAL A CA 1
ATOM 3682 C C . VAL A 1 452 ? -4.449 3.611 9.595 1.00 78.50 452 VAL A C 1
ATOM 3684 O O . VAL A 1 452 ? -5.494 4.254 9.688 1.00 78.50 452 VAL A O 1
ATOM 3687 N N . TYR A 1 453 ? -3.355 3.936 10.293 1.00 82.69 453 TYR A N 1
ATOM 3688 C CA . TYR A 1 453 ? -3.389 4.945 11.347 1.00 82.69 453 TYR A CA 1
ATOM 3689 C C . TYR A 1 453 ? -3.698 6.355 10.813 1.00 82.69 453 TYR A C 1
ATOM 3691 O O . TYR A 1 453 ? -4.738 6.892 11.203 1.00 82.69 453 TYR A O 1
ATOM 3699 N N . PRO A 1 454 ? -2.942 6.933 9.851 1.00 78.44 454 PRO A N 1
ATOM 3700 C CA . PRO A 1 454 ? -3.287 8.220 9.235 1.00 78.44 454 PRO A CA 1
ATOM 3701 C C . PRO A 1 454 ? -4.690 8.253 8.622 1.00 78.44 454 PRO A C 1
ATOM 3703 O O . PRO A 1 454 ? -5.367 9.283 8.647 1.00 78.44 454 PRO A O 1
ATOM 3706 N N . PHE A 1 455 ? -5.160 7.126 8.079 1.00 81.62 455 PHE A N 1
ATOM 3707 C CA . PHE A 1 455 ? -6.512 7.017 7.538 1.00 81.62 455 PHE A CA 1
ATOM 3708 C C . PHE A 1 455 ? -7.584 7.200 8.623 1.00 81.62 455 PHE A C 1
ATOM 3710 O O . PHE A 1 455 ? -8.563 7.914 8.388 1.00 81.62 455 PHE A O 1
ATOM 3717 N N . VAL A 1 456 ? -7.399 6.590 9.797 1.00 87.56 456 VAL A N 1
ATOM 3718 C CA . VAL A 1 456 ? -8.321 6.719 10.934 1.00 87.56 456 VAL A CA 1
ATOM 3719 C C . VAL A 1 456 ? -8.226 8.114 11.546 1.00 87.56 456 VAL A C 1
ATOM 3721 O O . VAL A 1 456 ? -9.243 8.794 11.671 1.00 87.56 456 VAL A O 1
ATOM 3724 N N . VAL A 1 457 ? -7.024 8.594 11.871 1.00 85.12 457 VAL A N 1
ATOM 3725 C CA . VAL A 1 457 ? -6.887 9.875 12.584 1.00 85.12 457 VAL A CA 1
ATOM 3726 C C . VAL A 1 457 ? -7.248 11.092 11.736 1.00 85.12 457 VAL A C 1
ATOM 3728 O O . VAL A 1 457 ? -7.721 12.081 12.281 1.00 85.12 457 VAL A O 1
ATOM 3731 N N . SER A 1 458 ? -7.139 11.012 10.407 1.00 80.25 458 SER A N 1
ATOM 3732 C CA . SER A 1 458 ? -7.614 12.083 9.516 1.00 80.25 458 SER A CA 1
ATOM 3733 C C . SER A 1 458 ? -9.139 12.220 9.459 1.00 80.25 458 SER A C 1
ATOM 3735 O O . SER A 1 458 ? -9.630 13.235 8.965 1.00 80.25 458 SER A O 1
ATOM 3737 N N . ARG A 1 459 ? -9.883 11.212 9.936 1.00 85.12 459 ARG A N 1
ATOM 3738 C CA . ARG A 1 459 ? -11.352 11.232 10.066 1.00 85.12 459 ARG A CA 1
ATOM 3739 C C . ARG A 1 459 ? -11.817 11.621 11.453 1.00 85.12 459 ARG A C 1
ATOM 3741 O O . ARG A 1 459 ? -12.863 12.241 11.575 1.00 85.12 459 ARG A O 1
ATOM 3748 N N . TYR A 1 460 ? -11.013 11.295 12.457 1.00 88.81 460 TYR A N 1
ATOM 3749 C CA . TYR A 1 460 ? -11.248 11.666 13.846 1.00 88.81 460 TYR A CA 1
ATOM 3750 C C . TYR A 1 460 ? -10.107 12.573 14.324 1.00 88.81 460 TYR A C 1
ATOM 3752 O O . TYR A 1 460 ? -9.315 12.163 15.189 1.00 88.81 460 TYR A O 1
ATOM 3760 N N . PRO A 1 461 ? -9.951 13.766 13.713 1.00 86.31 461 PRO A N 1
ATOM 3761 C CA . PRO A 1 461 ? -8.842 14.663 14.001 1.00 86.31 461 PRO A CA 1
ATOM 3762 C C . PRO A 1 461 ? -8.880 15.127 15.455 1.00 86.31 461 PRO A C 1
ATOM 3764 O O . PRO A 1 461 ? -9.927 15.142 16.098 1.00 86.31 461 PRO A O 1
ATOM 3767 N N . GLU A 1 462 ? -7.725 15.495 15.992 1.00 84.88 462 GLU A N 1
ATOM 3768 C CA . GLU A 1 462 ? -7.649 16.133 17.300 1.00 84.88 462 GLU A CA 1
ATOM 3769 C C . GLU A 1 462 ? -8.386 17.486 17.321 1.00 84.88 462 GLU A C 1
ATOM 3771 O O . GLU A 1 462 ? -8.592 18.130 16.293 1.00 84.88 462 GLU A O 1
ATOM 3776 N N . ASN A 1 463 ? -8.754 17.949 18.517 1.00 75.62 463 ASN A N 1
ATOM 3777 C CA . ASN A 1 463 ? -9.569 19.157 18.679 1.00 75.62 463 ASN A CA 1
ATOM 3778 C C . ASN A 1 463 ? -8.860 20.475 18.305 1.00 75.62 463 ASN A C 1
ATOM 3780 O O . ASN A 1 463 ? -9.479 21.530 18.379 1.00 75.62 463 ASN A O 1
ATOM 3784 N N . THR A 1 464 ? -7.584 20.453 17.911 1.00 58.91 464 THR A N 1
ATOM 3785 C CA . THR A 1 464 ? -6.771 21.664 17.684 1.00 58.91 464 THR A CA 1
ATOM 3786 C C . THR A 1 464 ? -7.247 22.515 16.498 1.00 58.91 464 THR A C 1
ATOM 3788 O O . THR A 1 464 ? -6.836 23.667 16.387 1.00 58.91 464 THR A O 1
ATOM 3791 N N . GLN A 1 465 ? -8.126 21.987 15.635 1.00 49.56 465 GLN A N 1
ATOM 3792 C CA . GLN A 1 465 ? -8.649 22.674 14.443 1.00 49.56 465 GLN A CA 1
ATOM 3793 C C . GLN A 1 465 ? -10.130 23.079 14.528 1.00 49.56 465 GLN A C 1
ATOM 3795 O O . GLN A 1 465 ? -10.640 23.702 13.596 1.00 49.56 465 GLN A O 1
ATOM 3800 N N . TRP A 1 466 ? -10.838 22.750 15.611 1.00 47.25 466 TRP A N 1
ATOM 3801 C CA . TRP A 1 466 ? -12.283 22.967 15.694 1.00 47.25 466 TRP A CA 1
ATOM 3802 C C . TRP A 1 466 ? -12.607 24.246 16.470 1.00 47.25 466 TRP A C 1
ATOM 3804 O O . TRP A 1 466 ? -12.272 24.384 17.644 1.00 47.25 466 TRP A O 1
ATOM 3814 N N . THR A 1 467 ? -13.273 25.194 15.805 1.00 42.78 467 THR A N 1
ATOM 3815 C CA . THR A 1 467 ? -13.976 26.294 16.493 1.00 42.78 467 THR A CA 1
ATOM 3816 C C . THR A 1 467 ? -15.199 25.724 17.222 1.00 42.78 467 THR A C 1
ATOM 3818 O O . THR A 1 467 ? -15.735 24.712 16.780 1.00 42.78 467 THR A O 1
ATOM 3821 N N . GLU A 1 468 ? -15.638 26.351 18.320 1.00 47.84 468 GLU A N 1
ATOM 3822 C CA . GLU A 1 468 ? -16.641 25.878 19.309 1.00 47.84 468 GLU A CA 1
ATOM 3823 C C . GLU A 1 468 ? -18.048 25.493 18.771 1.00 47.84 468 GLU A C 1
ATOM 3825 O O . GLU A 1 468 ? -18.988 25.347 19.547 1.00 47.84 468 GLU A O 1
ATOM 3830 N N . LYS A 1 469 ? -18.242 25.340 17.456 1.00 46.03 469 LYS A N 1
ATOM 3831 C CA . LYS A 1 469 ? -19.543 25.131 16.806 1.00 46.03 469 LYS A CA 1
ATOM 3832 C C . LYS A 1 469 ? -19.730 23.794 16.072 1.00 46.03 469 LYS A C 1
ATOM 3834 O O . LYS A 1 469 ? -20.802 23.619 15.497 1.00 46.03 469 LYS A O 1
ATOM 3839 N N . ASP A 1 470 ? -18.770 22.863 16.072 1.00 51.38 470 ASP A N 1
ATOM 3840 C CA . ASP A 1 470 ? -19.003 21.524 15.493 1.00 51.38 470 ASP A CA 1
ATOM 3841 C C . ASP A 1 470 ? -19.572 20.547 16.547 1.00 51.38 470 ASP A C 1
ATOM 3843 O O . ASP A 1 470 ? -18.969 20.394 17.613 1.00 51.38 470 ASP A O 1
ATOM 3847 N N . PRO A 1 471 ? -20.731 19.899 16.303 1.00 57.16 471 PRO A N 1
ATOM 3848 C CA . PRO A 1 471 ? -21.290 18.889 17.205 1.00 57.16 471 PRO A CA 1
ATOM 3849 C C . PRO A 1 471 ? -20.516 17.555 17.205 1.00 57.16 471 PRO A C 1
ATOM 3851 O O . PRO A 1 471 ? -20.806 16.710 18.052 1.00 57.16 471 PRO A O 1
ATOM 3854 N N . HIS A 1 472 ? -19.564 17.355 16.283 1.00 70.75 472 HIS A N 1
ATOM 3855 C CA . HIS A 1 472 ? -18.685 16.191 16.182 1.00 70.75 472 HIS A CA 1
ATOM 3856 C C . HIS A 1 472 ? -17.288 16.492 16.733 1.00 70.75 472 HIS A C 1
ATOM 3858 O O . HIS A 1 472 ? -16.597 17.399 16.270 1.00 70.75 472 HIS A O 1
ATOM 3864 N N . GLY A 1 473 ? -16.823 15.698 17.698 1.00 84.94 473 GLY A N 1
ATOM 3865 C CA . GLY A 1 473 ? -15.470 15.875 18.218 1.00 84.94 473 GLY A CA 1
ATOM 3866 C C . GLY A 1 473 ? -15.111 14.995 19.405 1.00 84.94 473 GLY A C 1
ATOM 3867 O O . GLY A 1 473 ? -15.941 14.265 19.950 1.00 84.94 473 GLY A O 1
ATOM 3868 N N . TRP A 1 474 ? -13.848 15.088 19.829 1.00 88.62 474 TRP A N 1
ATOM 3869 C CA . TRP A 1 474 ? -13.372 14.414 21.032 1.00 88.62 474 TRP A CA 1
ATOM 3870 C C . TRP A 1 474 ? -13.825 15.166 22.284 1.00 88.62 474 TRP A C 1
ATOM 3872 O O . TRP A 1 474 ? -13.411 16.296 22.527 1.00 88.62 474 TRP A O 1
ATOM 3882 N N . GLN A 1 475 ? -14.606 14.523 23.139 1.00 87.56 475 GLN A N 1
ATOM 3883 C CA . GLN A 1 475 ? -15.008 15.055 24.438 1.00 87.56 475 GLN A CA 1
ATOM 3884 C C . GLN A 1 475 ? -14.214 14.364 25.544 1.00 87.56 475 GLN A C 1
ATOM 3886 O O . GLN A 1 475 ? -13.953 13.163 25.465 1.00 87.56 475 GLN A O 1
ATOM 3891 N N . LYS A 1 476 ? -13.781 15.110 26.568 1.00 82.19 476 LYS A N 1
ATOM 3892 C CA . LYS A 1 476 ? -13.131 14.498 27.736 1.00 82.19 476 LYS A CA 1
ATOM 3893 C C . LYS A 1 476 ? -14.139 13.601 28.445 1.00 82.19 476 LYS A C 1
ATOM 3895 O O . LYS A 1 476 ? -15.269 14.012 28.674 1.00 82.19 476 LYS A O 1
ATOM 3900 N N . VAL A 1 477 ? -13.706 12.398 28.805 1.00 76.88 477 VAL A N 1
ATOM 3901 C CA . VAL A 1 477 ? -14.476 11.561 29.725 1.00 76.88 477 VAL A CA 1
ATOM 3902 C C . VAL A 1 477 ? -14.212 12.112 31.122 1.00 76.88 477 VAL A C 1
ATOM 3904 O O . VAL A 1 477 ? -13.103 11.959 31.639 1.00 76.88 477 VAL A O 1
ATOM 3907 N N . GLU A 1 478 ? -15.179 12.837 31.686 1.00 55.75 478 GLU A N 1
ATOM 3908 C CA . GLU A 1 478 ? -15.134 13.205 33.102 1.00 55.75 478 GLU A CA 1
ATOM 3909 C C . GLU A 1 478 ? -15.155 11.915 33.930 1.00 55.75 478 GLU A C 1
ATOM 3911 O O . GLU A 1 478 ? -15.913 10.989 33.634 1.00 55.75 478 GLU A O 1
ATOM 3916 N N . LYS A 1 479 ? -14.218 11.818 34.877 1.00 46.25 479 LYS A N 1
ATOM 3917 C CA . LYS A 1 479 ? -14.076 10.660 35.761 1.00 46.25 479 LYS A CA 1
ATOM 3918 C C . LYS A 1 479 ? -15.121 10.666 36.858 1.00 46.25 479 LYS A C 1
ATOM 3920 O O . LYS A 1 479 ? -15.367 11.769 37.394 1.00 46.25 479 LYS A O 1
#

pLDDT: mean 72.32, std 20.07, range [28.05, 98.25]

Secondary structure (DSSP, 8-state):
--------------PPP--EEEEEE-TTS-EEEEEEEEEETTEEEEEEEEEEE-TTS-EEEEEEEETTEE-EEEEEEETTTTEEEEEEEEETTEEEEEEEEE-TTS-EEEEEEEETTEEEEEEEE----PPPP-SS--EEEEEEEEETTEEPTT--EEEEESS----S-S---GGG--TT-TTGGG---S-TTSSSPPPGGGHHHHHHHHTS-SHHHHHHHHHHHHHHT-------SS----HHHHHHHHHHHIIIIIHHHHHHHHHH-B--HHHHHHHHTTS-PPPPSPPBP--SSEEEEEEEEE-STT--EEEEEEEEE-SS-EEEEEEEESSTT-PPEEEEEES--HHHHHHHHHHHHHHHH-GGGT--HHHHHHHHHHHHTTT-PPPPSS-----BTTBTT---SS-EEEEEEEETT--EEEEE-GGGGGTT-HHHH-STT---TTSHHHHHHTTS--GGG--TT-S-EEEE---

Radius of gyration: 28.59 Å; chains: 1; bounding box: 68×60×120 Å

Foldseek 3Di:
DDDDDDPDDPPPPDDPFPKDKDFDAFLLRATAWIFIFGDDPNDTFTAAWIWGADPVNQTAWIFGDDRNAGAAKIWGADRPQNHTAKIFGDHRNFTAAKIWGAAPVRHTPWIFGDHRNATAATKDWDDFDADDDDDFDKGKTWIFGHHRRDTDPPRIDIDIHRDDDCPVDDDDPLLWAFLQRSVLVSDPDPQPCSRHLDDLVCLVVLLVLCPDDDSSNLNSVSSNCLSQLDDPDDPPDPDPDDSVNVSVVSVVCCVPPSVVVVVCQVPPFDQDVLLVCLLCPPSPRDRDPGGDDDDQWKKKKKWKWADDDFQIKIKIWIWTHHNAFIWIKMWMDRTDVDDIFIWTWPPDGNVNSVSLVVNQSVCSNVLVSLQPPVVVCCVPVVVVVVPDDDDDDDDPQDAQALGRVDGHFLMWMWIWMAGPVRDTRHTDTLCCRGNVPVVVSNPGDDDSSRHCPSSVSNVQHAPPPDDPPDSTHIDTDDD